Protein AF-A0A7Y5QK69-F1 (afdb_monomer)

Foldseek 3Di:
DDDDDDDDDDDDDDDDPDVPVVVVVVVVVVVVVVVVVVVVVVVVVVVVVVVVVVLVVLVVQQVQLQVVVQVVCQVPVPQEDPAFKDWPDDFAFRADPVRDGDPFKTKTKMKYFFDDPPLFDWRWMKIKMWIAGHPGDIWIKIFIWTFFFPLQFQEEAADQADPVRHGHEDAQAAEADGEYEYQDEHEHDQNAYEYCDEYEYLAYHHPCVRYHYNPDYYYNDDDFDDDDVVLCVCQQVLCVLLPLAAEAPAFDDLLQGFKAKAKFQDDLPPPPASADLFRIWIWMWGWDPPCSCQQLQADDQDQLPQQFWFFWAWFADPNDTDTFTDGSNLLALDPLNVLVLVRNVNRPDDSVRSNVLSPDTSLCRQPPDDDVPTDHTAGDGHQQQQSLLPQQDDSPDPPLSSDGGDNLNGQADVVSRGDTIHMDFDPDDFDPSLCVRRVPCSRRIRTQRCVRRVSHSQEREYAHEYEYAYEGFAFHEYEYAHEYEHSAAYYYSDHCVVVDLGYAYHYYHQAEYEYEPRQQQFFDNRVDTHHRHPDLEHHAEYAYAHNHFEHEYPPQEDAAQFREEAVPRGAGRYAHEYETHTHGHYYYYQHDPSRGGHDYRRYHSPSCRVRNGHSRDGSSRIDGDDMDIDDPVPDDSSVVSVVRHPPD

Structure (mmCIF, N/CA/C/O backbone):
data_AF-A0A7Y5QK69-F1
#
_entry.id   AF-A0A7Y5QK69-F1
#
loop_
_atom_site.group_PDB
_atom_site.id
_atom_site.type_symbol
_atom_site.label_atom_id
_atom_site.label_alt_id
_atom_site.label_comp_id
_atom_site.label_asym_id
_atom_site.label_entity_id
_atom_site.label_seq_id
_atom_site.pdbx_PDB_ins_code
_atom_site.Cartn_x
_atom_site.Cartn_y
_atom_site.Cartn_z
_atom_site.occupancy
_atom_site.B_iso_or_equiv
_atom_site.auth_seq_id
_atom_site.auth_comp_id
_atom_site.auth_asym_id
_atom_site.auth_atom_id
_atom_site.pdbx_PDB_model_num
ATOM 1 N N . MET A 1 1 ? -102.909 -46.638 51.844 1.00 39.56 1 MET A N 1
ATOM 2 C CA . MET A 1 1 ? -102.916 -48.093 52.120 1.00 39.56 1 MET A CA 1
ATOM 3 C C . MET A 1 1 ? -101.988 -48.376 53.304 1.00 39.56 1 MET A C 1
ATOM 5 O O . MET A 1 1 ? -101.089 -47.591 53.561 1.00 39.56 1 MET A O 1
ATOM 9 N N . TYR A 1 2 ? -102.295 -49.409 54.078 1.00 39.16 2 TYR A N 1
ATOM 10 C CA . TYR A 1 2 ? -102.046 -49.601 55.514 1.00 39.16 2 TYR A CA 1
ATOM 11 C C . TYR A 1 2 ? -100.777 -50.448 55.820 1.00 39.16 2 TYR A C 1
ATOM 13 O O . TYR A 1 2 ? -100.585 -51.435 55.125 1.00 39.16 2 TYR A O 1
ATOM 21 N N . ARG A 1 3 ? -100.041 -50.135 56.919 1.00 41.34 3 ARG A N 1
ATOM 22 C CA . ARG A 1 3 ? -99.096 -50.975 57.746 1.00 41.34 3 ARG A CA 1
ATOM 23 C C . ARG A 1 3 ? -97.887 -51.646 57.024 1.00 41.34 3 ARG A C 1
ATOM 25 O O . ARG A 1 3 ? -97.913 -51.838 55.829 1.00 41.34 3 ARG A O 1
ATOM 32 N N . SER A 1 4 ? -96.747 -52.024 57.630 1.00 42.38 4 SER A N 1
ATOM 33 C CA . SER A 1 4 ? -96.418 -52.601 58.951 1.00 42.38 4 SER A CA 1
ATOM 34 C C . SER A 1 4 ? -94.889 -52.580 59.225 1.00 42.38 4 SER A C 1
ATOM 36 O O . SER A 1 4 ? -94.085 -52.606 58.300 1.00 42.38 4 SER A O 1
ATOM 38 N N . ARG A 1 5 ? -94.508 -52.619 60.513 1.00 51.50 5 ARG A N 1
ATOM 39 C CA . ARG A 1 5 ? -93.150 -52.706 61.101 1.00 51.50 5 ARG A CA 1
ATOM 40 C C . ARG A 1 5 ? -92.367 -53.985 60.739 1.00 51.50 5 ARG A C 1
ATOM 42 O O . ARG A 1 5 ? -92.946 -55.069 60.707 1.00 51.50 5 ARG A O 1
ATOM 49 N N . ARG A 1 6 ? -91.026 -53.893 60.740 1.00 40.78 6 ARG A N 1
ATOM 50 C CA . ARG A 1 6 ? -90.123 -54.965 61.219 1.00 40.78 6 ARG A CA 1
ATOM 51 C C . ARG A 1 6 ? -88.838 -54.384 61.824 1.00 40.78 6 ARG A C 1
ATOM 53 O O . ARG A 1 6 ? -88.203 -53.519 61.233 1.00 40.78 6 ARG A O 1
ATOM 60 N N . SER A 1 7 ? -88.497 -54.847 63.026 1.00 50.94 7 SER A N 1
ATOM 61 C CA . SER A 1 7 ? -87.289 -54.499 63.776 1.00 50.94 7 SER A CA 1
ATOM 62 C C . SER A 1 7 ? -86.107 -55.379 63.357 1.00 50.94 7 SER A C 1
ATOM 64 O O . SER A 1 7 ? -86.275 -56.573 63.118 1.00 50.94 7 SER A O 1
ATOM 66 N N . LEU A 1 8 ? -84.900 -54.807 63.323 1.00 46.28 8 LEU A N 1
ATOM 67 C CA . LEU A 1 8 ? -83.642 -55.546 63.194 1.00 46.28 8 LEU A CA 1
ATOM 68 C C . LEU A 1 8 ? -82.651 -55.073 64.268 1.00 46.28 8 LEU A C 1
ATOM 70 O O . LEU A 1 8 ? -82.382 -53.882 64.423 1.00 46.28 8 LEU A O 1
ATOM 74 N N . ARG A 1 9 ? -82.156 -56.043 65.046 1.00 46.09 9 ARG A N 1
ATOM 75 C CA . ARG A 1 9 ? -81.161 -55.911 66.121 1.00 46.09 9 ARG A CA 1
ATOM 76 C C . ARG A 1 9 ? -79.805 -55.452 65.565 1.00 46.09 9 ARG A C 1
ATOM 78 O O . ARG A 1 9 ? -79.328 -56.008 64.582 1.00 46.09 9 ARG A O 1
ATOM 85 N N . ARG A 1 10 ? -79.144 -54.517 66.259 1.00 44.81 10 ARG A N 1
ATOM 86 C CA . ARG A 1 10 ? -77.725 -54.167 66.052 1.00 44.81 10 ARG A CA 1
ATOM 87 C C . ARG A 1 10 ? -76.799 -55.069 66.892 1.00 44.81 10 ARG A C 1
ATOM 89 O O . ARG A 1 10 ? -77.142 -55.338 68.047 1.00 44.81 10 ARG A O 1
ATOM 96 N N . PRO A 1 11 ? -75.624 -55.492 66.382 1.00 45.69 11 PRO A N 1
ATOM 97 C CA . PRO A 1 11 ? -74.631 -56.219 67.170 1.00 45.69 11 PRO A CA 1
ATOM 98 C C . PRO A 1 11 ? -73.874 -55.282 68.122 1.00 45.69 11 PRO A C 1
ATOM 100 O O . PRO A 1 11 ? -73.564 -54.140 67.783 1.00 45.69 11 PRO A O 1
ATOM 103 N N . ARG A 1 12 ? -73.546 -55.787 69.317 1.00 51.62 12 ARG A N 1
ATOM 104 C CA . ARG A 1 12 ? -72.663 -55.132 70.294 1.00 51.62 12 ARG A CA 1
ATOM 105 C C . ARG A 1 12 ? -71.205 -55.216 69.825 1.00 51.62 12 ARG A C 1
ATOM 107 O O . ARG A 1 12 ? -70.669 -56.315 69.712 1.00 51.62 12 ARG A O 1
ATOM 114 N N . LEU A 1 13 ? -70.549 -54.070 69.640 1.00 51.16 13 LEU A N 1
ATOM 115 C CA . LEU A 1 13 ? -69.093 -53.969 69.494 1.00 51.16 13 LEU A CA 1
ATOM 116 C C . LEU A 1 13 ? -68.446 -53.742 70.871 1.00 51.16 13 LEU A C 1
ATOM 118 O O . LEU A 1 13 ? -68.795 -52.810 71.594 1.00 51.16 13 LEU A O 1
ATOM 122 N N . ARG A 1 14 ? -67.513 -54.630 71.235 1.00 52.22 14 ARG A N 1
ATOM 123 C CA . ARG A 1 14 ? -66.662 -54.556 72.436 1.00 52.22 14 ARG A CA 1
ATOM 124 C C . ARG A 1 14 ? -65.723 -53.345 72.348 1.00 52.22 14 ARG A C 1
ATOM 126 O O . ARG A 1 14 ? -64.972 -53.215 71.386 1.00 52.22 14 ARG A O 1
ATOM 133 N N . ALA A 1 15 ? -65.706 -52.518 73.391 1.00 51.25 15 ALA A N 1
ATOM 134 C CA . ALA A 1 15 ? -64.757 -51.421 73.551 1.00 51.25 15 ALA A CA 1
ATOM 135 C C . ALA A 1 15 ? -63.343 -51.954 73.857 1.00 51.25 15 ALA A C 1
ATOM 137 O O . ALA A 1 15 ? -63.097 -52.486 74.938 1.00 51.25 15 ALA A O 1
ATOM 138 N N . ARG A 1 16 ? -62.401 -51.782 72.921 1.00 52.69 16 ARG A N 1
ATOM 139 C CA . ARG A 1 16 ? -60.958 -51.905 73.184 1.00 52.69 16 ARG A CA 1
ATOM 140 C C . ARG A 1 16 ? -60.436 -50.558 73.699 1.00 52.69 16 ARG A C 1
ATOM 142 O O . ARG A 1 16 ? -60.101 -49.677 72.914 1.00 52.69 16 ARG A O 1
ATOM 149 N N . ARG A 1 17 ? -60.391 -50.382 75.022 1.00 54.12 17 ARG A N 1
ATOM 150 C CA . ARG A 1 17 ? -59.699 -49.261 75.681 1.00 54.12 17 ARG A CA 1
ATOM 151 C C . ARG A 1 17 ? -58.212 -49.625 75.790 1.00 54.12 17 ARG A C 1
ATOM 153 O O . ARG A 1 17 ? -57.882 -50.558 76.508 1.00 54.12 17 ARG A O 1
ATOM 160 N N . GLY A 1 18 ? -57.349 -48.951 75.025 1.00 57.56 18 GLY A N 1
ATOM 161 C CA . GLY A 1 18 ? -55.887 -49.119 75.097 1.00 57.56 18 GLY A CA 1
ATOM 162 C C . GLY A 1 18 ? -55.115 -48.724 73.830 1.00 57.56 18 GLY A C 1
ATOM 163 O O . GLY A 1 18 ? -54.006 -48.221 73.930 1.00 57.56 18 GLY A O 1
ATOM 164 N N . VAL A 1 19 ? -55.708 -48.870 72.639 1.00 61.41 19 VAL A N 1
ATOM 165 C CA . VAL A 1 19 ? -55.012 -48.603 71.357 1.00 61.41 19 VAL A CA 1
ATOM 166 C C . VAL A 1 19 ? -55.247 -47.178 70.838 1.00 61.41 19 VAL A C 1
ATOM 168 O O . VAL A 1 19 ? -54.370 -46.608 70.200 1.00 61.41 19 VAL A O 1
ATOM 171 N N . ALA A 1 20 ? -56.393 -46.566 71.155 1.00 63.00 20 ALA A N 1
ATOM 172 C CA . ALA A 1 20 ? -56.764 -45.247 70.635 1.00 63.00 20 ALA A CA 1
ATOM 173 C C . ALA A 1 20 ? -55.792 -44.127 71.049 1.00 63.00 20 ALA A C 1
ATOM 175 O O . ALA A 1 20 ? -55.475 -43.297 70.212 1.00 63.00 20 ALA A O 1
ATOM 176 N N . LEU A 1 21 ? -55.287 -44.142 72.292 1.00 64.94 21 LEU A N 1
ATOM 177 C CA . LEU A 1 21 ? -54.354 -43.127 72.804 1.00 64.94 21 LEU A CA 1
ATOM 178 C C . LEU A 1 21 ? -52.979 -43.206 72.120 1.00 64.94 21 LEU A C 1
ATOM 180 O O . LEU A 1 21 ? -52.390 -42.181 71.803 1.00 64.94 21 LEU A O 1
ATOM 184 N N . VAL A 1 22 ? -52.475 -44.421 71.877 1.00 72.88 22 VAL A N 1
ATOM 185 C CA . VAL A 1 22 ? -51.183 -44.638 71.202 1.00 72.88 22 VAL A CA 1
ATOM 186 C C . VAL A 1 22 ? -51.278 -44.240 69.731 1.00 72.88 22 VAL A C 1
ATOM 188 O O . VAL A 1 22 ? -50.378 -43.587 69.214 1.00 72.88 22 VAL A O 1
ATOM 191 N N . LEU A 1 23 ? -52.393 -44.570 69.071 1.00 73.06 23 LEU A N 1
ATOM 192 C CA . LEU A 1 23 ? -52.638 -44.208 67.675 1.00 73.06 23 LEU A CA 1
ATOM 193 C C . LEU A 1 23 ? -52.817 -42.696 67.500 1.00 73.06 23 LEU A C 1
ATOM 195 O O . LEU A 1 23 ? -52.261 -42.145 66.557 1.00 73.06 23 LEU A O 1
ATOM 199 N N . THR A 1 24 ? -53.517 -42.006 68.410 1.00 76.25 24 THR A N 1
ATOM 200 C CA . THR A 1 24 ? -53.618 -40.539 68.363 1.00 76.25 24 THR A CA 1
ATOM 201 C C . THR A 1 24 ? -52.290 -39.857 68.663 1.00 76.25 24 THR A C 1
ATOM 203 O O . THR A 1 24 ? -51.972 -38.905 67.963 1.00 76.25 24 THR A O 1
ATOM 206 N N . LEU A 1 25 ? -51.492 -40.348 69.620 1.00 79.56 25 LEU A N 1
ATOM 207 C CA . LEU A 1 25 ? -50.135 -39.838 69.875 1.00 79.56 25 LEU A CA 1
ATOM 208 C C . LEU A 1 25 ? -49.208 -40.042 68.671 1.00 79.56 25 LEU A C 1
ATOM 210 O O . LEU A 1 25 ? -48.497 -39.122 68.285 1.00 79.56 25 LEU A O 1
ATOM 214 N N . MET A 1 26 ? -49.231 -41.217 68.038 1.00 80.81 26 MET A N 1
ATOM 215 C CA . MET A 1 26 ? -48.452 -41.459 66.819 1.00 80.81 26 MET A CA 1
ATOM 216 C C . MET A 1 26 ? -48.898 -40.553 65.669 1.00 80.81 26 MET A C 1
ATOM 218 O O . MET A 1 26 ? -48.049 -40.007 64.970 1.00 80.81 26 MET A O 1
ATOM 222 N N . LEU A 1 27 ? -50.209 -40.348 65.489 1.00 82.38 27 LEU A N 1
ATOM 223 C CA . LEU A 1 27 ? -50.726 -39.468 64.441 1.00 82.38 27 LEU A CA 1
ATOM 224 C C . LEU A 1 27 ? -50.366 -38.000 64.701 1.00 82.38 27 LEU A C 1
ATOM 226 O O . LEU A 1 27 ? -49.989 -37.300 63.767 1.00 82.38 27 LEU A O 1
ATOM 230 N N . THR A 1 28 ? -50.438 -37.528 65.950 1.00 84.69 28 THR A N 1
ATOM 231 C CA . THR A 1 28 ? -50.057 -36.151 66.297 1.00 84.69 28 THR A CA 1
ATOM 232 C C . THR A 1 28 ? -48.553 -35.931 66.195 1.00 84.69 28 THR A C 1
ATOM 234 O O . THR A 1 28 ? -48.147 -34.884 65.697 1.00 84.69 28 THR A O 1
ATOM 237 N N . PHE A 1 29 ? -47.717 -36.908 66.564 1.00 83.62 29 PHE A N 1
ATOM 238 C CA . PHE A 1 29 ? -46.273 -36.849 66.310 1.00 83.62 29 PHE A CA 1
ATOM 239 C C . PHE A 1 29 ? -45.957 -36.854 64.810 1.00 83.62 29 PHE A C 1
ATOM 241 O O . PHE A 1 29 ? -45.135 -36.055 64.366 1.00 83.62 29 PHE A O 1
ATOM 248 N N . ALA A 1 30 ? -46.635 -37.685 64.014 1.00 82.56 30 ALA A N 1
ATOM 249 C CA . ALA A 1 30 ? -46.461 -37.718 62.562 1.00 82.56 30 ALA A CA 1
ATOM 250 C C . ALA A 1 30 ? -46.907 -36.403 61.896 1.00 82.56 30 ALA A C 1
ATOM 252 O O . ALA A 1 30 ? -46.190 -35.866 61.055 1.00 82.56 30 ALA A O 1
ATOM 253 N N . MET A 1 31 ? -48.047 -35.837 62.306 1.00 83.31 31 MET A N 1
ATOM 254 C CA . MET A 1 31 ? -48.518 -34.532 61.825 1.00 83.31 31 MET A CA 1
ATOM 255 C C . MET A 1 31 ? -47.615 -33.384 62.288 1.00 83.31 31 MET A C 1
ATOM 257 O O . MET A 1 31 ? -47.353 -32.476 61.506 1.00 83.31 31 MET A O 1
ATOM 261 N N . GLY A 1 32 ? -47.099 -33.433 63.519 1.00 82.94 32 GLY A N 1
ATOM 262 C CA . GLY A 1 32 ? -46.122 -32.469 64.027 1.00 82.94 32 GLY A CA 1
ATOM 263 C C . GLY A 1 32 ? -44.801 -32.520 63.255 1.00 82.94 32 GLY A C 1
ATOM 264 O O . GLY A 1 32 ? -44.271 -31.477 62.882 1.00 82.94 32 GLY A O 1
ATOM 265 N N . ALA A 1 33 ? -44.305 -33.720 62.940 1.00 80.88 33 ALA A N 1
ATOM 266 C CA . ALA A 1 33 ? -43.108 -33.917 62.123 1.00 80.88 33 ALA A CA 1
ATOM 267 C C . ALA A 1 33 ? -43.305 -33.438 60.673 1.00 80.88 33 ALA A C 1
ATOM 269 O O . ALA A 1 33 ? -42.440 -32.749 60.135 1.00 80.88 33 ALA A O 1
ATOM 270 N N . LEU A 1 34 ? -44.458 -33.729 60.059 1.00 84.62 34 LEU A N 1
ATOM 271 C CA . LEU A 1 34 ? -44.810 -33.229 58.725 1.00 84.62 34 LEU A CA 1
ATOM 272 C C . LEU A 1 34 ? -44.957 -31.700 58.703 1.00 84.62 34 LEU A C 1
ATOM 274 O O . LEU A 1 34 ? -44.464 -31.056 57.779 1.00 84.62 34 LEU A O 1
ATOM 278 N N . ALA A 1 35 ? -45.577 -31.108 59.727 1.00 82.25 35 ALA A N 1
ATOM 279 C CA . ALA A 1 35 ? -45.710 -29.658 59.856 1.00 82.25 35 ALA A CA 1
ATOM 280 C C . ALA A 1 35 ? -44.344 -28.972 60.025 1.00 82.25 35 ALA A C 1
ATOM 282 O O . ALA A 1 35 ? -44.072 -27.981 59.351 1.00 82.25 35 ALA A O 1
ATOM 283 N N . MET A 1 36 ? -43.452 -29.523 60.858 1.00 82.50 36 MET A N 1
ATOM 284 C CA . MET A 1 36 ? -42.079 -29.022 61.002 1.00 82.50 36 MET A CA 1
ATOM 285 C C . MET A 1 36 ? -41.277 -29.159 59.701 1.00 82.50 36 MET A C 1
ATOM 287 O O . MET A 1 36 ? -40.588 -28.218 59.310 1.00 82.50 36 MET A O 1
ATOM 291 N N . GLY A 1 37 ? -41.417 -30.283 58.989 1.00 81.56 37 GLY A N 1
ATOM 292 C CA . GLY A 1 37 ? -40.802 -30.484 57.674 1.00 81.56 37 GLY A CA 1
ATOM 293 C C . GLY A 1 37 ? -41.285 -29.468 56.635 1.00 81.56 37 GLY A C 1
ATOM 294 O O . GLY A 1 37 ? -40.472 -28.890 55.916 1.00 81.56 37 GLY A O 1
ATOM 295 N N . ALA A 1 38 ? -42.589 -29.179 56.598 1.00 79.38 38 ALA A N 1
ATOM 296 C CA . ALA A 1 38 ? -43.166 -28.185 55.695 1.00 79.38 38 ALA A CA 1
ATOM 297 C C . ALA A 1 38 ? -42.702 -26.752 56.015 1.00 79.38 38 ALA A C 1
ATOM 299 O O . ALA A 1 38 ? -42.386 -25.993 55.099 1.00 79.38 38 ALA A O 1
ATOM 300 N N . ILE A 1 39 ? -42.609 -26.388 57.300 1.00 83.31 39 ILE A N 1
ATOM 301 C CA . ILE A 1 39 ? -42.092 -25.079 57.732 1.00 83.31 39 ILE A CA 1
ATOM 302 C C . ILE A 1 39 ? -40.623 -24.924 57.331 1.00 83.31 39 ILE A C 1
ATOM 304 O O . ILE A 1 39 ? -40.261 -23.892 56.772 1.00 83.31 39 ILE A O 1
ATOM 308 N N . TYR A 1 40 ? -39.798 -25.951 57.553 1.00 81.50 40 TYR A N 1
ATOM 309 C CA . TYR A 1 40 ? -38.377 -25.936 57.202 1.00 81.50 40 TYR A CA 1
ATOM 310 C C . TYR A 1 40 ? -38.146 -25.850 55.685 1.00 81.50 40 TYR A C 1
ATOM 312 O O . TYR A 1 40 ? -37.310 -25.076 55.218 1.00 81.50 40 TYR A O 1
ATOM 320 N N . LEU A 1 41 ? -38.924 -26.592 54.890 1.00 80.50 41 LEU A N 1
ATOM 321 C CA . LEU A 1 41 ? -38.868 -26.517 53.427 1.00 80.50 41 LEU A CA 1
ATOM 322 C C . LEU A 1 41 ? -39.310 -25.145 52.908 1.00 80.50 41 LEU A C 1
ATOM 324 O O . LEU A 1 41 ? -38.668 -24.604 52.010 1.00 80.50 41 LEU A O 1
ATOM 328 N N . ASN A 1 42 ? -40.355 -24.549 53.489 1.00 81.81 42 ASN A N 1
ATOM 329 C CA . ASN A 1 42 ? -40.822 -23.219 53.098 1.00 81.81 42 ASN A CA 1
ATOM 330 C C . ASN A 1 42 ? -39.832 -22.120 53.528 1.00 81.81 42 ASN A C 1
ATOM 332 O O . ASN A 1 42 ? -39.532 -21.219 52.748 1.00 81.81 42 ASN A O 1
ATOM 336 N N . SER A 1 43 ? -39.242 -22.217 54.726 1.00 81.06 43 SER A N 1
ATOM 337 C CA . SER A 1 43 ? -38.218 -21.267 55.176 1.00 81.06 43 SER A CA 1
ATOM 338 C C . SER A 1 43 ? -36.952 -21.350 54.330 1.00 81.06 43 SER A C 1
ATOM 340 O O . SER A 1 43 ? -36.412 -20.316 53.940 1.00 81.06 43 SER A O 1
ATOM 342 N N . ASN A 1 44 ? -36.503 -22.564 53.995 1.00 81.62 44 ASN A N 1
ATOM 343 C CA . ASN A 1 44 ? -35.362 -22.763 53.106 1.00 81.62 44 ASN A CA 1
ATOM 344 C C . ASN A 1 44 ? -35.680 -22.305 51.682 1.00 81.62 44 ASN A C 1
ATOM 346 O O . ASN A 1 44 ? -34.852 -21.637 51.075 1.00 81.62 44 ASN A O 1
ATOM 350 N N . GLY A 1 45 ? -36.885 -22.574 51.173 1.00 80.62 45 GLY A N 1
ATOM 351 C CA . GLY A 1 45 ? -37.337 -22.081 49.871 1.00 80.62 45 GLY A CA 1
ATOM 352 C C . GLY A 1 45 ? -37.332 -20.552 49.794 1.00 80.62 45 GLY A C 1
ATOM 353 O O . GLY A 1 45 ? -36.798 -19.982 48.847 1.00 80.62 45 GLY A O 1
ATOM 354 N N . GLN A 1 46 ? -37.830 -19.870 50.830 1.00 81.75 46 GLN A N 1
ATOM 355 C CA . GLN A 1 46 ? -37.776 -18.407 50.923 1.00 81.75 46 GLN A CA 1
ATOM 356 C C . GLN A 1 46 ? -36.355 -17.859 51.098 1.00 81.75 46 GLN A C 1
ATOM 358 O O . GLN A 1 46 ? -36.079 -16.735 50.672 1.00 81.75 46 GLN A O 1
ATOM 363 N N . LEU A 1 47 ? -35.463 -18.599 51.760 1.00 82.69 47 LEU A N 1
ATOM 364 C CA . LEU A 1 47 ? -34.063 -18.210 51.912 1.00 82.69 47 LEU A CA 1
ATOM 365 C C . LEU A 1 47 ? -33.319 -18.341 50.579 1.00 82.69 47 LEU A C 1
ATOM 367 O O . LEU A 1 47 ? -32.675 -17.387 50.158 1.00 82.69 47 LEU A O 1
ATOM 371 N N . VAL A 1 48 ? -33.464 -19.478 49.895 1.00 83.50 48 VAL A N 1
ATOM 372 C CA . VAL A 1 48 ? -32.876 -19.737 48.573 1.00 83.50 48 VAL A CA 1
ATOM 373 C C . VAL A 1 48 ? -33.407 -18.741 47.547 1.00 83.50 48 VAL A C 1
ATOM 375 O O . VAL A 1 48 ? -32.613 -18.135 46.837 1.00 83.50 48 VAL A O 1
ATOM 378 N N . GLY A 1 49 ? -34.720 -18.487 47.525 1.00 81.00 49 GLY A N 1
ATOM 379 C CA . GLY A 1 49 ? -35.317 -17.485 46.638 1.00 81.00 49 GLY A CA 1
ATOM 380 C C . GLY A 1 49 ? -34.758 -16.080 46.877 1.00 81.00 49 GLY A C 1
ATOM 381 O O . GLY A 1 49 ? -34.381 -15.397 45.930 1.00 81.00 49 GLY A O 1
ATOM 382 N N . ARG A 1 50 ? -34.609 -15.664 48.144 1.00 82.69 50 ARG A N 1
ATOM 383 C CA . ARG A 1 50 ? -33.988 -14.371 48.479 1.00 82.69 50 ARG A CA 1
ATOM 384 C C . ARG A 1 50 ? -32.505 -14.303 48.119 1.00 82.69 50 ARG A C 1
ATOM 386 O O . ARG A 1 50 ? -32.044 -13.233 47.741 1.00 82.69 50 ARG A O 1
ATOM 393 N N . MET A 1 51 ? -31.759 -15.400 48.249 1.00 80.44 51 MET A N 1
ATOM 394 C CA . MET A 1 51 ? -30.354 -15.447 47.829 1.00 80.44 51 MET A CA 1
ATOM 395 C C . MET A 1 51 ? -30.225 -15.354 46.305 1.00 80.44 51 MET A C 1
ATOM 397 O O . MET A 1 51 ? -29.409 -14.572 45.830 1.00 80.44 51 MET A O 1
ATOM 401 N N . ALA A 1 52 ? -31.072 -16.064 45.554 1.00 82.50 52 ALA A N 1
ATOM 402 C CA . ALA A 1 52 ? -31.069 -16.046 44.091 1.00 82.50 52 ALA A CA 1
ATOM 403 C C . ALA A 1 52 ? -31.449 -14.670 43.513 1.00 82.50 52 ALA A C 1
ATOM 405 O O . ALA A 1 52 ? -30.769 -14.168 42.620 1.00 82.50 52 ALA A O 1
ATOM 406 N N . GLU A 1 53 ? -32.488 -14.016 44.049 1.00 83.88 53 GLU A N 1
ATOM 407 C CA . GLU A 1 53 ? -32.846 -12.647 43.637 1.00 83.88 53 GLU A CA 1
ATOM 408 C C . GLU A 1 53 ? -31.714 -11.654 43.923 1.00 83.88 53 GLU A C 1
ATOM 410 O O . GLU A 1 53 ? -31.426 -10.764 43.124 1.00 83.88 53 GLU A O 1
ATOM 415 N N . ARG A 1 54 ? -31.009 -11.842 45.039 1.00 83.06 54 ARG A N 1
ATOM 416 C CA . ARG A 1 54 ? -29.901 -10.970 45.427 1.00 83.06 54 ARG A CA 1
ATOM 417 C C . ARG A 1 54 ? -28.645 -11.188 44.593 1.00 83.06 54 ARG A C 1
ATOM 419 O O . ARG A 1 54 ? -27.943 -10.232 44.282 1.00 83.06 54 ARG A O 1
ATOM 426 N N . GLU A 1 55 ? -28.362 -12.429 44.221 1.00 84.25 55 GLU A N 1
ATOM 427 C CA . GLU A 1 55 ? -27.305 -12.756 43.265 1.00 84.25 55 GLU A CA 1
ATOM 428 C C . GLU A 1 55 ? -27.579 -12.094 41.909 1.00 84.25 55 GLU A C 1
ATOM 430 O O . GLU A 1 55 ? -26.697 -11.453 41.338 1.00 84.25 55 GLU A O 1
ATOM 435 N N . LYS A 1 56 ? -28.827 -12.164 41.434 1.00 87.56 56 LYS A N 1
ATOM 436 C CA . LYS A 1 56 ? -29.269 -11.512 40.197 1.00 87.56 56 LYS A CA 1
ATOM 437 C C . LYS A 1 56 ? -29.114 -9.988 40.255 1.00 87.56 56 LYS A C 1
ATOM 439 O O . LYS A 1 56 ? -28.621 -9.394 39.297 1.00 87.56 56 LYS A O 1
ATOM 444 N N . GLU A 1 57 ? -29.479 -9.361 41.372 1.00 87.69 57 GLU A N 1
ATOM 445 C CA . GLU A 1 57 ? -29.294 -7.921 41.598 1.00 87.69 57 GLU A CA 1
ATOM 446 C C . GLU A 1 57 ? -27.811 -7.520 41.525 1.00 87.69 57 GLU A C 1
ATOM 448 O O . GLU A 1 57 ? -27.452 -6.582 40.812 1.00 87.69 57 GLU A O 1
ATOM 453 N N . LEU A 1 58 ? -26.928 -8.272 42.192 1.00 90.75 58 LEU A N 1
ATOM 454 C CA . LEU A 1 58 ? -25.485 -8.018 42.158 1.00 90.75 58 LEU A CA 1
ATOM 455 C C . LEU A 1 58 ? -24.871 -8.260 40.777 1.00 90.75 58 LEU A C 1
ATOM 457 O O . LEU A 1 58 ? -23.960 -7.536 40.375 1.00 90.75 58 LEU A O 1
ATOM 461 N N . ARG A 1 59 ? -25.391 -9.231 40.024 1.00 91.44 59 ARG A N 1
ATOM 462 C CA . ARG A 1 59 ? -24.981 -9.470 38.640 1.00 91.44 59 ARG A CA 1
ATOM 463 C C . ARG A 1 59 ? -25.306 -8.280 37.742 1.00 91.44 59 ARG A C 1
ATOM 465 O O . ARG A 1 59 ? -24.432 -7.822 37.013 1.00 91.44 59 ARG A O 1
ATOM 472 N N . TYR A 1 60 ? -26.522 -7.740 37.825 1.00 89.81 60 TYR A N 1
ATOM 473 C CA . TYR A 1 60 ? -26.891 -6.545 37.060 1.00 89.81 60 TYR A CA 1
ATOM 474 C C . TYR A 1 60 ? -26.097 -5.308 37.484 1.00 89.81 60 TYR A C 1
ATOM 476 O O . TYR A 1 60 ? -25.686 -4.524 36.631 1.00 89.81 60 TYR A O 1
ATOM 484 N N . ALA A 1 61 ? -25.832 -5.158 38.782 1.00 91.31 61 ALA A N 1
ATOM 485 C CA . ALA A 1 61 ? -24.967 -4.104 39.301 1.00 91.31 61 ALA A CA 1
ATOM 486 C C . ALA A 1 61 ? -23.543 -4.186 38.727 1.00 91.31 61 ALA A C 1
ATOM 488 O O . ALA A 1 61 ? -22.995 -3.170 38.296 1.00 91.31 61 ALA A O 1
ATOM 489 N N . ALA A 1 62 ? -22.959 -5.387 38.674 1.00 92.94 62 ALA A N 1
ATOM 490 C CA . ALA A 1 62 ? -21.652 -5.599 38.063 1.00 92.94 62 ALA A CA 1
ATOM 491 C C . ALA A 1 62 ? -21.676 -5.287 36.557 1.00 92.94 62 ALA A C 1
ATOM 493 O O . ALA A 1 62 ? -20.769 -4.623 36.065 1.00 92.94 62 ALA A O 1
ATOM 494 N N . ASP A 1 63 ? -22.727 -5.681 35.833 1.00 92.12 63 ASP A N 1
ATOM 495 C CA . ASP A 1 63 ? -22.867 -5.391 34.398 1.00 92.12 63 ASP A CA 1
ATOM 496 C C . ASP A 1 63 ? -22.973 -3.893 34.110 1.00 92.12 63 ASP A C 1
ATOM 498 O O . ASP A 1 63 ? -22.293 -3.383 33.217 1.00 92.12 63 ASP A O 1
ATOM 502 N N . ALA A 1 64 ? -23.765 -3.169 34.904 1.00 90.31 64 ALA A N 1
ATOM 503 C CA . ALA A 1 64 ? -23.859 -1.716 34.816 1.00 90.31 64 ALA A CA 1
ATOM 504 C C . ALA A 1 64 ? -22.499 -1.052 35.092 1.00 90.31 64 ALA A C 1
ATOM 506 O O . ALA A 1 64 ? -22.063 -0.184 34.333 1.00 90.31 64 ALA A O 1
ATOM 507 N N . ALA A 1 65 ? -21.786 -1.502 36.129 1.00 93.25 65 ALA A N 1
ATOM 508 C CA . ALA A 1 65 ? -20.457 -1.001 36.468 1.00 93.25 65 ALA A CA 1
ATOM 509 C C . ALA A 1 65 ? -19.422 -1.258 35.355 1.00 93.25 65 ALA A C 1
ATOM 511 O O . ALA A 1 65 ? -18.618 -0.374 35.049 1.00 93.25 65 ALA A O 1
ATOM 512 N N . LEU A 1 66 ? -19.463 -2.424 34.698 1.00 94.06 66 LEU A N 1
ATOM 513 C CA . LEU A 1 66 ? -18.603 -2.728 33.548 1.00 94.06 66 LEU A CA 1
ATOM 514 C C . LEU A 1 66 ? -18.839 -1.753 32.386 1.00 94.06 66 LEU A C 1
ATOM 516 O O . LEU A 1 66 ? -17.871 -1.258 31.803 1.00 94.06 66 LEU A O 1
ATOM 520 N N . GLN A 1 67 ? -20.100 -1.426 32.085 1.00 90.38 67 GLN A N 1
ATOM 521 C CA . GLN A 1 67 ? -20.435 -0.456 31.035 1.00 90.38 67 GLN A CA 1
ATOM 522 C C . GLN A 1 67 ? -19.999 0.968 31.398 1.00 90.38 67 GLN A C 1
ATOM 524 O O . GLN A 1 67 ? -19.474 1.680 30.542 1.00 90.38 67 GLN A O 1
ATOM 529 N N . VAL A 1 68 ? -20.109 1.370 32.671 1.00 89.62 68 VAL A N 1
ATOM 530 C CA . VAL A 1 68 ? -19.528 2.635 33.156 1.00 89.62 68 VAL A CA 1
ATOM 531 C C . VAL A 1 68 ? -18.013 2.653 32.939 1.00 89.62 68 VAL A C 1
ATOM 533 O O . VAL A 1 68 ? -17.474 3.657 32.475 1.00 89.62 68 VAL A O 1
ATOM 536 N N . GLY A 1 69 ? -17.321 1.548 33.226 1.00 89.44 69 GLY A N 1
ATOM 537 C CA . GLY A 1 69 ? -15.875 1.427 33.030 1.00 89.44 69 GLY A CA 1
ATOM 538 C C . GLY A 1 69 ? -15.465 1.570 31.577 1.00 89.44 69 GLY A C 1
ATOM 539 O O . GLY A 1 69 ? -14.635 2.416 31.260 1.00 89.44 69 GLY A O 1
ATOM 540 N N . LYS A 1 70 ? -16.105 0.818 30.680 1.00 89.31 70 LYS A N 1
ATOM 541 C CA . LYS A 1 70 ? -15.903 0.954 29.234 1.00 89.31 70 LYS A CA 1
ATOM 542 C C . LYS A 1 70 ? -16.192 2.375 28.750 1.00 89.31 70 LYS A C 1
ATOM 544 O O . LYS A 1 70 ? -15.390 2.936 28.013 1.00 89.31 70 LYS A O 1
ATOM 549 N N . SER A 1 71 ? -17.306 2.970 29.181 1.00 86.00 71 SER A N 1
ATOM 550 C CA . SER A 1 71 ? -17.660 4.347 28.823 1.00 86.00 71 SER A CA 1
ATOM 551 C C . SER A 1 71 ? -16.581 5.332 29.268 1.00 86.00 71 SER A C 1
ATOM 553 O O . SER A 1 71 ? -16.206 6.210 28.499 1.00 86.00 71 SER A O 1
ATOM 555 N N . ARG A 1 72 ? -16.034 5.187 30.481 1.00 85.19 72 ARG A N 1
ATOM 556 C CA . ARG A 1 72 ? -14.912 6.017 30.944 1.00 85.19 72 ARG A CA 1
ATOM 557 C C . ARG A 1 72 ? -13.676 5.826 30.078 1.00 85.19 72 ARG A C 1
ATOM 559 O O . ARG A 1 72 ? -13.132 6.817 29.622 1.00 85.19 72 ARG A O 1
ATOM 566 N N . LEU A 1 73 ? -13.289 4.584 29.796 1.00 83.50 73 LEU A N 1
ATOM 567 C CA . LEU A 1 73 ? -12.128 4.283 28.953 1.00 83.50 73 LEU A CA 1
ATOM 568 C C . LEU A 1 73 ? -12.275 4.809 27.516 1.00 83.50 73 LEU A C 1
ATOM 570 O O . LEU A 1 73 ? -11.289 5.205 26.908 1.00 83.50 73 LEU A O 1
ATOM 574 N N . ASN A 1 74 ? -13.496 4.840 26.976 1.00 82.44 74 ASN A N 1
ATOM 575 C CA . ASN A 1 74 ? -13.774 5.392 25.647 1.00 82.44 74 ASN A CA 1
ATOM 576 C C . ASN A 1 74 ? -13.812 6.926 25.613 1.00 82.44 74 ASN A C 1
ATOM 578 O O . ASN A 1 74 ? -13.641 7.499 24.540 1.00 82.44 74 ASN A O 1
ATOM 582 N N . ASN A 1 75 ? -14.052 7.583 26.752 1.00 75.25 75 ASN A N 1
ATOM 583 C CA . ASN A 1 75 ? -14.015 9.045 26.870 1.00 75.25 75 ASN A CA 1
ATOM 584 C C . ASN A 1 75 ? -12.636 9.566 27.303 1.00 75.25 75 ASN A C 1
ATOM 586 O O . ASN A 1 75 ? -12.262 10.674 26.937 1.00 75.25 75 ASN A O 1
ATOM 590 N N . ASP A 1 76 ? -11.886 8.768 28.060 1.00 70.62 76 ASP A N 1
ATOM 591 C CA . ASP A 1 76 ? -10.514 9.036 28.477 1.00 70.62 76 ASP A CA 1
ATOM 592 C C . ASP A 1 76 ? -9.649 7.782 28.249 1.00 70.62 76 ASP A C 1
ATOM 594 O O . ASP A 1 76 ? -9.533 6.921 29.130 1.00 70.62 76 ASP A O 1
ATOM 598 N N . PRO A 1 77 ? -9.020 7.660 27.067 1.00 56.66 77 PRO A N 1
ATOM 599 C CA . PRO A 1 77 ? -8.133 6.542 26.760 1.00 56.66 77 PRO A CA 1
ATOM 600 C C . PRO A 1 77 ? -6.904 6.449 27.681 1.00 56.66 77 PRO A C 1
ATOM 602 O O . PRO A 1 77 ? -6.321 5.368 27.794 1.00 56.66 77 PRO A O 1
ATOM 605 N N . PHE A 1 78 ? -6.510 7.538 28.360 1.00 60.84 78 PHE A N 1
ATOM 606 C CA . PHE A 1 78 ? -5.390 7.549 29.311 1.00 60.84 78 PHE A CA 1
ATOM 607 C C . PHE A 1 78 ? -5.765 6.968 30.677 1.00 60.84 78 PHE A C 1
ATOM 609 O O . PHE A 1 78 ? -4.882 6.654 31.477 1.00 60.84 78 PHE A O 1
ATOM 616 N N . ALA A 1 79 ? -7.056 6.751 30.940 1.00 74.19 79 ALA A N 1
ATOM 617 C CA . ALA A 1 79 ? -7.514 6.083 32.150 1.00 74.19 79 ALA A CA 1
ATOM 618 C C . ALA A 1 79 ? -7.086 4.603 32.216 1.00 74.19 79 ALA A C 1
ATOM 620 O O . ALA A 1 79 ? -7.161 4.001 33.286 1.00 74.19 79 ALA A O 1
ATOM 621 N N . MET A 1 80 ? -6.619 4.000 31.112 1.00 78.06 80 MET A N 1
ATOM 622 C CA . MET A 1 80 ? -5.980 2.681 31.138 1.00 78.06 80 MET A CA 1
ATOM 623 C C . MET A 1 80 ? -4.451 2.814 31.237 1.00 78.06 80 MET A C 1
ATOM 625 O O . MET A 1 80 ? -3.840 3.404 30.346 1.00 78.06 80 MET A O 1
ATOM 629 N N . PRO A 1 81 ? -3.805 2.222 32.260 1.00 72.12 81 PRO A N 1
ATOM 630 C CA . PRO A 1 81 ? -2.357 2.303 32.411 1.00 72.12 81 PRO A CA 1
ATOM 631 C C . PRO A 1 81 ? -1.626 1.455 31.362 1.00 72.12 81 PRO A C 1
ATOM 633 O O . PRO A 1 81 ? -2.161 0.478 30.836 1.00 72.12 81 PRO A O 1
ATOM 636 N N . ASP A 1 82 ? -0.359 1.781 31.099 1.00 63.94 82 ASP A N 1
ATOM 637 C CA . ASP A 1 82 ? 0.470 1.031 30.146 1.00 63.94 82 ASP A CA 1
ATOM 638 C C . ASP A 1 82 ? 0.891 -0.359 30.641 1.00 63.94 82 ASP A C 1
ATOM 640 O O . ASP A 1 82 ? 1.185 -1.242 29.833 1.00 63.94 82 ASP A O 1
ATOM 644 N N . SER A 1 83 ? 0.917 -0.553 31.961 1.00 70.06 83 SER A N 1
ATOM 645 C CA . SER A 1 83 ? 1.229 -1.813 32.638 1.00 70.06 83 SER A CA 1
ATOM 646 C C . SER A 1 83 ? 0.477 -1.905 33.970 1.00 70.06 83 SER A C 1
ATOM 648 O O . SER A 1 83 ? 0.040 -0.890 34.513 1.00 70.06 83 SER A O 1
ATOM 650 N N . GLY A 1 84 ? 0.319 -3.119 34.504 1.00 81.69 84 GLY A N 1
ATOM 651 C CA . GLY A 1 84 ? -0.369 -3.339 35.777 1.00 81.69 84 GLY A CA 1
ATOM 652 C C . GLY A 1 84 ? -1.873 -3.075 35.690 1.00 81.69 84 GLY A C 1
ATOM 653 O O . GLY A 1 84 ? -2.538 -3.557 34.779 1.00 81.69 84 GLY A O 1
ATOM 654 N N . TYR A 1 85 ? -2.422 -2.349 36.663 1.00 89.50 85 TYR A N 1
ATOM 655 C CA . TYR A 1 85 ? -3.837 -1.979 36.702 1.00 89.50 85 TYR A CA 1
ATOM 656 C C . TYR A 1 85 ? -4.044 -0.688 37.496 1.00 89.50 85 TYR A C 1
ATOM 658 O O . TYR A 1 85 ? -3.211 -0.311 38.320 1.00 89.50 85 TYR A O 1
ATOM 666 N N . THR A 1 86 ? -5.177 -0.030 37.268 1.00 91.00 86 THR A N 1
ATOM 667 C CA . THR A 1 86 ? -5.624 1.147 38.016 1.00 91.00 86 THR A CA 1
ATOM 668 C C . THR A 1 86 ? -7.049 0.958 38.522 1.00 91.00 86 THR A C 1
ATOM 670 O O . THR A 1 86 ? -7.827 0.184 37.958 1.00 91.00 86 THR A O 1
ATOM 673 N N . MET A 1 87 ? -7.400 1.660 39.595 1.00 93.12 87 MET A N 1
ATOM 674 C CA . MET A 1 87 ? -8.765 1.717 40.111 1.00 93.12 87 MET A CA 1
ATOM 675 C C . MET A 1 87 ? -9.482 2.914 39.481 1.00 93.12 87 MET A C 1
ATOM 677 O O . MET A 1 87 ? -9.099 4.058 39.700 1.00 93.12 87 MET A O 1
ATOM 681 N N . LEU A 1 88 ? -10.523 2.645 38.693 1.00 91.62 88 LEU A N 1
ATOM 682 C CA . LEU A 1 88 ? -11.331 3.663 38.017 1.00 91.62 88 LEU A CA 1
ATOM 683 C C . LEU A 1 88 ? -12.414 4.241 38.932 1.00 91.62 88 LEU A C 1
ATOM 685 O O . LEU A 1 88 ? -12.759 5.419 38.829 1.00 91.62 88 LEU A O 1
ATOM 689 N N . VAL A 1 89 ? -12.989 3.395 39.789 1.00 93.25 89 VAL A N 1
ATOM 690 C CA . VAL A 1 89 ? -14.013 3.769 40.768 1.00 93.25 89 VAL A CA 1
ATOM 691 C C . VAL A 1 89 ? -13.765 2.986 42.047 1.00 93.25 89 VAL A C 1
ATOM 693 O O . VAL A 1 89 ? -13.590 1.769 42.009 1.00 93.25 89 VAL A O 1
ATOM 696 N N . SER A 1 90 ? -13.788 3.698 43.167 1.00 94.19 90 SER A N 1
ATOM 697 C CA . SER A 1 90 ? -13.836 3.119 44.503 1.00 94.19 90 SER A CA 1
ATOM 698 C C . SER A 1 90 ? -15.198 3.428 45.107 1.00 94.19 90 SER A C 1
ATOM 700 O O . SER A 1 90 ? -15.623 4.585 45.082 1.00 94.19 90 SER A O 1
ATOM 702 N N . ASP A 1 91 ? -15.869 2.410 45.637 1.00 91.69 91 ASP A N 1
ATOM 703 C CA . ASP A 1 91 ? -17.054 2.553 46.485 1.00 91.69 91 ASP A CA 1
ATOM 704 C C . ASP A 1 91 ? -18.226 3.322 45.824 1.00 91.69 91 ASP A C 1
ATOM 706 O O . ASP A 1 91 ? -18.976 4.074 46.463 1.00 91.69 91 ASP A O 1
ATOM 710 N N . GLY A 1 92 ? -18.379 3.135 44.509 1.00 90.56 92 GL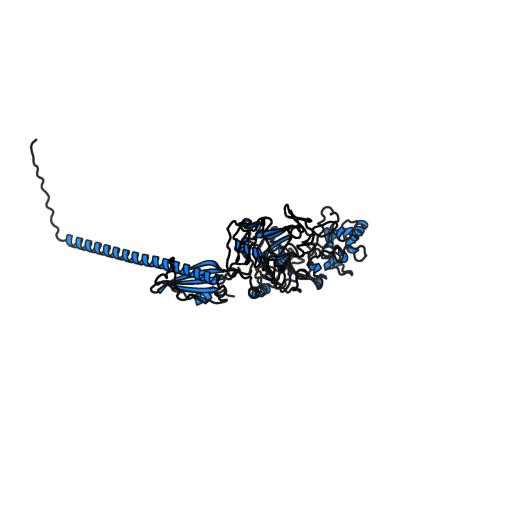Y A N 1
ATOM 711 C CA . GLY A 1 92 ? -19.357 3.819 43.667 1.00 90.56 92 GLY A CA 1
ATOM 712 C C . GLY A 1 92 ? -20.789 3.348 43.909 1.00 90.56 92 GLY A C 1
ATOM 713 O O . GLY A 1 92 ? -21.029 2.190 44.244 1.00 90.56 92 GLY A O 1
ATOM 714 N N . ALA A 1 93 ? -21.760 4.242 43.720 1.00 90.81 93 ALA A N 1
ATOM 715 C CA . ALA A 1 93 ? -23.180 3.905 43.792 1.00 90.81 93 ALA A CA 1
ATOM 716 C C . ALA A 1 93 ? -23.687 3.384 42.441 1.00 90.81 93 ALA A C 1
ATOM 718 O O . ALA A 1 93 ? -23.429 3.995 41.403 1.00 90.81 93 ALA A O 1
ATOM 719 N N . VAL A 1 94 ? -24.433 2.278 42.452 1.00 87.44 94 VAL A N 1
ATOM 720 C CA . VAL A 1 94 ? -25.162 1.803 41.267 1.00 87.44 94 VAL A CA 1
ATOM 721 C C . VAL A 1 94 ? -26.469 2.580 41.173 1.00 87.44 94 VAL A C 1
ATOM 723 O O . VAL A 1 94 ? -27.200 2.651 42.158 1.00 87.44 94 VAL A O 1
ATOM 726 N N . LEU A 1 95 ? -26.754 3.176 40.016 1.00 86.56 95 LEU A N 1
ATOM 727 C CA . LEU A 1 95 ? -27.969 3.964 39.806 1.00 86.56 95 LEU A CA 1
ATOM 728 C C . LEU A 1 95 ? -29.069 3.114 39.161 1.00 86.56 95 LEU A C 1
ATOM 730 O O . LEU A 1 95 ? -28.801 2.326 38.253 1.00 86.56 95 LEU A O 1
ATOM 734 N N . GLY A 1 96 ? -30.301 3.287 39.636 1.00 80.62 96 GLY A N 1
ATOM 735 C CA . GLY A 1 96 ? -31.509 2.770 39.007 1.00 80.62 96 GLY A CA 1
ATOM 736 C C . GLY A 1 96 ? -31.917 3.586 37.778 1.00 80.62 96 GLY A C 1
ATOM 737 O O . GLY A 1 96 ? -31.336 4.626 37.466 1.00 80.62 96 GLY A O 1
ATOM 738 N N . ALA A 1 97 ? -32.955 3.124 37.078 1.00 80.38 97 ALA A N 1
ATOM 739 C CA . ALA A 1 97 ? -33.507 3.819 35.909 1.00 80.38 97 ALA A CA 1
ATOM 740 C C . ALA A 1 97 ? -34.098 5.206 36.243 1.00 80.38 97 ALA A C 1
ATOM 742 O O . ALA A 1 97 ? -34.231 6.051 35.365 1.00 80.38 97 ALA A O 1
ATOM 743 N N . ASP A 1 98 ? -34.435 5.440 37.510 1.00 86.38 98 ASP A N 1
ATOM 744 C CA . ASP A 1 98 ? -34.883 6.716 38.076 1.00 86.38 98 ASP A CA 1
ATOM 745 C C . ASP A 1 98 ? -33.722 7.664 38.441 1.00 86.38 98 ASP A C 1
ATOM 747 O O . ASP A 1 98 ? -33.948 8.758 38.963 1.00 86.38 98 ASP A O 1
ATOM 751 N N . GLY A 1 99 ? -32.476 7.248 38.192 1.00 81.88 99 GLY A N 1
ATOM 752 C CA . GLY A 1 99 ? -31.267 7.987 38.545 1.00 81.88 99 GLY A CA 1
ATOM 753 C C . GLY A 1 99 ? -30.928 7.961 40.038 1.00 81.88 99 GLY A C 1
ATOM 754 O O . GLY A 1 99 ? -29.960 8.605 40.439 1.00 81.88 99 GLY A O 1
ATOM 755 N N . GLN A 1 100 ? -31.684 7.232 40.867 1.00 86.12 100 GLN A N 1
ATOM 756 C CA . GLN A 1 100 ? -31.423 7.116 42.301 1.00 86.12 100 GLN A CA 1
ATOM 757 C C . GLN A 1 100 ? -30.469 5.962 42.599 1.00 86.12 100 GLN A C 1
ATOM 759 O O . GLN A 1 100 ? -30.436 4.952 41.897 1.00 86.12 100 GLN A O 1
ATOM 764 N N . ALA A 1 101 ? -29.678 6.095 43.662 1.00 86.19 101 ALA A N 1
ATOM 765 C CA . ALA A 1 101 ? -28.783 5.028 44.090 1.00 86.19 101 ALA A CA 1
ATOM 766 C C . ALA A 1 101 ? -29.574 3.821 44.618 1.00 86.19 101 ALA A C 1
ATOM 768 O O . ALA A 1 101 ? -30.443 3.962 45.482 1.00 86.19 101 ALA A O 1
ATOM 769 N N . ILE A 1 102 ? -29.220 2.622 44.157 1.00 84.19 102 ILE A N 1
ATOM 770 C CA . ILE A 1 102 ? -29.767 1.373 44.686 1.00 84.19 102 ILE A CA 1
ATOM 771 C C . ILE A 1 102 ? -29.237 1.186 46.110 1.00 84.19 102 ILE A C 1
ATOM 773 O O . ILE A 1 102 ? -28.032 1.065 46.351 1.00 84.19 102 ILE A O 1
ATOM 777 N N . ALA A 1 103 ? -30.152 1.191 47.078 1.00 82.56 103 ALA A N 1
ATOM 778 C CA . ALA A 1 103 ? -29.804 1.218 48.490 1.00 82.56 103 ALA A CA 1
ATOM 779 C C . ALA A 1 103 ? -28.962 -0.002 48.906 1.00 82.56 103 ALA A C 1
ATOM 781 O O . ALA A 1 103 ? -29.396 -1.151 48.842 1.00 82.56 103 ALA A O 1
ATOM 782 N N . GLY A 1 104 ? -27.752 0.269 49.403 1.00 83.94 104 GLY A N 1
ATOM 783 C CA . GLY A 1 104 ? -26.850 -0.743 49.950 1.00 83.94 104 GLY A CA 1
ATOM 784 C C . GLY A 1 104 ? -26.114 -1.598 48.914 1.00 83.94 104 GLY A C 1
ATOM 785 O O . GLY A 1 104 ? -25.428 -2.534 49.323 1.00 83.94 104 GLY A O 1
ATOM 786 N N . VAL A 1 105 ? -26.214 -1.276 47.619 1.00 90.25 105 VAL A N 1
ATOM 787 C CA . VAL A 1 105 ? -25.400 -1.881 46.555 1.00 90.25 105 VAL A CA 1
ATOM 788 C C . VAL A 1 105 ? -24.352 -0.875 46.088 1.00 90.25 105 VAL A C 1
ATOM 790 O O . VAL A 1 105 ? -24.675 0.237 45.670 1.00 90.25 105 VAL A O 1
ATOM 793 N N . ARG A 1 106 ? -23.080 -1.261 46.171 1.00 93.44 106 ARG A N 1
ATOM 794 C CA . ARG A 1 106 ? -21.933 -0.437 45.764 1.00 93.44 106 ARG A CA 1
ATOM 795 C C . ARG A 1 106 ? -21.057 -1.207 44.792 1.00 93.44 106 ARG A C 1
ATOM 797 O O . ARG A 1 106 ? -21.201 -2.422 44.681 1.00 93.44 106 ARG A O 1
ATOM 804 N N . TYR A 1 107 ? -20.159 -0.528 44.090 1.00 94.81 107 TYR A N 1
ATOM 805 C CA . TYR A 1 107 ? -19.205 -1.208 43.226 1.00 94.81 107 TYR A CA 1
ATOM 806 C C . TYR A 1 107 ? -17.809 -0.600 43.263 1.00 94.81 107 TYR A C 1
ATOM 808 O O . TYR A 1 107 ? -17.631 0.611 43.397 1.00 94.81 107 TYR A O 1
ATOM 816 N N . ASN A 1 108 ? -16.823 -1.468 43.078 1.00 95.75 108 ASN A N 1
ATOM 817 C CA . ASN A 1 108 ? -15.459 -1.095 42.743 1.00 95.75 108 ASN A CA 1
ATOM 818 C C . ASN A 1 108 ? -15.189 -1.441 41.281 1.00 95.75 108 ASN A C 1
ATOM 820 O O . ASN A 1 108 ? -15.751 -2.399 40.741 1.00 95.75 108 ASN A O 1
ATOM 824 N N . LEU A 1 109 ? -14.330 -0.655 40.642 1.00 95.06 109 LEU A N 1
ATOM 825 C CA . LEU A 1 109 ? -14.012 -0.805 39.232 1.00 95.06 109 LEU A CA 1
ATOM 826 C C . LEU A 1 109 ? -12.519 -0.639 39.005 1.00 95.06 109 LEU A C 1
ATOM 828 O O . LEU A 1 109 ? -11.935 0.371 39.399 1.00 95.06 109 LEU A O 1
ATOM 832 N N . TRP A 1 110 ? -11.924 -1.595 38.305 1.00 94.62 110 TRP A N 1
ATOM 833 C CA . TRP A 1 110 ? -10.524 -1.555 37.901 1.00 94.62 110 TRP A CA 1
ATOM 834 C C . TRP A 1 110 ? -10.385 -1.738 36.401 1.00 94.62 110 TRP A C 1
ATOM 836 O O . TRP A 1 110 ? -11.220 -2.391 35.777 1.00 94.62 110 TRP A O 1
ATOM 846 N N . ALA A 1 111 ? -9.304 -1.205 35.844 1.00 91.19 111 ALA A N 1
ATOM 847 C CA . ALA A 1 111 ? -8.908 -1.452 34.469 1.00 91.19 111 ALA A CA 1
ATOM 848 C C . ALA A 1 111 ? -7.402 -1.684 34.352 1.00 91.19 111 ALA A C 1
ATOM 850 O O . ALA A 1 111 ? -6.611 -1.086 35.080 1.00 91.19 111 ALA A O 1
ATOM 851 N N . GLY A 1 112 ? -7.004 -2.533 33.413 1.00 85.75 112 GLY A N 1
ATOM 852 C CA . GLY A 1 112 ? -5.600 -2.780 33.105 1.00 85.75 112 GLY A CA 1
ATOM 853 C C . GLY A 1 112 ? -5.432 -3.518 31.778 1.00 85.75 112 GLY A C 1
ATOM 854 O O . GLY A 1 112 ? -6.390 -4.137 31.299 1.00 85.75 112 GLY A O 1
ATOM 855 N N . PRO A 1 113 ? -4.244 -3.444 31.159 1.00 79.56 113 PRO A N 1
ATOM 856 C CA . PRO A 1 113 ? -3.925 -4.205 29.962 1.00 79.56 113 PRO A CA 1
ATOM 857 C C . PRO A 1 113 ? -3.946 -5.711 30.246 1.00 79.56 113 PRO A C 1
ATOM 859 O O . PRO A 1 113 ? -3.558 -6.175 31.316 1.00 79.56 113 PRO A O 1
ATOM 862 N N . THR A 1 114 ? -4.373 -6.484 29.256 1.00 75.62 114 THR A N 1
ATOM 863 C CA . THR A 1 114 ? -4.398 -7.948 29.262 1.00 75.62 114 THR A CA 1
ATOM 864 C C . THR A 1 114 ? -3.838 -8.484 27.945 1.00 75.62 114 THR A C 1
ATOM 866 O O . THR A 1 114 ? -3.858 -7.793 26.930 1.00 75.62 114 THR A O 1
ATOM 869 N N . GLY A 1 115 ? -3.266 -9.686 27.947 1.00 62.19 115 GLY A N 1
ATOM 870 C CA . GLY A 1 115 ? -2.660 -10.285 26.754 1.00 62.19 115 GLY A CA 1
ATOM 871 C C . GLY A 1 115 ? -3.637 -11.126 25.929 1.00 62.19 115 GLY A C 1
ATOM 872 O O . GLY A 1 115 ? -4.468 -11.835 26.490 1.00 62.19 115 GLY A O 1
ATOM 873 N N . SER A 1 116 ? -3.470 -11.119 24.602 1.00 48.81 116 SER A N 1
ATOM 874 C CA . SER A 1 116 ? -3.925 -12.215 23.736 1.00 48.81 116 SER A CA 1
ATOM 875 C C . SER A 1 116 ? -2.784 -13.209 23.539 1.00 48.81 116 SER A C 1
ATOM 877 O O . SER A 1 116 ? -1.683 -12.844 23.132 1.00 48.81 116 SER A O 1
ATOM 879 N N . THR A 1 117 ? -3.052 -14.484 23.812 1.00 37.00 117 THR A N 1
ATOM 880 C CA . THR A 1 117 ? -2.119 -15.606 23.624 1.00 37.00 117 THR A CA 1
ATOM 881 C C . THR A 1 117 ? -2.013 -16.075 22.167 1.00 37.00 117 THR A C 1
ATOM 883 O O . THR A 1 117 ? -1.308 -17.042 21.892 1.00 37.00 117 THR A O 1
ATOM 886 N N . THR A 1 118 ? -2.690 -15.417 21.216 1.00 38.16 118 THR A N 1
ATOM 887 C CA . THR A 1 118 ? -2.867 -15.934 19.841 1.00 38.16 118 THR A CA 1
ATOM 888 C C . THR A 1 118 ? -2.120 -15.157 18.753 1.00 38.16 118 THR A C 1
ATOM 890 O O . THR A 1 118 ? -2.238 -15.484 17.576 1.00 38.16 118 THR A O 1
ATOM 893 N N . GLY A 1 119 ? -1.308 -14.154 19.103 1.00 39.78 119 GLY A N 1
ATOM 894 C CA . GLY A 1 119 ? -0.510 -13.417 18.112 1.00 39.78 119 GLY A CA 1
ATOM 895 C C . GLY A 1 119 ? -1.304 -12.447 17.223 1.00 39.78 119 GLY A C 1
ATOM 896 O O . GLY A 1 119 ? -0.754 -11.948 16.246 1.00 39.78 119 GLY A O 1
ATOM 897 N N . GLN A 1 120 ? -2.561 -12.142 17.560 1.00 42.72 120 GLN A N 1
ATOM 898 C CA . GLN A 1 120 ? -3.288 -10.990 17.018 1.00 42.72 120 GLN A CA 1
ATOM 899 C C . GLN A 1 120 ? -2.894 -9.719 17.778 1.00 42.72 120 GLN A C 1
ATOM 901 O O . GLN A 1 120 ? -2.857 -9.722 19.011 1.00 42.72 120 GLN A O 1
ATOM 906 N N . PHE A 1 121 ? -2.624 -8.626 17.058 1.00 42.31 121 PHE A N 1
ATOM 907 C CA . PHE A 1 121 ? -2.499 -7.323 17.699 1.00 42.31 121 PHE A CA 1
ATOM 908 C C . PHE A 1 121 ? -3.867 -6.671 17.869 1.00 42.31 121 PHE A C 1
ATOM 910 O O . PHE A 1 121 ? -4.675 -6.603 16.950 1.00 42.31 121 PHE A O 1
ATOM 917 N N . GLY A 1 122 ? -4.040 -6.177 19.081 1.00 48.00 122 GLY A N 1
ATOM 918 C CA . GLY A 1 122 ? -5.094 -5.353 19.633 1.00 48.00 122 GLY A CA 1
ATOM 919 C C . GLY A 1 122 ? -4.678 -5.180 21.091 1.00 48.00 122 GLY A C 1
ATOM 920 O O . GLY A 1 122 ? -4.192 -6.130 21.711 1.00 48.00 122 GLY A O 1
ATOM 921 N N . ARG A 1 123 ? -4.755 -3.973 21.652 1.00 55.19 123 ARG A N 1
ATOM 922 C CA . ARG A 1 123 ? -4.580 -3.818 23.099 1.00 55.19 123 ARG A CA 1
ATOM 923 C C . ARG A 1 123 ? -5.807 -4.469 23.730 1.00 55.19 123 ARG A C 1
ATOM 925 O O . ARG A 1 123 ? -6.894 -3.896 23.683 1.00 55.19 123 ARG A O 1
ATOM 932 N N . PHE A 1 124 ? -5.660 -5.688 24.238 1.00 69.12 124 PHE A N 1
ATOM 933 C CA . PHE A 1 124 ? -6.705 -6.268 25.062 1.00 69.12 124 PHE A CA 1
ATOM 934 C C . PHE A 1 124 ? -6.621 -5.562 26.410 1.00 69.12 124 PHE A C 1
ATOM 936 O O . PHE A 1 124 ? -5.545 -5.415 26.986 1.00 69.12 124 PHE A O 1
ATOM 943 N N . GLY A 1 125 ? -7.737 -5.030 26.868 1.00 79.62 125 GLY A N 1
ATOM 944 C CA . GLY A 1 125 ? -7.873 -4.483 28.208 1.00 79.62 125 GLY A CA 1
ATOM 945 C C . GLY A 1 125 ? -8.835 -5.354 28.984 1.00 79.62 125 GLY A C 1
ATOM 946 O O . GLY A 1 125 ? -9.669 -6.031 28.398 1.00 79.62 125 GLY A O 1
ATOM 947 N N . SER A 1 126 ? -8.774 -5.332 30.302 1.00 88.62 126 SER A N 1
ATOM 948 C CA . SER A 1 126 ? -9.864 -5.861 31.111 1.00 88.62 126 SER A CA 1
ATOM 949 C C . SER A 1 126 ? -10.382 -4.784 32.033 1.00 88.62 126 SER A C 1
ATOM 951 O O . SER A 1 126 ? -9.600 -4.121 32.709 1.00 88.62 126 SER A O 1
ATOM 953 N N . VAL A 1 127 ? -11.704 -4.645 32.071 1.00 92.69 127 VAL A N 1
ATOM 954 C CA . VAL A 1 127 ? -12.427 -3.944 33.128 1.00 92.69 127 VAL A CA 1
ATOM 955 C C . VAL A 1 127 ? -12.954 -4.998 34.086 1.00 92.69 127 VAL A C 1
ATOM 957 O O . VAL A 1 127 ? -13.584 -5.970 33.670 1.00 92.69 127 VAL A O 1
ATOM 960 N N . VAL A 1 128 ? -12.680 -4.829 35.372 1.00 94.81 128 VAL A N 1
ATOM 961 C CA . VAL A 1 128 ? -13.143 -5.734 36.425 1.00 94.81 128 VAL A CA 1
ATOM 962 C C . VAL A 1 128 ? -14.064 -4.948 37.336 1.00 94.81 128 VAL A C 1
ATOM 964 O O . VAL A 1 128 ? -13.640 -3.950 37.918 1.00 94.81 128 VAL A O 1
ATOM 967 N N . ALA A 1 129 ? -15.312 -5.390 37.444 1.00 96.56 129 ALA A N 1
ATOM 968 C CA . ALA A 1 129 ? -16.291 -4.833 38.362 1.00 96.56 129 ALA A CA 1
ATOM 969 C C . ALA A 1 129 ? -16.517 -5.797 39.524 1.00 96.56 129 ALA A C 1
ATOM 971 O O . ALA A 1 129 ? -16.752 -6.990 39.325 1.00 96.56 129 ALA A O 1
ATOM 972 N N . GLU A 1 130 ? -16.486 -5.259 40.734 1.00 96.12 130 GLU A N 1
ATOM 973 C CA . GLU A 1 130 ? -16.917 -5.940 41.949 1.00 96.12 130 GLU A CA 1
ATOM 974 C C . GLU A 1 130 ? -18.160 -5.228 42.470 1.00 96.12 130 GLU A C 1
ATOM 976 O O . GLU A 1 130 ? -18.061 -4.098 42.940 1.00 96.12 130 GLU A O 1
ATOM 981 N N . ALA A 1 131 ? -19.318 -5.881 42.397 1.00 95.19 131 ALA A N 1
ATOM 982 C CA . ALA A 1 131 ? -20.541 -5.422 43.040 1.00 95.19 131 ALA A CA 1
ATOM 983 C C . ALA A 1 131 ? -20.601 -5.951 44.477 1.00 95.19 131 ALA A C 1
ATOM 985 O O . ALA A 1 131 ? -20.426 -7.146 44.724 1.00 95.19 131 ALA A O 1
ATOM 986 N N . ILE A 1 132 ? -20.872 -5.059 45.425 1.00 93.50 132 ILE A N 1
ATOM 987 C CA . ILE A 1 132 ? -20.911 -5.323 46.861 1.00 93.50 132 ILE A CA 1
ATOM 988 C C . ILE A 1 132 ? -22.317 -5.015 47.362 1.00 93.50 132 ILE A C 1
ATOM 990 O O . ILE A 1 132 ? -22.768 -3.872 47.338 1.00 93.50 132 ILE A O 1
ATOM 994 N N . GLY A 1 133 ? -23.013 -6.049 47.819 1.00 89.56 133 GLY A N 1
ATOM 995 C CA . GLY A 1 133 ? -24.349 -5.949 48.380 1.00 89.56 133 GLY A CA 1
ATOM 996 C C . GLY A 1 133 ? -24.360 -5.669 49.882 1.00 89.56 133 GLY A C 1
ATOM 997 O O . GLY A 1 133 ? -23.341 -5.787 50.574 1.00 89.56 133 GLY A O 1
ATOM 998 N N . PRO A 1 134 ? -25.550 -5.401 50.446 1.00 77.81 134 PRO A N 1
ATOM 999 C CA . PRO A 1 134 ? -25.667 -5.108 51.867 1.00 77.81 134 PRO A CA 1
ATOM 1000 C C . PRO A 1 134 ? -25.217 -6.321 52.702 1.00 77.81 134 PRO A C 1
ATOM 1002 O O . PRO A 1 134 ? -25.663 -7.442 52.445 1.00 77.81 134 PRO A O 1
ATOM 1005 N N . ARG A 1 135 ? -24.390 -6.115 53.735 1.00 78.69 135 ARG A N 1
ATOM 1006 C CA . ARG A 1 135 ? -23.756 -7.179 54.555 1.00 78.69 135 ARG A CA 1
ATOM 1007 C C . ARG A 1 135 ? -22.606 -7.950 53.872 1.00 78.69 135 ARG A C 1
ATOM 1009 O O . ARG A 1 135 ? -22.251 -9.022 54.346 1.00 78.69 135 ARG A O 1
ATOM 1016 N N . GLY A 1 136 ? -22.014 -7.411 52.801 1.00 81.81 136 GLY A N 1
ATOM 1017 C CA . GLY A 1 136 ? -20.733 -7.890 52.258 1.00 81.81 136 GLY A CA 1
ATOM 1018 C C . GLY A 1 136 ? -20.817 -9.033 51.242 1.00 81.81 136 GLY A C 1
ATOM 1019 O O . GLY A 1 136 ? -19.791 -9.627 50.922 1.00 81.81 136 GLY A O 1
ATOM 1020 N N . ALA A 1 137 ? -22.010 -9.348 50.724 1.00 86.94 137 ALA A N 1
ATOM 1021 C CA . ALA A 1 137 ? -22.141 -10.248 49.576 1.00 86.94 137 ALA A CA 1
ATOM 1022 C C . ALA A 1 137 ? -21.453 -9.623 48.354 1.00 86.94 137 ALA A C 1
ATOM 1024 O O . ALA A 1 137 ? -21.621 -8.430 48.113 1.00 86.94 137 ALA A O 1
ATOM 1025 N N . ARG A 1 138 ? -20.680 -10.405 47.599 1.00 92.00 138 ARG A N 1
ATOM 1026 C CA . ARG A 1 138 ? -19.867 -9.913 46.481 1.00 92.00 138 ARG A CA 1
ATOM 1027 C C . ARG A 1 138 ? -20.197 -10.684 45.213 1.00 92.00 138 ARG A C 1
ATOM 1029 O O . ARG A 1 138 ? -20.370 -11.897 45.268 1.00 92.00 138 ARG A O 1
ATOM 1036 N N . PHE A 1 139 ? -20.239 -9.983 44.089 1.00 93.50 139 PHE A N 1
ATOM 1037 C CA . PHE A 1 139 ? -20.290 -10.568 42.754 1.00 93.50 139 PHE A CA 1
ATOM 1038 C C . PHE A 1 139 ? -19.242 -9.880 41.888 1.00 93.50 139 PHE A C 1
ATOM 1040 O O . PHE A 1 139 ? -19.153 -8.652 41.887 1.00 93.50 139 PHE A O 1
ATOM 1047 N N . ILE A 1 140 ? -18.428 -10.659 41.181 1.00 94.75 140 ILE A N 1
ATOM 1048 C CA . ILE A 1 140 ? -17.266 -10.130 40.470 1.00 94.75 140 ILE A CA 1
ATOM 1049 C C . ILE A 1 140 ? -17.306 -10.597 39.029 1.00 94.75 140 ILE A C 1
ATOM 1051 O O . ILE A 1 140 ? -17.399 -11.792 38.742 1.00 94.75 140 ILE A O 1
ATOM 1055 N N . ARG A 1 141 ? -17.206 -9.637 38.112 1.00 94.69 141 ARG A N 1
ATOM 1056 C CA . ARG A 1 141 ? -17.230 -9.903 36.680 1.00 94.69 141 ARG A CA 1
ATOM 1057 C C . ARG A 1 141 ? -16.119 -9.139 35.983 1.00 94.69 141 ARG A C 1
ATOM 1059 O O . ARG A 1 141 ? -15.850 -7.978 36.283 1.00 94.69 141 ARG A O 1
ATOM 1066 N N . ARG A 1 142 ? -15.479 -9.809 35.031 1.00 92.81 142 ARG A N 1
ATOM 1067 C CA . ARG A 1 142 ? -14.496 -9.240 34.116 1.00 92.81 142 ARG A CA 1
ATOM 1068 C C . ARG A 1 142 ? -15.126 -9.084 32.740 1.00 92.81 142 ARG A C 1
ATOM 1070 O O . ARG A 1 142 ? -15.717 -10.032 32.222 1.00 92.81 142 ARG A O 1
ATOM 1077 N N . LEU A 1 143 ? -14.941 -7.914 32.146 1.00 91.06 143 LEU A N 1
ATOM 1078 C CA . LEU A 1 143 ? -15.126 -7.658 30.727 1.00 91.06 143 LEU A CA 1
ATOM 1079 C C . LEU A 1 143 ? -13.755 -7.468 30.096 1.00 91.06 143 LEU A C 1
ATOM 1081 O O . LEU A 1 143 ? -13.054 -6.503 30.387 1.00 91.06 143 LEU A O 1
ATOM 1085 N N . GLU A 1 144 ? -13.384 -8.400 29.236 1.00 86.81 144 GLU A N 1
ATOM 1086 C CA . GLU A 1 144 ? -12.279 -8.220 28.317 1.00 86.81 144 GLU A CA 1
ATOM 1087 C C . GLU A 1 144 ? -12.733 -7.314 27.173 1.00 86.81 144 GLU A C 1
ATOM 1089 O O . GLU A 1 144 ? -13.780 -7.532 26.561 1.00 86.81 144 GLU A O 1
ATOM 1094 N N . LEU A 1 145 ? -11.937 -6.292 26.916 1.00 84.06 145 LEU A N 1
ATOM 1095 C CA . LEU A 1 145 ? -12.115 -5.292 25.890 1.00 84.06 145 LEU A CA 1
ATOM 1096 C C . LEU A 1 145 ? -11.054 -5.488 24.816 1.00 84.06 145 LEU A C 1
ATOM 1098 O O . LEU A 1 145 ? -9.907 -5.805 25.125 1.00 84.06 145 LEU A O 1
ATOM 1102 N N . GLN A 1 146 ? -11.418 -5.216 23.574 1.00 79.06 146 GLN A N 1
ATOM 1103 C CA . GLN A 1 146 ? -10.478 -5.107 22.465 1.00 79.06 146 GLN A CA 1
ATOM 1104 C C . GLN A 1 146 ? -10.483 -3.673 21.948 1.00 79.06 146 GLN A C 1
ATOM 1106 O O . GLN A 1 146 ? -11.549 -3.074 21.796 1.00 79.06 146 GLN A O 1
ATOM 1111 N N . GLN A 1 147 ? -9.306 -3.104 21.697 1.00 77.81 147 GLN A N 1
ATOM 1112 C CA . GLN A 1 147 ? -9.244 -1.820 21.008 1.00 77.81 147 GLN A CA 1
ATOM 1113 C C . GLN A 1 147 ? -9.641 -1.980 19.541 1.00 77.81 147 GLN A C 1
ATOM 1115 O O . GLN A 1 147 ? -9.145 -2.861 18.841 1.00 77.81 147 GLN A O 1
ATOM 1120 N N . GLU A 1 148 ? -10.529 -1.107 19.082 1.00 85.38 148 GLU A N 1
ATOM 1121 C CA . GLU A 1 148 ? -10.953 -1.031 17.693 1.00 85.38 148 GLU A CA 1
ATOM 1122 C C . GLU A 1 148 ? -9.779 -0.589 16.815 1.00 85.38 148 GLU A C 1
ATOM 1124 O O . GLU A 1 148 ? -9.141 0.435 17.066 1.00 85.38 148 GLU A O 1
ATOM 1129 N N . SER A 1 149 ? -9.482 -1.367 15.775 1.00 88.06 149 SER A N 1
ATOM 1130 C CA . SER A 1 149 ? -8.476 -0.992 14.784 1.00 88.06 149 SER A CA 1
ATOM 1131 C C . SER A 1 149 ? -9.019 0.083 13.843 1.00 88.06 149 SER A C 1
ATOM 1133 O O . SER A 1 149 ? -10.179 0.020 13.431 1.00 88.06 149 SER A O 1
ATOM 1135 N N . PHE A 1 150 ? -8.160 1.011 13.410 1.00 92.56 150 PHE A N 1
ATOM 1136 C CA . PHE A 1 150 ? -8.487 1.913 12.298 1.00 92.56 150 PHE A CA 1
ATOM 1137 C C . PHE A 1 150 ? -8.842 1.154 11.011 1.00 92.56 150 PHE A C 1
ATOM 1139 O O . PHE A 1 150 ? -9.601 1.665 10.194 1.00 92.56 150 PHE A O 1
ATOM 1146 N N . ALA A 1 151 ? -8.375 -0.091 10.869 1.00 92.25 151 ALA A N 1
ATOM 1147 C CA . ALA A 1 151 ? -8.696 -0.985 9.760 1.00 92.25 151 ALA A CA 1
ATOM 1148 C C . ALA A 1 151 ? -10.193 -1.335 9.631 1.00 92.25 151 ALA A C 1
ATOM 1150 O O . ALA A 1 151 ? -10.626 -1.856 8.604 1.00 92.25 151 ALA A O 1
ATOM 1151 N N . ARG A 1 152 ? -11.018 -1.009 10.636 1.00 91.31 152 ARG A N 1
ATOM 1152 C CA . ARG A 1 152 ? -12.480 -1.100 10.529 1.00 91.31 152 ARG A CA 1
ATOM 1153 C C . ARG A 1 152 ? -13.053 -0.157 9.464 1.00 91.31 152 ARG A C 1
ATOM 1155 O O . ARG A 1 152 ? -14.097 -0.465 8.895 1.00 91.31 152 ARG A O 1
ATOM 1162 N N . TYR A 1 153 ? -12.439 1.000 9.236 1.00 94.69 153 TYR A N 1
ATOM 1163 C CA . TYR A 1 153 ? -13.009 2.003 8.343 1.00 94.69 153 TYR A CA 1
ATOM 1164 C C . TYR A 1 153 ? -12.635 1.723 6.892 1.00 94.69 153 TYR A C 1
ATOM 1166 O O . TYR A 1 153 ? -11.465 1.548 6.555 1.00 94.69 153 TYR A O 1
ATOM 1174 N N . ALA A 1 154 ? -13.640 1.752 6.020 1.00 94.56 154 ALA A N 1
ATOM 1175 C CA . ALA A 1 154 ? -13.419 1.844 4.583 1.00 94.56 154 ALA A CA 1
ATOM 1176 C C . ALA A 1 154 ? -12.870 3.221 4.214 1.00 94.56 154 ALA A C 1
ATOM 1178 O O . ALA A 1 154 ? -12.021 3.361 3.336 1.00 94.56 154 ALA A O 1
ATOM 1179 N N . TYR A 1 155 ? -13.355 4.236 4.924 1.00 95.25 155 TYR A N 1
ATOM 1180 C CA . TYR A 1 155 ? -12.940 5.608 4.751 1.00 95.25 155 TYR A CA 1
ATOM 1181 C C . TYR A 1 155 ? -12.928 6.320 6.102 1.00 95.25 155 TYR A C 1
ATOM 1183 O O . TYR A 1 155 ? -13.935 6.351 6.806 1.00 95.25 155 TYR A O 1
ATOM 1191 N N . TRP A 1 156 ? -11.786 6.894 6.448 1.00 96.44 156 TRP A N 1
ATOM 1192 C CA . TRP A 1 156 ? -11.568 7.709 7.627 1.00 96.44 156 TRP A CA 1
ATOM 1193 C C . TRP A 1 156 ? -10.769 8.948 7.222 1.00 96.44 156 TRP A C 1
ATOM 1195 O O . TRP A 1 156 ? -9.711 8.823 6.599 1.00 96.44 156 TRP A O 1
ATOM 1205 N N . THR A 1 157 ? -11.237 10.138 7.594 1.00 96.00 157 THR A N 1
ATOM 1206 C CA . THR A 1 157 ? -10.443 11.362 7.439 1.00 96.00 157 THR A CA 1
ATOM 1207 C C . THR A 1 157 ? -10.491 12.257 8.669 1.00 96.00 157 THR A C 1
ATOM 1209 O O . THR A 1 157 ? -11.499 12.294 9.382 1.00 96.00 157 THR A O 1
ATOM 1212 N N . ASN A 1 158 ? -9.424 13.026 8.895 1.00 96.06 158 ASN A N 1
ATOM 1213 C CA . ASN A 1 158 ? -9.453 14.109 9.873 1.00 96.06 158 ASN A CA 1
ATOM 1214 C C . ASN A 1 158 ? -10.028 15.403 9.270 1.00 96.06 158 ASN A C 1
ATOM 1216 O O . ASN A 1 158 ? -10.708 16.143 9.973 1.00 96.06 158 ASN A O 1
ATOM 1220 N N . LYS A 1 159 ? -9.769 15.674 7.981 1.00 94.19 159 LYS A N 1
ATOM 1221 C CA . LYS A 1 159 ? -10.189 16.895 7.268 1.00 94.19 159 LYS A CA 1
ATOM 1222 C C . LYS A 1 159 ? -10.738 16.587 5.872 1.00 94.19 159 LYS A C 1
ATOM 1224 O O . LYS A 1 159 ? -10.122 15.847 5.101 1.00 94.19 159 LYS A O 1
ATOM 1229 N N . GLU A 1 160 ? -11.851 17.226 5.516 1.00 92.94 160 GLU A N 1
ATOM 1230 C CA . GLU A 1 160 ? -12.532 17.136 4.205 1.00 92.94 160 GLU A CA 1
ATOM 1231 C C . GLU A 1 160 ? -12.351 18.414 3.362 1.00 92.94 160 GLU A C 1
ATOM 1233 O O . GLU A 1 160 ? -13.077 18.697 2.407 1.00 92.94 160 GLU A O 1
ATOM 1238 N N . THR A 1 161 ? -11.341 19.210 3.702 1.00 89.19 161 THR A N 1
ATOM 1239 C CA . THR A 1 161 ? -10.899 20.369 2.921 1.00 89.19 161 THR A CA 1
ATOM 1240 C C . THR A 1 161 ? -9.576 20.065 2.227 1.00 89.19 161 THR A C 1
ATOM 1242 O O . THR A 1 161 ? -8.802 19.230 2.680 1.00 89.19 161 THR A O 1
ATOM 1245 N N . THR A 1 162 ? -9.269 20.740 1.128 1.00 82.69 162 THR A N 1
ATOM 1246 C CA . THR A 1 162 ? -7.929 20.737 0.520 1.00 82.69 162 THR A CA 1
ATOM 1247 C C . THR A 1 162 ? -6.977 21.632 1.329 1.00 82.69 162 THR A C 1
ATOM 1249 O O . THR A 1 162 ? -7.441 22.449 2.129 1.00 82.69 162 THR A O 1
ATOM 1252 N N . PRO A 1 163 ? -5.651 21.556 1.120 1.00 79.31 163 PRO A N 1
ATOM 1253 C CA . PRO A 1 163 ? -4.696 22.466 1.770 1.00 79.31 163 PRO A CA 1
ATOM 1254 C C . PRO A 1 163 ? -4.958 23.940 1.450 1.00 79.31 163 PRO A C 1
ATOM 1256 O O . PRO A 1 163 ? -4.736 24.809 2.287 1.00 79.31 163 PRO A O 1
ATOM 1259 N N . ALA A 1 164 ? -5.496 24.212 0.257 1.00 81.44 164 ALA A N 1
ATOM 1260 C CA . ALA A 1 164 ? -5.925 25.538 -0.181 1.00 81.44 164 ALA A CA 1
ATOM 1261 C C . ALA A 1 164 ? -7.297 25.965 0.388 1.00 81.44 164 ALA A C 1
ATOM 1263 O O . ALA A 1 164 ? -7.806 27.024 0.030 1.00 81.44 164 ALA A O 1
ATOM 1264 N N . GLY A 1 165 ? -7.920 25.149 1.246 1.00 82.38 165 GLY A N 1
ATOM 1265 C CA . GLY A 1 165 ? -9.194 25.446 1.908 1.00 82.38 165 GLY A CA 1
ATOM 1266 C C . GLY A 1 165 ? -10.451 25.122 1.094 1.00 82.38 165 GLY A C 1
ATOM 1267 O O . GLY A 1 165 ? -11.557 25.347 1.572 1.00 82.38 165 GLY A O 1
ATOM 1268 N N . GLY A 1 166 ? -10.321 24.575 -0.117 1.00 84.56 166 GLY A N 1
ATOM 1269 C CA . GLY A 1 166 ? -11.472 24.147 -0.918 1.00 84.56 166 GLY A CA 1
ATOM 1270 C C . GLY A 1 166 ? -12.161 22.915 -0.326 1.00 84.56 166 GLY A C 1
ATOM 1271 O O . GLY A 1 166 ? -11.479 21.956 0.025 1.00 84.56 166 GLY A O 1
ATOM 1272 N N . THR A 1 167 ? -13.490 22.923 -0.233 1.00 86.62 167 THR A N 1
ATOM 1273 C CA . THR A 1 167 ? -14.295 21.773 0.216 1.00 86.62 167 THR A CA 1
ATOM 1274 C C . THR A 1 167 ? -14.200 20.613 -0.766 1.00 86.62 167 THR A C 1
ATOM 1276 O O . THR A 1 167 ? -14.312 20.814 -1.978 1.00 86.62 167 THR A O 1
ATOM 1279 N N . ILE A 1 168 ? -14.053 19.397 -0.245 1.00 84.00 168 ILE A N 1
ATOM 1280 C CA . ILE A 1 168 ? -14.092 18.183 -1.050 1.00 84.00 168 ILE A CA 1
ATOM 1281 C C . ILE A 1 168 ? -15.459 17.522 -0.887 1.00 84.00 168 ILE A C 1
ATOM 1283 O O . ILE A 1 168 ? -16.010 17.429 0.207 1.00 84.00 168 ILE A O 1
ATOM 1287 N N . TYR A 1 169 ? -16.025 17.091 -2.011 1.00 88.44 169 TYR A N 1
ATOM 1288 C CA . TYR A 1 169 ? -17.369 16.536 -2.069 1.00 88.44 169 TYR A CA 1
ATOM 1289 C C . TYR A 1 169 ? -17.321 15.031 -2.308 1.00 88.44 169 TYR A C 1
ATOM 1291 O O . TYR A 1 169 ? -16.528 14.540 -3.115 1.00 88.44 169 TYR A O 1
ATOM 1299 N N . PHE A 1 170 ? -18.231 14.304 -1.665 1.00 90.38 170 PHE A N 1
ATOM 1300 C CA . PHE A 1 170 ? -18.717 13.039 -2.211 1.00 90.38 170 PHE A CA 1
ATOM 1301 C C . PHE A 1 170 ? -19.662 13.355 -3.371 1.00 90.38 170 PHE A C 1
ATOM 1303 O O . PHE A 1 170 ? -20.620 14.115 -3.205 1.00 90.38 170 PHE A O 1
ATOM 1310 N N . ALA A 1 171 ? -19.352 12.852 -4.563 1.00 87.06 171 ALA A N 1
ATOM 1311 C CA . ALA A 1 171 ? -19.982 13.299 -5.802 1.00 87.06 171 ALA A CA 1
ATOM 1312 C C . ALA A 1 171 ? -20.053 12.179 -6.849 1.00 87.06 171 ALA A C 1
ATOM 1314 O O . ALA A 1 171 ? -19.576 11.076 -6.630 1.00 87.06 171 ALA A O 1
ATOM 1315 N N . ASN A 1 172 ? -20.650 12.478 -8.005 1.00 83.69 172 ASN A N 1
ATOM 1316 C CA . ASN A 1 172 ? -20.724 11.617 -9.188 1.00 83.69 172 ASN A CA 1
ATOM 1317 C C . ASN A 1 172 ? -21.228 10.190 -8.923 1.00 83.69 172 ASN A C 1
ATOM 1319 O O . ASN A 1 172 ? -20.796 9.248 -9.584 1.00 83.69 172 ASN A O 1
ATOM 1323 N N . GLY A 1 173 ? -22.149 10.030 -7.970 1.00 82.88 173 GLY A N 1
ATOM 1324 C CA . GLY A 1 173 ? -22.667 8.722 -7.597 1.00 82.88 173 GLY A CA 1
ATOM 1325 C C . GLY A 1 173 ? -21.644 7.857 -6.864 1.00 82.88 173 GLY A C 1
ATOM 1326 O O . GLY A 1 173 ? -21.720 6.638 -6.990 1.00 82.88 173 GLY A O 1
ATOM 1327 N N . ASP A 1 174 ? -20.702 8.462 -6.126 1.00 86.94 174 ASP A N 1
ATOM 1328 C CA . ASP A 1 174 ? -19.754 7.760 -5.253 1.00 86.94 174 ASP A CA 1
ATOM 1329 C C . ASP A 1 174 ? -20.479 6.661 -4.462 1.00 86.94 174 ASP A C 1
ATOM 1331 O O . ASP A 1 174 ? -21.516 6.908 -3.843 1.00 86.94 174 ASP A O 1
ATOM 1335 N N . VAL A 1 175 ? -19.935 5.444 -4.469 1.00 89.38 175 VAL A N 1
ATOM 1336 C CA . VAL A 1 175 ? -20.482 4.313 -3.711 1.00 89.38 175 VAL A CA 1
ATOM 1337 C C . VAL A 1 175 ? -19.427 3.829 -2.737 1.00 89.38 175 VAL A C 1
ATOM 1339 O O . VAL A 1 175 ? -18.372 3.354 -3.151 1.00 89.38 175 VAL A O 1
ATOM 1342 N N . LEU A 1 176 ? -19.729 3.924 -1.445 1.00 90.62 176 LEU A N 1
ATOM 1343 C CA . LEU A 1 176 ? -18.867 3.430 -0.385 1.00 90.62 176 LEU A CA 1
ATOM 1344 C C . LEU A 1 176 ? -19.493 2.193 0.253 1.00 90.62 176 LEU A C 1
ATOM 1346 O O . LEU A 1 176 ? -20.662 2.176 0.660 1.00 90.62 176 LEU A O 1
ATOM 1350 N N . TRP A 1 177 ? -18.687 1.144 0.314 1.00 88.75 177 TRP A N 1
ATOM 1351 C CA . TRP A 1 177 ? -18.964 -0.072 1.062 1.00 88.75 177 TRP A CA 1
ATOM 1352 C C . TRP A 1 177 ? -18.139 -0.024 2.339 1.00 88.75 177 TRP A C 1
ATOM 1354 O O . TRP A 1 177 ? -16.989 0.380 2.274 1.00 88.75 177 TRP A O 1
ATOM 1364 N N . GLY A 1 178 ? -18.715 -0.417 3.473 1.00 90.25 178 GLY A N 1
ATOM 1365 C CA . GLY A 1 178 ? -18.055 -0.379 4.779 1.00 90.25 178 GLY A CA 1
ATOM 1366 C C . GLY A 1 178 ? -18.147 0.970 5.516 1.00 90.25 178 GLY A C 1
ATOM 1367 O O . GLY A 1 178 ? -18.649 1.949 4.957 1.00 90.25 178 GLY A O 1
ATOM 1368 N N . PRO A 1 179 ? -17.723 1.009 6.795 1.00 94.56 179 PRO A N 1
ATOM 1369 C CA . PRO A 1 179 ? -17.913 2.165 7.673 1.00 94.56 179 PRO A CA 1
ATOM 1370 C C . PRO A 1 179 ? -17.158 3.414 7.209 1.00 94.56 179 PRO A C 1
ATOM 1372 O O . PRO A 1 179 ? -15.988 3.329 6.819 1.00 94.56 179 PRO A O 1
ATOM 1375 N N . VAL A 1 180 ? -17.812 4.572 7.323 1.00 96.50 180 VAL A N 1
ATOM 1376 C CA . VAL A 1 180 ? -17.270 5.889 6.959 1.00 96.50 180 VAL A CA 1
ATOM 1377 C C . VAL A 1 180 ? -17.188 6.784 8.189 1.00 96.50 180 VAL A C 1
ATOM 1379 O O . VAL A 1 180 ? -18.156 6.915 8.940 1.00 96.50 180 VAL A O 1
ATOM 1382 N N . TRP A 1 181 ? -16.039 7.428 8.372 1.00 96.94 181 TRP A N 1
ATOM 1383 C CA . TRP A 1 181 ? -15.793 8.384 9.443 1.00 96.94 181 TRP A CA 1
ATOM 1384 C C . TRP A 1 181 ? -15.135 9.664 8.923 1.00 96.94 181 TRP A C 1
ATOM 1386 O O . TRP A 1 181 ? -14.211 9.611 8.113 1.00 96.94 181 TRP A O 1
ATOM 1396 N N . SER A 1 182 ? -15.551 10.810 9.453 1.00 96.75 182 SER A N 1
ATOM 1397 C CA . SER A 1 182 ? -14.834 12.078 9.302 1.00 96.75 182 SER A CA 1
ATOM 1398 C C . SER A 1 182 ? -14.797 12.830 10.632 1.00 96.75 182 SER A C 1
ATOM 1400 O O . SER A 1 182 ? -15.816 12.925 11.308 1.00 96.75 182 SER A O 1
ATOM 1402 N N . ASN A 1 183 ? -13.658 13.400 11.023 1.00 97.06 183 ASN A N 1
ATOM 1403 C CA . ASN A 1 183 ? -13.653 14.392 12.110 1.00 97.06 183 ASN A CA 1
ATOM 1404 C C . ASN A 1 183 ? -14.127 15.784 11.648 1.00 97.06 183 ASN A C 1
ATOM 1406 O O . ASN A 1 183 ? -14.245 16.682 12.471 1.00 97.06 183 ASN A O 1
ATOM 1410 N N . ASP A 1 184 ? -14.386 15.957 10.354 1.00 96.19 184 ASP A N 1
ATOM 1411 C CA . ASP A 1 184 ? -14.795 17.206 9.709 1.00 96.19 184 ASP A CA 1
ATOM 1412 C C . ASP A 1 184 ? -16.160 17.037 9.012 1.00 96.19 184 ASP A C 1
ATOM 1414 O O . ASP A 1 184 ? -16.712 15.927 8.939 1.00 96.19 184 ASP A O 1
ATOM 1418 N N . TYR A 1 185 ? -16.700 18.119 8.453 1.00 96.00 185 TYR A N 1
ATOM 1419 C CA . TYR A 1 185 ? -17.956 18.110 7.707 1.00 96.00 185 TYR A CA 1
ATOM 1420 C C . TYR A 1 185 ? -17.909 17.132 6.530 1.00 96.00 185 TYR A C 1
ATOM 1422 O O . TYR A 1 185 ? -17.079 17.254 5.629 1.00 96.00 185 TYR A O 1
ATOM 1430 N N . ILE A 1 186 ? -18.870 16.211 6.467 1.00 96.69 186 ILE A N 1
ATOM 1431 C CA . ILE A 1 186 ? -19.073 15.380 5.274 1.00 96.69 186 ILE A CA 1
ATOM 1432 C C . ILE A 1 186 ? -19.975 16.159 4.323 1.00 96.69 186 ILE A C 1
ATOM 1434 O O . ILE A 1 186 ? -21.136 16.409 4.633 1.00 96.69 186 ILE A O 1
ATOM 1438 N N . THR A 1 187 ? -19.464 16.540 3.152 1.00 95.56 187 THR A N 1
ATOM 1439 C CA . THR A 1 187 ? -20.237 17.320 2.173 1.00 95.56 187 THR A CA 1
ATOM 1440 C C . THR A 1 187 ? -20.587 16.481 0.948 1.00 95.56 187 THR A C 1
ATOM 1442 O O . THR A 1 187 ? -19.714 15.871 0.329 1.00 95.56 187 THR A O 1
ATOM 1445 N N . ILE A 1 188 ? -21.873 16.456 0.581 1.00 95.81 188 ILE A N 1
ATOM 1446 C CA . ILE A 1 188 ? -22.387 15.661 -0.542 1.00 95.81 188 ILE A CA 1
ATOM 1447 C C . ILE A 1 188 ? -22.858 16.589 -1.665 1.00 95.81 188 ILE A C 1
ATOM 1449 O O . ILE A 1 188 ? -23.647 17.508 -1.450 1.00 95.81 188 ILE A O 1
ATOM 1453 N N . HIS A 1 189 ? -22.361 16.358 -2.879 1.00 93.94 189 HIS A N 1
ATOM 1454 C CA . HIS A 1 189 ? -22.734 17.116 -4.071 1.00 93.94 189 HIS A CA 1
ATOM 1455 C C . HIS A 1 189 ? -24.084 16.646 -4.641 1.00 93.94 189 HIS A C 1
ATOM 1457 O O . HIS A 1 189 ? -24.479 15.497 -4.455 1.00 93.94 189 HIS A O 1
ATOM 1463 N N . SER A 1 190 ? -24.767 17.499 -5.412 1.00 94.56 190 SER A N 1
ATOM 1464 C CA . SER A 1 190 ? -26.094 17.215 -5.994 1.00 94.56 190 SER A CA 1
ATOM 1465 C C . SER A 1 190 ? -26.141 16.017 -6.948 1.00 94.56 190 SER A C 1
ATOM 1467 O O . SER A 1 190 ? -27.199 15.437 -7.167 1.00 94.56 190 SER A O 1
ATOM 1469 N N . SER A 1 191 ? -24.990 15.606 -7.479 1.00 90.00 191 SER A N 1
ATOM 1470 C CA . SER A 1 191 ? -24.813 14.370 -8.257 1.00 90.00 191 SER A CA 1
ATOM 1471 C C . SER A 1 191 ? -24.980 13.083 -7.431 1.00 90.00 191 SER A C 1
ATOM 1473 O O . SER A 1 191 ? -25.026 11.998 -8.000 1.00 90.00 191 SER A O 1
ATOM 1475 N N . GLY A 1 192 ? -25.028 13.202 -6.104 1.00 92.12 192 GLY A N 1
ATOM 1476 C CA . GLY A 1 192 ? -25.322 12.130 -5.164 1.00 92.12 192 GLY A CA 1
ATOM 1477 C C . GLY A 1 192 ? -24.137 11.254 -4.752 1.00 92.12 192 GLY A C 1
ATOM 1478 O O . GLY A 1 192 ? -23.104 11.217 -5.426 1.00 92.12 192 GLY A O 1
ATOM 1479 N N . ALA A 1 193 ? -24.325 10.550 -3.630 1.00 93.44 193 ALA A N 1
ATOM 1480 C CA . ALA A 1 193 ? -23.436 9.515 -3.095 1.00 93.44 193 ALA A CA 1
ATOM 1481 C C . ALA A 1 193 ? -24.237 8.454 -2.309 1.00 93.44 193 ALA A C 1
ATOM 1483 O O . ALA A 1 193 ? -25.269 8.758 -1.709 1.00 93.44 193 ALA A O 1
ATOM 1484 N N . THR A 1 194 ? -23.773 7.205 -2.295 1.00 95.31 194 THR A N 1
ATOM 1485 C CA . THR A 1 194 ? -24.398 6.081 -1.581 1.00 95.31 194 THR A CA 1
ATOM 1486 C C . THR A 1 194 ? -23.442 5.479 -0.558 1.00 95.31 194 THR A C 1
ATOM 1488 O O . THR A 1 194 ? -22.348 5.038 -0.900 1.00 95.31 194 THR A O 1
ATOM 1491 N N . PHE A 1 195 ? -23.905 5.381 0.687 1.00 95.75 195 PHE A N 1
ATOM 1492 C CA . PHE A 1 195 ? -23.194 4.778 1.808 1.00 95.75 195 PHE A CA 1
ATOM 1493 C C . PHE A 1 195 ? -23.930 3.515 2.260 1.00 95.75 195 PHE A C 1
ATOM 1495 O O . PHE A 1 195 ? -25.088 3.571 2.691 1.00 95.75 195 PHE A O 1
ATOM 1502 N N . ASN A 1 196 ? -23.273 2.362 2.131 1.00 94.25 196 ASN A N 1
ATOM 1503 C CA . ASN A 1 196 ? -23.884 1.061 2.423 1.00 94.25 196 ASN A CA 1
ATOM 1504 C C . ASN A 1 196 ? -23.736 0.614 3.887 1.00 94.25 196 ASN A C 1
ATOM 1506 O O . ASN A 1 196 ? -24.328 -0.392 4.279 1.00 94.25 196 ASN A O 1
ATOM 1510 N N . ASP A 1 197 ? -22.974 1.351 4.691 1.00 93.31 197 ASP A N 1
ATOM 1511 C CA . ASP A 1 197 ? -22.723 1.059 6.103 1.00 93.31 197 ASP A CA 1
ATOM 1512 C C . ASP A 1 197 ? -22.857 2.325 6.966 1.00 93.31 197 ASP A C 1
ATOM 1514 O O . ASP A 1 197 ? -23.313 3.362 6.478 1.00 93.31 197 ASP A O 1
ATOM 1518 N N . ASP A 1 198 ? -22.498 2.222 8.246 1.00 94.19 198 ASP A N 1
ATOM 1519 C CA . ASP A 1 198 ? -22.553 3.320 9.207 1.00 94.19 198 ASP A CA 1
ATOM 1520 C C . ASP A 1 198 ? -21.706 4.514 8.734 1.00 94.19 198 ASP A C 1
ATOM 1522 O O . ASP A 1 198 ? -20.518 4.372 8.424 1.00 94.19 198 ASP A O 1
ATOM 1526 N N . VAL A 1 199 ? -22.311 5.705 8.726 1.00 97.69 199 VAL A N 1
ATOM 1527 C CA . VAL A 1 199 ? -21.618 6.975 8.473 1.00 97.69 199 VAL A CA 1
ATOM 1528 C C . VAL A 1 199 ? -21.597 7.785 9.756 1.00 97.69 199 VAL A C 1
ATOM 1530 O O . VAL A 1 199 ? -22.646 8.060 10.332 1.00 97.69 199 VAL A O 1
ATOM 1533 N N . THR A 1 200 ? -20.416 8.184 10.213 1.00 97.62 200 THR A N 1
ATOM 1534 C CA . THR A 1 200 ? -20.287 9.046 11.391 1.00 97.62 200 THR A CA 1
ATOM 1535 C C . THR A 1 200 ? -19.417 10.256 11.087 1.00 97.62 200 THR A C 1
ATOM 1537 O O . THR A 1 200 ? -18.387 10.132 10.429 1.00 97.62 200 THR A O 1
ATOM 1540 N N . THR A 1 201 ? -19.799 11.423 11.597 1.00 97.94 201 THR A N 1
ATOM 1541 C CA . THR A 1 201 ? -18.932 12.602 11.624 1.00 97.94 201 THR A CA 1
ATOM 1542 C C . THR A 1 201 ? -18.888 13.239 13.011 1.00 97.94 201 THR A C 1
ATOM 1544 O O . THR A 1 201 ? -19.852 13.152 13.779 1.00 97.94 201 THR A O 1
ATOM 1547 N N . ALA A 1 202 ? -17.750 13.850 13.345 1.00 97.19 202 ALA A N 1
ATOM 1548 C CA . ALA A 1 202 ? -17.635 14.698 14.527 1.00 97.19 202 ALA A CA 1
ATOM 1549 C C . ALA A 1 202 ? -18.297 16.076 14.356 1.00 97.19 202 ALA A C 1
ATOM 1551 O O . ALA A 1 202 ? -18.583 16.742 15.345 1.00 97.19 202 ALA A O 1
ATOM 1552 N N . GLU A 1 203 ? -18.586 16.461 13.115 1.00 97.38 203 GLU A N 1
ATOM 1553 C CA . GLU A 1 203 ? -19.278 17.691 12.733 1.00 97.38 203 GLU A CA 1
ATOM 1554 C C . GLU A 1 203 ? -20.674 17.336 12.181 1.00 97.38 203 GLU A C 1
ATOM 1556 O O . GLU A 1 203 ? -21.363 16.464 12.724 1.00 97.38 203 GLU A O 1
ATOM 1561 N N . LEU A 1 204 ? -21.104 18.005 11.105 1.00 97.62 204 LEU A N 1
ATOM 1562 C CA . LEU A 1 204 ? -22.384 17.793 10.430 1.00 97.62 204 LEU A CA 1
ATOM 1563 C C . LEU A 1 204 ? -22.201 17.236 9.013 1.00 97.62 204 LEU A C 1
ATOM 1565 O O . LEU A 1 204 ? -21.151 17.382 8.378 1.00 97.62 204 LEU A O 1
ATOM 1569 N N . ILE A 1 205 ? -23.264 16.636 8.485 1.00 97.81 205 ILE A N 1
ATOM 1570 C CA . ILE A 1 205 ? -23.384 16.249 7.086 1.00 97.81 205 ILE A CA 1
ATOM 1571 C C . ILE A 1 205 ? -24.060 17.387 6.320 1.00 97.81 205 ILE A C 1
ATOM 1573 O O . ILE A 1 205 ? -25.230 17.709 6.520 1.00 97.81 205 ILE A O 1
ATOM 1577 N N . ASN A 1 206 ? -23.333 17.972 5.373 1.00 97.50 206 ASN A N 1
ATOM 1578 C CA . ASN A 1 206 ? -23.847 19.004 4.486 1.00 97.50 206 ASN A CA 1
ATOM 1579 C C . ASN A 1 206 ? -24.570 18.378 3.289 1.00 97.50 206 ASN A C 1
ATOM 1581 O O . ASN A 1 206 ? -24.015 17.557 2.554 1.00 97.50 206 ASN A O 1
ATOM 1585 N N . SER A 1 207 ? -25.793 18.850 3.040 1.00 96.44 207 SER A N 1
ATOM 1586 C CA . SER A 1 207 ? -26.683 18.371 1.971 1.00 96.44 207 SER A CA 1
ATOM 1587 C C . SER A 1 207 ? -26.996 16.861 2.032 1.00 96.44 207 SER A C 1
ATOM 1589 O O . SER A 1 207 ? -26.876 16.162 1.021 1.00 96.44 207 SER A O 1
ATOM 1591 N N . PRO A 1 208 ? -27.469 16.337 3.182 1.00 96.88 208 PRO A N 1
ATOM 1592 C CA . PRO A 1 208 ? -27.737 14.908 3.361 1.00 96.88 208 PRO A CA 1
ATOM 1593 C C . PRO A 1 208 ? -28.810 14.374 2.401 1.00 96.88 208 PRO A C 1
ATOM 1595 O O . PRO A 1 208 ? -28.808 13.190 2.092 1.00 96.88 208 PRO A O 1
ATOM 1598 N N . ASN A 1 209 ? -29.679 15.239 1.861 1.00 97.25 209 ASN A N 1
ATOM 1599 C CA . ASN A 1 209 ? -30.694 14.877 0.863 1.00 97.25 209 ASN A CA 1
ATOM 1600 C C . ASN A 1 209 ? -30.107 14.344 -0.457 1.00 97.25 209 ASN A C 1
ATOM 1602 O O . ASN A 1 209 ? -30.822 13.693 -1.214 1.00 97.25 209 ASN A O 1
ATOM 1606 N N . TYR A 1 210 ? -28.830 14.615 -0.747 1.00 97.31 210 TYR A N 1
ATOM 1607 C CA . TYR A 1 210 ? -28.126 14.024 -1.890 1.00 97.31 210 TYR A CA 1
ATOM 1608 C C . TYR A 1 210 ? -27.431 12.697 -1.536 1.00 97.31 210 TYR A C 1
ATOM 1610 O O . TYR A 1 210 ? -26.931 11.998 -2.417 1.00 97.31 210 TYR A O 1
ATOM 1618 N N . GLY A 1 211 ? -27.396 12.327 -0.256 1.00 96.62 211 GLY A N 1
ATOM 1619 C CA . GLY A 1 211 ? -26.848 11.069 0.230 1.00 96.62 211 GLY A CA 1
ATOM 1620 C C . GLY A 1 211 ? -27.906 9.975 0.351 1.00 96.62 211 GLY A C 1
ATOM 1621 O O . GLY A 1 211 ? -29.029 10.209 0.788 1.00 96.62 211 GLY A O 1
ATOM 1622 N N . THR A 1 212 ? -27.530 8.742 0.025 1.00 97.62 212 THR A N 1
ATOM 1623 C CA . THR A 1 212 ? -28.297 7.542 0.387 1.00 97.62 212 THR A CA 1
ATOM 1624 C C . THR A 1 212 ? -27.585 6.812 1.523 1.00 97.62 212 THR A C 1
ATOM 1626 O O . THR A 1 212 ? -26.542 6.206 1.293 1.00 97.62 212 THR A O 1
ATOM 1629 N N . PHE A 1 213 ? -28.155 6.827 2.732 1.00 97.56 213 PHE A N 1
ATOM 1630 C CA . PHE A 1 213 ? -27.581 6.195 3.930 1.00 97.56 213 PHE A CA 1
ATOM 1631 C C . PHE A 1 213 ? -28.319 4.901 4.276 1.00 97.56 213 PHE A C 1
ATOM 1633 O O . PHE A 1 213 ? -29.408 4.935 4.847 1.00 97.56 213 PHE A O 1
ATOM 1640 N N . LYS A 1 214 ? -27.748 3.740 3.942 1.00 97.06 214 LYS A N 1
ATOM 1641 C CA . LYS A 1 214 ? -28.435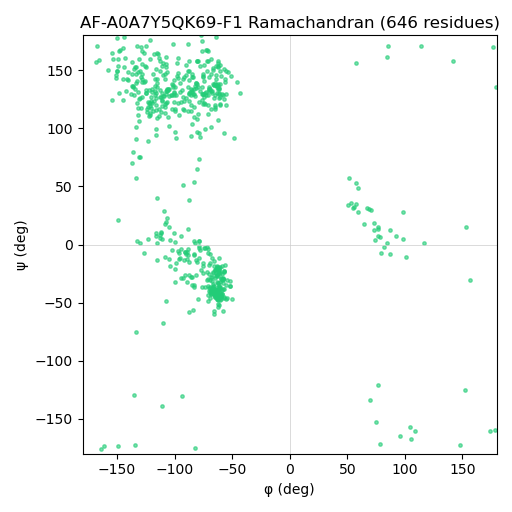 2.448 4.135 1.00 97.06 214 LYS A CA 1
ATOM 1642 C C . LYS A 1 214 ? -28.597 2.049 5.604 1.00 97.06 214 LYS A C 1
ATOM 1644 O O . LYS A 1 214 ? -29.581 1.388 5.925 1.00 97.06 214 LYS A O 1
ATOM 1649 N N . LYS A 1 215 ? -27.672 2.460 6.478 1.00 97.00 215 LYS A N 1
ATOM 1650 C CA . LYS A 1 215 ? -27.731 2.228 7.935 1.00 97.00 215 LYS A CA 1
ATOM 1651 C C . LYS A 1 215 ? -27.952 3.504 8.757 1.00 97.00 215 LYS A C 1
ATOM 1653 O O . LYS A 1 215 ? -27.887 3.471 9.980 1.00 97.00 215 LYS A O 1
ATOM 1658 N N . GLY A 1 216 ? -28.263 4.617 8.093 1.00 96.44 216 GLY A N 1
ATOM 1659 C CA . GLY A 1 216 ? -28.332 5.933 8.727 1.00 96.44 216 GLY A CA 1
ATOM 1660 C C . GLY A 1 216 ? -26.953 6.553 8.958 1.00 96.44 216 GLY A C 1
ATOM 1661 O O . GLY A 1 216 ? -25.941 6.067 8.449 1.00 96.44 216 GLY A O 1
ATOM 1662 N N . TYR A 1 217 ? -26.935 7.663 9.691 1.00 97.50 217 TYR A N 1
ATOM 1663 C CA . TYR A 1 217 ? -25.720 8.398 10.015 1.00 97.50 217 TYR A CA 1
ATOM 1664 C C . TYR A 1 217 ? -25.766 8.974 11.435 1.00 97.50 217 TYR A C 1
ATOM 1666 O O . TYR A 1 217 ? -26.839 9.117 12.019 1.00 97.50 217 TYR A O 1
ATOM 1674 N N . THR A 1 218 ? -24.597 9.311 11.978 1.00 97.88 218 THR A N 1
ATOM 1675 C CA . THR A 1 218 ? -24.424 9.976 13.278 1.00 97.88 218 THR A CA 1
ATOM 1676 C C . THR A 1 218 ? -23.597 11.251 13.106 1.00 97.88 218 THR A C 1
ATOM 1678 O O . THR A 1 218 ? -22.552 11.226 12.461 1.00 97.88 218 THR A O 1
ATOM 1681 N N . GLU A 1 219 ? -24.052 12.353 13.694 1.00 98.00 219 GLU A N 1
ATOM 1682 C CA . GLU A 1 219 ? -23.374 13.660 13.702 1.00 98.00 219 GLU A CA 1
ATOM 1683 C C . GLU A 1 219 ? -22.956 14.038 15.126 1.00 98.00 219 GLU A C 1
ATOM 1685 O O . GLU A 1 219 ? -23.493 13.491 16.094 1.00 98.00 219 GLU A O 1
ATOM 1690 N N . ASN A 1 220 ? -22.050 15.010 15.259 1.00 96.38 220 ASN A N 1
ATOM 1691 C CA . ASN A 1 220 ? -21.548 15.505 16.548 1.00 96.38 220 ASN A CA 1
ATOM 1692 C C . ASN A 1 220 ? -20.945 14.401 17.437 1.00 96.38 220 ASN A C 1
ATOM 1694 O O . ASN A 1 220 ? -21.061 14.430 18.666 1.00 96.38 220 ASN A O 1
ATOM 1698 N N . ALA A 1 221 ? -20.334 13.383 16.827 1.00 94.00 221 ALA A N 1
ATOM 1699 C CA . ALA A 1 221 ? -19.633 12.349 17.573 1.00 94.00 221 ALA A CA 1
ATOM 1700 C C . ALA A 1 221 ? -18.289 12.869 18.113 1.00 94.00 221 ALA A C 1
ATOM 1702 O O . ALA A 1 221 ? -17.666 13.750 17.532 1.00 94.00 221 ALA A O 1
ATOM 1703 N N . ASN A 1 222 ? -17.775 12.290 19.201 1.00 90.94 222 ASN A N 1
ATOM 1704 C CA . ASN A 1 222 ? -16.441 12.662 19.680 1.00 90.94 222 ASN A CA 1
ATOM 1705 C C . ASN A 1 222 ? -15.378 12.333 18.607 1.00 90.94 222 ASN A C 1
ATOM 1707 O O . ASN A 1 222 ? -15.353 11.181 18.149 1.00 90.94 222 ASN A O 1
ATOM 1711 N N . PRO A 1 223 ? -14.492 13.279 18.234 1.00 92.88 223 PRO A N 1
ATOM 1712 C CA . PRO A 1 223 ? -13.430 13.032 17.262 1.00 92.88 223 PRO A CA 1
ATOM 1713 C C . PRO A 1 223 ? -12.561 11.823 17.624 1.00 92.88 223 PRO A C 1
ATOM 1715 O O . PRO A 1 223 ? -12.342 11.520 18.799 1.00 92.88 223 PRO A O 1
ATOM 1718 N N . ILE A 1 224 ? -12.042 11.134 16.608 1.00 92.38 224 ILE A N 1
ATOM 1719 C CA . ILE A 1 224 ? -11.034 10.078 16.775 1.00 92.38 224 ILE A CA 1
ATOM 1720 C C . ILE A 1 224 ? -9.675 10.673 16.427 1.00 92.38 224 ILE A C 1
ATOM 1722 O O . ILE A 1 224 ? -9.487 11.157 15.321 1.00 92.38 224 ILE A O 1
ATOM 1726 N N . THR A 1 225 ? -8.698 10.637 17.322 1.00 91.31 225 THR A N 1
ATOM 1727 C CA . THR A 1 225 ? -7.366 11.172 17.003 1.00 91.31 225 THR A CA 1
ATOM 1728 C C . THR A 1 225 ? -6.536 10.133 16.251 1.00 91.31 225 THR A C 1
ATOM 1730 O O . THR A 1 225 ? -6.471 8.977 16.672 1.00 91.31 225 THR A O 1
ATOM 1733 N N . LEU A 1 226 ? -5.871 10.540 15.163 1.00 91.00 226 LEU A N 1
ATOM 1734 C CA . LEU A 1 226 ? -4.861 9.708 14.499 1.00 91.00 226 LEU A CA 1
ATOM 1735 C C . LEU A 1 226 ? -3.737 9.308 15.473 1.00 91.00 226 LEU A C 1
ATOM 1737 O O . LEU A 1 226 ? -3.433 10.045 16.417 1.00 91.00 226 LEU A O 1
ATOM 1741 N N . PRO A 1 227 ? -3.096 8.145 15.270 1.00 87.94 227 PRO A N 1
ATOM 1742 C CA . PRO A 1 227 ? -2.010 7.709 16.134 1.00 87.94 227 PRO A CA 1
ATOM 1743 C C . PRO A 1 227 ? -0.812 8.658 16.033 1.00 87.94 227 PRO A C 1
ATOM 1745 O O . PRO A 1 227 ? -0.448 9.133 14.960 1.00 87.94 227 PRO A O 1
ATOM 1748 N N . THR A 1 228 ? -0.150 8.893 17.163 1.00 84.88 228 THR A N 1
ATOM 1749 C CA . THR A 1 228 ? 1.101 9.658 17.197 1.00 84.88 228 THR A CA 1
ATOM 1750 C C . THR A 1 228 ? 2.286 8.783 16.788 1.00 84.88 228 THR A C 1
ATOM 1752 O O . THR A 1 228 ? 2.262 7.564 16.957 1.00 84.88 228 THR A O 1
ATOM 1755 N N . ILE A 1 229 ? 3.385 9.399 16.343 1.00 80.81 229 ILE A N 1
ATOM 1756 C CA . ILE A 1 229 ? 4.640 8.683 16.035 1.00 80.81 229 ILE A CA 1
ATOM 1757 C C . ILE A 1 229 ? 5.126 7.871 17.251 1.00 80.81 229 ILE A C 1
ATOM 1759 O O . ILE A 1 229 ? 5.621 6.752 17.110 1.00 80.81 229 ILE A O 1
ATOM 1763 N N . THR A 1 230 ? 4.914 8.381 18.469 1.00 76.12 230 THR A N 1
ATOM 1764 C CA . THR A 1 230 ? 5.218 7.664 19.717 1.00 76.12 230 THR A CA 1
ATOM 1765 C C . THR A 1 230 ? 4.463 6.339 19.819 1.00 76.12 230 THR A C 1
ATOM 1767 O O . THR A 1 230 ? 5.050 5.338 20.236 1.00 76.12 230 THR A O 1
ATOM 1770 N N . ALA A 1 231 ? 3.198 6.290 19.386 1.00 75.94 231 ALA A N 1
ATOM 1771 C CA . ALA A 1 231 ? 2.408 5.059 19.367 1.00 75.94 231 ALA A CA 1
ATOM 1772 C C . ALA A 1 231 ? 2.995 3.995 18.416 1.00 75.94 231 ALA A C 1
ATOM 1774 O O . ALA A 1 231 ? 2.839 2.799 18.661 1.00 75.94 231 ALA A O 1
ATOM 1775 N N . LEU A 1 232 ? 3.730 4.415 17.380 1.00 86.44 232 LEU A N 1
ATOM 1776 C CA . LEU A 1 232 ? 4.351 3.544 16.373 1.00 86.44 232 LEU A CA 1
ATOM 1777 C C . LEU A 1 232 ? 5.784 3.110 16.719 1.00 86.44 232 LEU A C 1
ATOM 1779 O O . LEU A 1 232 ? 6.355 2.256 16.041 1.00 86.44 232 LEU A O 1
ATOM 1783 N N . SER A 1 233 ? 6.368 3.645 17.795 1.00 83.94 233 SER A N 1
ATOM 1784 C CA . SER A 1 233 ? 7.773 3.420 18.186 1.00 83.94 233 SER A CA 1
ATOM 1785 C C . SER A 1 233 ? 8.159 1.953 18.428 1.00 83.94 233 SER A C 1
ATOM 1787 O O . SER A 1 233 ? 9.339 1.610 18.383 1.00 83.94 233 SER A O 1
ATOM 1789 N N . LYS A 1 234 ? 7.180 1.066 18.651 1.00 81.12 234 LYS A N 1
ATOM 1790 C CA . LYS A 1 234 ? 7.404 -0.377 18.846 1.00 81.12 234 LYS A CA 1
ATOM 1791 C C . LYS A 1 234 ? 7.570 -1.148 17.531 1.00 81.12 234 LYS A C 1
ATOM 1793 O O . LYS A 1 234 ? 8.230 -2.187 17.525 1.00 81.12 234 LYS A O 1
ATOM 1798 N N . LEU A 1 235 ? 7.006 -0.650 16.425 1.00 86.06 235 LEU A N 1
ATOM 1799 C CA . LEU A 1 235 ? 7.004 -1.339 15.128 1.00 86.06 235 LEU A CA 1
ATOM 1800 C C . LEU A 1 235 ? 8.416 -1.636 14.591 1.00 86.06 235 LEU A C 1
ATOM 1802 O O . LEU A 1 235 ? 8.644 -2.774 14.171 1.00 86.06 235 LEU A O 1
ATOM 1806 N N . PRO A 1 236 ? 9.400 -0.714 14.675 1.00 93.00 236 PRO A N 1
ATOM 1807 C CA . PRO A 1 236 ? 10.776 -1.013 14.280 1.00 93.00 236 PRO A CA 1
ATOM 1808 C C . PRO A 1 236 ? 11.377 -2.195 15.046 1.00 93.00 236 PRO A C 1
ATOM 1810 O O . PRO A 1 236 ? 12.073 -3.021 14.455 1.00 93.00 236 PRO A O 1
ATOM 1813 N N . GLY A 1 237 ? 11.086 -2.323 16.346 1.00 82.50 237 GLY A N 1
ATOM 1814 C CA . GLY A 1 237 ? 11.556 -3.441 17.167 1.00 82.50 237 GLY A CA 1
ATOM 1815 C C . GLY A 1 237 ? 10.980 -4.785 16.712 1.00 82.50 237 GLY A C 1
ATOM 1816 O O . GLY A 1 237 ? 11.719 -5.762 16.587 1.00 82.50 237 GLY A O 1
ATOM 1817 N N . TYR A 1 238 ? 9.684 -4.823 16.386 1.00 85.94 238 TYR A N 1
ATOM 1818 C CA . TYR A 1 238 ? 9.020 -6.022 15.858 1.00 85.94 238 TYR A CA 1
ATOM 1819 C C . TYR A 1 238 ? 9.517 -6.423 14.468 1.00 85.94 238 TYR A C 1
ATOM 1821 O O . TYR A 1 238 ? 9.670 -7.609 14.187 1.00 85.94 238 TYR A O 1
ATOM 1829 N N . ALA A 1 239 ? 9.801 -5.449 13.605 1.00 92.56 239 ALA A N 1
ATOM 1830 C CA . ALA A 1 239 ? 10.383 -5.711 12.295 1.00 92.56 239 ALA A CA 1
ATOM 1831 C C . ALA A 1 239 ? 11.822 -6.243 12.412 1.00 92.56 239 ALA A C 1
ATOM 1833 O O . ALA A 1 239 ? 12.211 -7.199 11.738 1.00 92.56 239 ALA A O 1
ATOM 1834 N N . SER A 1 240 ? 12.610 -5.659 13.320 1.00 93.75 240 SER A N 1
ATOM 1835 C CA . SER A 1 240 ? 14.015 -6.024 13.529 1.00 93.75 240 SER A CA 1
ATOM 1836 C C . SER A 1 240 ? 14.182 -7.469 13.998 1.00 93.75 240 SER A C 1
ATOM 1838 O O . SER A 1 240 ? 15.141 -8.119 13.587 1.00 93.75 240 SER A O 1
ATOM 1840 N N . SER A 1 241 ? 13.240 -8.016 14.783 1.00 84.00 241 SER A N 1
ATOM 1841 C CA . SER A 1 241 ? 13.331 -9.413 15.230 1.00 84.00 241 SER A CA 1
ATOM 1842 C C . SER A 1 241 ? 13.291 -10.419 14.079 1.00 84.00 241 SER A C 1
ATOM 1844 O O . SER A 1 241 ? 13.864 -11.492 14.214 1.00 84.00 241 SER A O 1
ATOM 1846 N N . GLY A 1 242 ? 12.656 -10.074 12.953 1.00 88.19 242 GLY A N 1
ATOM 1847 C CA . GLY A 1 242 ? 12.598 -10.896 11.740 1.00 88.19 242 GLY A CA 1
ATOM 1848 C C . GLY A 1 242 ? 13.568 -10.466 10.640 1.00 88.19 242 GLY A C 1
ATOM 1849 O O . GLY A 1 242 ? 13.436 -10.947 9.519 1.00 88.19 242 GLY A O 1
ATOM 1850 N N . SER A 1 243 ? 14.506 -9.551 10.920 1.00 96.69 243 SER A N 1
ATOM 1851 C CA . SER A 1 243 ? 15.346 -8.877 9.911 1.00 96.69 243 SER A CA 1
ATOM 1852 C C . SER A 1 243 ? 14.540 -8.216 8.776 1.00 96.69 243 SER A C 1
ATOM 1854 O O . SER A 1 243 ? 14.970 -8.198 7.626 1.00 96.69 243 SER A O 1
ATOM 1856 N N . LEU A 1 244 ? 13.369 -7.663 9.110 1.00 97.25 244 LEU A N 1
ATOM 1857 C CA . LEU A 1 244 ? 12.458 -6.939 8.210 1.00 97.25 244 LEU A CA 1
ATOM 1858 C C . LEU A 1 244 ? 12.485 -5.420 8.466 1.00 97.25 244 LEU A C 1
ATOM 1860 O O . LEU A 1 244 ? 11.523 -4.710 8.180 1.00 97.25 244 LEU A O 1
ATOM 1864 N N . SER A 1 245 ? 13.575 -4.928 9.057 1.00 98.00 245 SER A N 1
ATOM 1865 C CA . SER A 1 245 ? 13.823 -3.513 9.338 1.00 98.00 245 SER A CA 1
ATOM 1866 C C . SER A 1 245 ? 14.902 -3.001 8.389 1.00 98.00 245 SER A C 1
ATOM 1868 O O . SER A 1 245 ? 16.029 -3.501 8.394 1.00 98.00 245 SER A O 1
ATOM 1870 N N . PHE A 1 246 ? 14.551 -2.026 7.557 1.00 98.56 246 PHE A N 1
ATOM 1871 C CA . PHE A 1 246 ? 15.399 -1.497 6.497 1.00 98.56 246 PHE A CA 1
ATOM 1872 C C . PHE A 1 246 ? 15.568 0.014 6.637 1.00 98.56 246 PHE A C 1
ATOM 1874 O O . PHE A 1 246 ? 14.682 0.718 7.118 1.00 98.56 246 PHE A O 1
ATOM 1881 N N . THR A 1 247 ? 16.694 0.527 6.148 1.00 98.25 247 THR A N 1
ATOM 1882 C CA . THR A 1 247 ? 16.967 1.967 6.089 1.00 98.25 247 THR A CA 1
ATOM 1883 C C . THR A 1 247 ? 17.083 2.383 4.625 1.00 98.25 247 THR A C 1
ATOM 1885 O O . THR A 1 247 ? 18.159 2.225 4.036 1.00 98.25 247 THR A O 1
ATOM 1888 N N . PRO A 1 248 ? 15.990 2.858 4.000 1.00 97.81 248 PRO A N 1
ATOM 1889 C CA . PRO A 1 248 ? 16.054 3.512 2.702 1.00 97.81 248 PRO A CA 1
ATOM 1890 C C . PRO A 1 248 ? 17.101 4.634 2.669 1.00 97.81 248 PRO A C 1
ATOM 1892 O O . PRO A 1 248 ? 17.277 5.344 3.658 1.00 97.81 248 PRO A O 1
ATOM 1895 N N . PRO A 1 249 ? 17.783 4.850 1.532 1.00 96.50 249 PRO A N 1
ATOM 1896 C CA . PRO A 1 249 ? 18.785 5.909 1.405 1.00 96.50 249 PRO A CA 1
ATOM 1897 C C . PRO A 1 249 ? 18.174 7.317 1.287 1.00 96.50 249 PRO A C 1
ATOM 1899 O O . PRO A 1 249 ? 18.912 8.292 1.180 1.00 96.50 249 PRO A O 1
ATOM 1902 N N . THR A 1 250 ? 16.845 7.430 1.248 1.00 94.81 250 THR A N 1
ATOM 1903 C CA . THR A 1 250 ? 16.107 8.671 1.003 1.00 94.81 250 THR A CA 1
ATOM 1904 C C . THR A 1 250 ? 14.938 8.780 1.967 1.00 94.81 250 THR A C 1
ATOM 1906 O O . THR A 1 250 ? 14.195 7.819 2.137 1.00 94.81 250 THR A O 1
ATOM 1909 N N . THR A 1 251 ? 14.742 9.960 2.544 1.00 91.62 251 THR A N 1
ATOM 1910 C CA . THR A 1 251 ? 13.566 10.323 3.357 1.00 91.62 251 THR A CA 1
ATOM 1911 C C . THR A 1 251 ? 12.710 11.396 2.675 1.00 91.62 251 THR A C 1
ATOM 1913 O O . THR A 1 251 ? 11.785 11.921 3.283 1.00 91.62 251 THR A O 1
ATOM 1916 N N . GLY A 1 252 ? 13.053 11.773 1.436 1.00 87.62 252 GLY A N 1
ATOM 1917 C CA . GLY A 1 252 ? 12.341 12.786 0.657 1.00 87.62 252 GLY A CA 1
ATOM 1918 C C . GLY A 1 252 ? 11.030 12.271 0.061 1.00 87.62 252 GLY A C 1
ATOM 1919 O O . GLY A 1 252 ? 10.671 11.106 0.221 1.00 87.62 252 GLY A O 1
ATOM 1920 N N . GLY A 1 253 ? 10.324 13.140 -0.662 1.00 91.56 253 GLY A N 1
ATOM 1921 C CA . GLY A 1 253 ? 9.032 12.816 -1.268 1.00 91.56 253 GLY A CA 1
ATOM 1922 C C . GLY A 1 253 ? 9.089 11.716 -2.334 1.00 91.56 253 GLY A C 1
ATOM 1923 O O . GLY A 1 253 ? 10.157 11.215 -2.706 1.00 91.56 253 GLY A O 1
ATOM 1924 N N . ALA A 1 254 ? 7.918 11.386 -2.879 1.00 92.38 254 ALA A N 1
ATOM 1925 C CA . ALA A 1 254 ? 7.726 10.259 -3.791 1.00 92.38 254 ALA A CA 1
ATOM 1926 C C . ALA A 1 254 ? 8.648 10.254 -5.029 1.00 92.38 254 ALA A C 1
ATOM 1928 O O . ALA A 1 254 ? 9.051 9.188 -5.487 1.00 92.38 254 ALA A O 1
ATOM 1929 N N . THR A 1 255 ? 9.065 11.419 -5.540 1.00 95.56 255 THR A N 1
ATOM 1930 C CA . THR A 1 255 ? 9.978 11.504 -6.698 1.00 95.56 255 THR A CA 1
ATOM 1931 C C . THR A 1 255 ? 11.409 11.059 -6.402 1.00 95.56 255 THR A C 1
ATOM 1933 O O . THR A 1 255 ? 12.149 10.767 -7.339 1.00 95.56 255 THR A O 1
ATOM 1936 N N . THR A 1 256 ? 11.799 10.991 -5.126 1.00 95.69 256 THR A N 1
ATOM 1937 C CA . THR A 1 256 ? 13.172 10.692 -4.689 1.00 95.69 256 THR A CA 1
ATOM 1938 C C . THR A 1 256 ? 13.379 9.239 -4.265 1.00 95.69 256 THR A C 1
ATOM 1940 O O . THR A 1 256 ? 14.470 8.878 -3.835 1.00 95.69 256 THR A O 1
ATOM 1943 N N . VAL A 1 257 ? 12.349 8.392 -4.359 1.00 97.81 257 VAL A N 1
ATOM 1944 C CA . VAL A 1 257 ? 12.408 7.025 -3.836 1.00 97.81 257 VAL A CA 1
ATOM 1945 C C . VAL A 1 257 ? 13.502 6.191 -4.509 1.00 97.81 257 VAL A C 1
ATOM 1947 O O . VAL A 1 257 ? 13.621 6.131 -5.732 1.00 97.81 257 VAL A O 1
ATOM 1950 N N . ARG A 1 258 ? 14.316 5.529 -3.680 1.00 97.81 258 ARG A N 1
ATOM 1951 C CA . ARG A 1 258 ? 15.435 4.673 -4.114 1.00 97.81 258 ARG A CA 1
ATOM 1952 C C . ARG A 1 258 ? 15.454 3.293 -3.466 1.00 97.81 258 ARG A C 1
ATOM 1954 O O . ARG A 1 258 ? 16.370 2.515 -3.723 1.00 97.81 258 ARG A O 1
ATOM 1961 N N . MET A 1 259 ? 14.477 2.985 -2.620 1.00 98.56 259 MET A N 1
ATOM 1962 C CA . MET A 1 259 ? 14.271 1.642 -2.089 1.00 98.56 259 MET A CA 1
ATOM 1963 C C . MET A 1 259 ? 12.887 1.151 -2.495 1.00 98.56 259 MET A C 1
ATOM 1965 O O . MET A 1 259 ? 11.904 1.866 -2.325 1.00 98.56 259 MET A O 1
ATOM 1969 N N . ARG A 1 260 ? 12.826 -0.070 -3.019 1.00 98.12 260 ARG A N 1
ATOM 1970 C CA . ARG A 1 260 ? 11.598 -0.753 -3.421 1.00 98.12 260 ARG A CA 1
ATOM 1971 C C . ARG A 1 260 ? 11.463 -2.039 -2.621 1.00 98.12 260 ARG A C 1
ATOM 1973 O O . ARG A 1 260 ? 12.427 -2.793 -2.524 1.00 98.12 260 ARG A O 1
ATOM 1980 N N . ALA A 1 261 ? 10.280 -2.300 -2.092 1.00 98.62 261 ALA A N 1
ATOM 1981 C CA . ALA A 1 261 ? 9.881 -3.595 -1.578 1.00 98.62 261 ALA A CA 1
ATOM 1982 C C . ALA A 1 261 ? 8.870 -4.217 -2.542 1.00 98.62 261 ALA A C 1
ATOM 1984 O O . ALA A 1 261 ? 7.895 -3.585 -2.947 1.00 98.62 261 ALA A O 1
ATOM 1985 N N . GLU A 1 262 ? 9.129 -5.456 -2.924 1.00 98.56 262 GLU A N 1
ATOM 1986 C CA . GLU A 1 262 ? 8.263 -6.223 -3.802 1.00 98.56 262 GLU A CA 1
ATOM 1987 C C . GLU A 1 262 ? 7.791 -7.468 -3.068 1.00 98.56 262 GLU A C 1
ATOM 1989 O O . GLU A 1 262 ? 8.607 -8.271 -2.603 1.00 98.56 262 GLU A O 1
ATOM 1994 N N . PHE A 1 263 ? 6.475 -7.607 -2.953 1.00 98.69 263 PHE A N 1
ATOM 1995 C CA . PHE A 1 263 ? 5.859 -8.812 -2.427 1.00 98.69 263 PHE A CA 1
ATOM 1996 C C . PHE A 1 263 ? 5.813 -9.891 -3.502 1.00 98.69 263 PHE A C 1
ATOM 1998 O O . PHE A 1 263 ? 5.475 -9.627 -4.656 1.00 98.69 263 PHE A O 1
ATOM 2005 N N . VAL A 1 264 ? 6.173 -11.109 -3.115 1.00 97.81 264 VAL A N 1
ATOM 2006 C CA . VAL A 1 264 ? 6.269 -12.250 -4.018 1.00 97.81 264 VAL A CA 1
ATOM 2007 C C . VAL A 1 264 ? 5.566 -13.434 -3.369 1.00 97.81 264 VAL A C 1
ATOM 2009 O O . VAL A 1 264 ? 5.950 -13.866 -2.282 1.00 97.81 264 VAL A O 1
ATOM 2012 N N . ALA A 1 265 ? 4.561 -13.966 -4.058 1.00 97.31 265 ALA A N 1
ATOM 2013 C CA . ALA A 1 265 ? 3.887 -15.205 -3.698 1.00 97.31 265 ALA A CA 1
ATOM 2014 C C . ALA A 1 265 ? 4.427 -16.347 -4.575 1.00 97.31 265 ALA A C 1
ATOM 2016 O O . ALA A 1 265 ? 4.484 -16.209 -5.800 1.00 97.31 265 ALA A O 1
ATOM 2017 N N . VAL A 1 266 ? 4.854 -17.454 -3.966 1.00 96.94 266 VAL A N 1
ATOM 2018 C CA . VAL A 1 266 ? 5.488 -18.578 -4.673 1.00 96.94 266 VAL A CA 1
ATOM 2019 C C . VAL A 1 266 ? 4.816 -19.889 -4.300 1.00 96.94 266 VAL A C 1
ATOM 2021 O O . VAL A 1 266 ? 4.963 -20.312 -3.165 1.00 96.94 266 VAL A O 1
ATOM 2024 N N . ASP A 1 267 ? 4.216 -20.556 -5.282 1.00 96.19 267 ASP A N 1
ATOM 2025 C CA . ASP A 1 267 ? 3.761 -21.949 -5.206 1.00 96.19 267 ASP A CA 1
ATOM 2026 C C . ASP A 1 267 ? 4.935 -22.889 -4.845 1.00 96.19 267 ASP A C 1
ATOM 2028 O O . ASP A 1 267 ? 5.745 -23.282 -5.705 1.00 96.19 267 ASP A O 1
ATOM 2032 N N . LEU A 1 268 ? 5.070 -23.213 -3.558 1.00 96.31 268 LEU A N 1
ATOM 2033 C CA . LEU A 1 268 ? 6.115 -24.072 -3.006 1.00 96.31 268 LEU A CA 1
ATOM 2034 C C . LEU A 1 268 ? 5.744 -25.553 -3.085 1.00 96.31 268 LEU A C 1
ATOM 2036 O O . LEU A 1 268 ? 6.651 -26.395 -3.119 1.00 96.31 268 LEU A O 1
ATOM 2040 N N . ASN A 1 269 ? 4.454 -25.883 -3.075 1.00 93.81 269 ASN A N 1
ATOM 2041 C CA . ASN A 1 269 ? 3.962 -27.257 -2.970 1.00 93.81 269 ASN A CA 1
ATOM 2042 C C . ASN A 1 269 ? 3.618 -27.894 -4.348 1.00 93.81 269 ASN A C 1
ATOM 2044 O O . ASN A 1 269 ? 3.578 -29.121 -4.448 1.00 93.81 269 ASN A O 1
ATOM 2048 N N . ASN A 1 270 ? 3.551 -27.102 -5.425 1.00 93.56 270 ASN A N 1
ATOM 2049 C CA . ASN A 1 270 ? 3.122 -27.438 -6.794 1.00 93.56 270 ASN A CA 1
ATOM 2050 C C . ASN A 1 270 ? 1.633 -27.783 -6.955 1.00 93.56 270 ASN A C 1
ATOM 2052 O O . ASN A 1 270 ? 1.301 -28.611 -7.811 1.00 93.56 270 ASN A O 1
ATOM 2056 N N . ASP A 1 271 ? 0.740 -27.201 -6.165 1.00 94.19 271 ASP A N 1
ATOM 2057 C CA . ASP A 1 271 ? -0.703 -27.404 -6.335 1.00 94.19 271 ASP A CA 1
ATOM 2058 C C . ASP A 1 271 ? -1.335 -26.489 -7.400 1.00 94.19 271 ASP A C 1
ATOM 2060 O O . ASP A 1 271 ? -2.465 -26.737 -7.831 1.00 94.19 271 ASP A O 1
ATOM 2064 N N . GLY A 1 272 ? -0.570 -25.522 -7.919 1.00 93.50 272 GLY A N 1
ATOM 2065 C CA . GLY A 1 272 ? -0.986 -24.619 -8.987 1.00 93.50 272 GLY A CA 1
ATOM 2066 C C . GLY A 1 272 ? -1.473 -23.253 -8.507 1.00 93.50 272 GLY A C 1
ATOM 2067 O O . GLY A 1 272 ? -1.896 -22.457 -9.352 1.00 93.50 272 GLY A O 1
ATOM 2068 N N . ASP A 1 273 ? -1.391 -22.953 -7.210 1.00 92.31 273 ASP A N 1
ATOM 2069 C CA . ASP A 1 273 ? -1.611 -21.616 -6.671 1.00 92.31 273 ASP A CA 1
ATOM 2070 C C . ASP A 1 273 ? -0.519 -21.196 -5.668 1.00 92.31 273 ASP A C 1
ATOM 2072 O O . ASP A 1 273 ? 0.388 -21.957 -5.364 1.00 92.31 273 ASP A O 1
ATOM 2076 N N . SER A 1 274 ? -0.530 -19.923 -5.256 1.00 94.12 274 SER A N 1
ATOM 2077 C CA . SER A 1 274 ? 0.411 -19.390 -4.255 1.00 94.12 274 SER A CA 1
ATOM 2078 C C . SER A 1 274 ? -0.338 -18.960 -2.984 1.00 94.12 274 SER A C 1
ATOM 2080 O O . SER A 1 274 ? -0.118 -17.855 -2.461 1.00 94.12 274 SER A O 1
ATOM 2082 N N . THR A 1 275 ? -1.331 -19.753 -2.565 1.00 92.12 275 THR A N 1
ATOM 2083 C CA . THR A 1 275 ? -2.280 -19.421 -1.498 1.00 92.12 275 THR A CA 1
ATOM 2084 C C . THR A 1 275 ? -2.077 -20.204 -0.201 1.00 92.12 275 THR A C 1
ATOM 2086 O O . THR A 1 275 ? -2.945 -20.145 0.679 1.00 92.12 275 THR A O 1
ATOM 2089 N N . ASP A 1 276 ? -0.918 -20.828 0.011 1.00 91.25 276 ASP A N 1
ATOM 2090 C CA . ASP A 1 276 ? -0.552 -21.429 1.294 1.00 91.25 276 ASP A CA 1
ATOM 2091 C C . ASP A 1 276 ? 0.134 -20.439 2.248 1.00 91.25 276 ASP A C 1
ATOM 2093 O O . ASP A 1 276 ? 0.608 -19.353 1.904 1.00 91.25 276 ASP A O 1
ATOM 2097 N N . VAL A 1 277 ? 0.094 -20.744 3.547 1.00 86.56 277 VAL A N 1
ATOM 2098 C CA . VAL A 1 277 ? 0.568 -19.829 4.605 1.00 86.56 277 VAL A CA 1
ATOM 2099 C C . VAL A 1 277 ? 2.070 -19.536 4.543 1.00 86.56 277 VAL A C 1
ATOM 2101 O O . VAL A 1 277 ? 2.487 -18.493 5.042 1.00 86.56 277 VAL A O 1
ATOM 2104 N N . ASP A 1 278 ? 2.867 -20.426 3.952 1.00 91.50 278 ASP A N 1
ATOM 2105 C CA . ASP A 1 278 ? 4.332 -20.393 3.876 1.00 91.50 278 ASP A CA 1
ATOM 2106 C C . ASP A 1 278 ? 4.869 -19.975 2.495 1.00 91.50 278 ASP A C 1
ATOM 2108 O O . ASP A 1 278 ? 6.058 -20.118 2.215 1.00 91.50 278 ASP A O 1
ATOM 2112 N N . GLU A 1 279 ? 4.007 -19.409 1.652 1.00 96.75 279 GLU A N 1
ATOM 2113 C CA . GLU A 1 279 ? 4.318 -19.038 0.264 1.00 96.75 279 GLU A CA 1
ATOM 2114 C C . GLU A 1 279 ? 4.527 -17.533 0.063 1.00 96.75 279 GLU A C 1
ATOM 2116 O O . GLU A 1 279 ? 4.733 -17.059 -1.055 1.00 96.75 279 GLU A O 1
ATOM 2121 N N . GLY A 1 280 ? 4.479 -16.769 1.157 1.00 97.44 280 GLY A N 1
ATOM 2122 C CA . GLY A 1 280 ? 4.605 -15.317 1.167 1.00 97.44 280 GLY A CA 1
ATOM 2123 C C . GLY A 1 280 ? 6.004 -14.809 1.487 1.00 97.44 280 GLY A C 1
ATOM 2124 O O . GLY A 1 280 ? 6.531 -15.021 2.587 1.00 97.44 280 GLY A O 1
ATOM 2125 N N . PHE A 1 281 ? 6.561 -14.038 0.556 1.00 98.50 281 PHE A N 1
ATOM 2126 C CA . PHE A 1 281 ? 7.884 -13.438 0.660 1.00 98.50 281 PHE A CA 1
ATOM 2127 C C . PHE A 1 281 ? 7.863 -11.946 0.321 1.00 98.50 281 PHE A C 1
ATOM 2129 O O . PHE A 1 281 ? 6.977 -11.444 -0.371 1.00 98.50 281 PHE A O 1
ATOM 2136 N N . VAL A 1 282 ? 8.888 -11.233 0.780 1.00 98.56 282 VAL A N 1
ATOM 2137 C CA . VAL A 1 282 ? 9.218 -9.882 0.312 1.00 98.56 282 VAL A CA 1
ATOM 2138 C C . VAL A 1 282 ? 10.676 -9.846 -0.127 1.00 98.56 282 VAL A C 1
ATOM 2140 O O . VAL A 1 282 ? 11.537 -10.422 0.532 1.00 98.56 282 VAL A O 1
ATOM 2143 N N . ARG A 1 283 ? 10.985 -9.158 -1.223 1.00 97.56 283 ARG A N 1
ATOM 2144 C CA . ARG A 1 283 ? 12.365 -8.819 -1.604 1.00 97.56 283 ARG A CA 1
ATOM 2145 C C . ARG A 1 283 ? 12.538 -7.309 -1.648 1.00 97.56 283 ARG A C 1
ATOM 2147 O O . ARG A 1 283 ? 11.604 -6.580 -1.973 1.00 97.56 283 ARG A O 1
ATOM 2154 N N . VAL A 1 284 ? 13.734 -6.832 -1.306 1.00 98.56 284 VAL A N 1
ATOM 2155 C CA . VAL A 1 284 ? 14.016 -5.395 -1.166 1.00 98.56 284 VAL A CA 1
ATOM 2156 C C . VAL A 1 284 ? 15.161 -4.983 -2.080 1.00 98.56 284 VAL A C 1
ATOM 2158 O O . VAL A 1 284 ? 16.283 -5.460 -1.919 1.00 98.56 284 VAL A O 1
ATOM 2161 N N . TYR A 1 285 ? 14.886 -4.080 -3.015 1.00 98.62 285 TYR A N 1
ATOM 2162 C CA . TYR A 1 285 ? 15.858 -3.500 -3.937 1.00 98.62 285 TYR A CA 1
ATOM 2163 C C . TYR A 1 285 ? 16.262 -2.099 -3.476 1.00 98.62 285 TYR A C 1
ATOM 2165 O O . TYR A 1 285 ? 15.417 -1.295 -3.082 1.00 98.62 285 TYR A O 1
ATOM 2173 N N . GLN A 1 286 ? 17.555 -1.785 -3.544 1.00 98.38 286 GLN A N 1
ATOM 2174 C CA . GLN A 1 286 ? 18.099 -0.463 -3.256 1.00 98.38 286 GLN A CA 1
ATOM 2175 C C . GLN A 1 286 ? 18.900 0.052 -4.454 1.00 98.38 286 GLN A C 1
ATOM 2177 O O . GLN A 1 286 ? 19.951 -0.489 -4.794 1.00 98.38 286 GLN A O 1
ATOM 2182 N N . ALA A 1 287 ? 18.446 1.150 -5.047 1.00 97.50 287 ALA A N 1
ATOM 2183 C CA . ALA A 1 287 ? 19.115 1.805 -6.159 1.00 97.50 287 ALA A CA 1
ATOM 2184 C C . ALA A 1 287 ? 20.320 2.649 -5.708 1.00 97.50 287 ALA A C 1
ATOM 2186 O O . ALA A 1 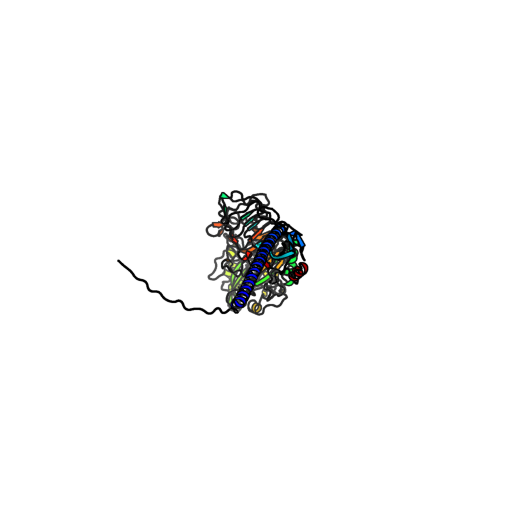287 ? 20.360 3.170 -4.587 1.00 97.50 287 ALA A O 1
ATOM 2187 N N . ASN A 1 288 ? 21.292 2.836 -6.600 1.00 96.12 288 ASN A N 1
ATOM 2188 C CA . ASN A 1 288 ? 22.459 3.707 -6.423 1.00 96.12 288 ASN A CA 1
ATOM 2189 C C . ASN A 1 288 ? 22.071 5.195 -6.492 1.00 96.12 288 ASN A C 1
ATOM 2191 O O . ASN A 1 288 ? 20.942 5.535 -6.836 1.00 96.12 288 ASN A O 1
ATOM 2195 N N . ALA A 1 289 ? 22.973 6.097 -6.094 1.00 95.88 289 ALA A N 1
ATOM 2196 C CA . ALA A 1 289 ? 22.686 7.535 -6.102 1.00 95.88 289 ALA A CA 1
ATOM 2197 C C . ALA A 1 289 ? 22.408 8.038 -7.525 1.00 95.88 289 ALA A C 1
ATOM 2199 O O . ALA A 1 289 ? 23.086 7.612 -8.461 1.00 95.88 289 ALA A O 1
ATOM 2200 N N . GLY A 1 290 ? 21.401 8.904 -7.689 1.00 95.00 290 GLY A N 1
ATOM 2201 C CA . GLY A 1 290 ? 20.977 9.400 -9.003 1.00 95.00 290 GLY A CA 1
ATOM 2202 C C . GLY A 1 290 ? 20.141 8.406 -9.824 1.00 95.00 290 GLY A C 1
ATOM 2203 O O . GLY A 1 290 ? 20.009 8.575 -11.034 1.00 95.00 290 GLY A O 1
ATOM 2204 N N . GLN A 1 291 ? 19.642 7.327 -9.207 1.00 96.31 291 GLN A N 1
ATOM 2205 C CA . GLN A 1 291 ? 18.840 6.281 -9.860 1.00 96.31 291 GLN A CA 1
ATOM 2206 C C . GLN A 1 291 ? 17.362 6.316 -9.425 1.00 96.31 291 GLN A C 1
ATOM 2208 O O . GLN A 1 291 ? 16.683 5.289 -9.406 1.00 96.31 291 GLN A O 1
ATOM 2213 N N . GLU A 1 292 ? 16.849 7.491 -9.064 1.00 96.62 292 GLU A N 1
ATOM 2214 C CA . GLU A 1 292 ? 15.451 7.708 -8.673 1.00 96.62 292 GLU A CA 1
ATOM 2215 C C . GLU A 1 292 ? 14.507 7.367 -9.843 1.00 96.62 292 GLU A C 1
ATOM 2217 O O . GLU A 1 292 ? 13.628 6.515 -9.711 1.00 96.62 292 GLU A O 1
ATOM 2222 N N . ALA A 1 293 ? 14.769 7.937 -11.026 1.00 96.62 293 ALA A N 1
ATOM 2223 C CA . ALA A 1 293 ? 14.006 7.678 -12.253 1.00 96.62 293 ALA A CA 1
ATOM 2224 C C . ALA A 1 293 ? 14.060 6.203 -12.691 1.00 96.62 293 ALA A C 1
ATOM 2226 O O . ALA A 1 293 ? 13.067 5.652 -13.158 1.00 96.62 293 ALA A O 1
ATOM 2227 N N . TRP A 1 294 ? 15.209 5.546 -12.486 1.00 96.69 294 TRP A N 1
ATOM 2228 C CA . TRP A 1 294 ? 15.371 4.107 -12.720 1.00 96.69 294 TRP A CA 1
ATOM 2229 C C . TRP A 1 294 ? 14.478 3.276 -11.800 1.00 96.69 294 TRP A C 1
ATOM 2231 O O . TRP A 1 294 ? 13.832 2.332 -12.244 1.00 96.69 294 TRP A O 1
ATOM 2241 N N . THR A 1 295 ? 14.450 3.624 -10.512 1.00 97.56 295 THR A N 1
ATOM 2242 C CA . THR A 1 295 ? 13.662 2.905 -9.505 1.00 97.56 295 THR A CA 1
ATOM 2243 C C . THR A 1 295 ? 12.182 2.978 -9.850 1.00 97.56 295 THR A C 1
ATOM 2245 O O . THR A 1 295 ? 11.511 1.950 -9.853 1.00 97.56 295 THR A O 1
ATOM 2248 N N . ARG A 1 296 ? 11.710 4.180 -10.196 1.00 97.56 296 ARG A N 1
ATOM 2249 C CA . ARG A 1 296 ? 10.306 4.487 -10.484 1.00 97.56 296 ARG A CA 1
ATOM 2250 C C . ARG A 1 296 ? 9.842 4.097 -11.885 1.00 97.56 296 ARG A C 1
ATOM 2252 O O . ARG A 1 296 ? 8.638 4.055 -12.090 1.00 97.56 296 ARG A O 1
ATOM 2259 N N . ALA A 1 297 ? 10.754 3.812 -12.816 1.00 97.38 297 ALA A N 1
ATOM 2260 C CA . ALA A 1 297 ? 10.461 3.664 -14.245 1.00 97.38 297 ALA A CA 1
ATOM 2261 C C . ALA A 1 297 ? 9.853 4.934 -14.873 1.00 97.38 297 ALA A C 1
ATOM 2263 O O . ALA A 1 297 ? 8.833 4.885 -15.564 1.00 97.38 297 ALA A O 1
ATOM 2264 N N . ASP A 1 298 ? 10.477 6.087 -14.627 1.00 96.50 298 ASP A N 1
ATOM 2265 C CA . ASP A 1 298 ? 10.019 7.364 -15.182 1.00 96.50 298 ASP A CA 1
ATOM 2266 C C . ASP A 1 298 ? 10.113 7.363 -16.718 1.00 96.50 298 ASP A C 1
ATOM 2268 O O . ASP A 1 298 ? 11.103 6.917 -17.309 1.00 96.50 298 ASP A O 1
ATOM 2272 N N . TRP A 1 299 ? 9.078 7.887 -17.381 1.00 94.94 299 TRP A N 1
ATOM 2273 C CA . TRP A 1 299 ? 9.039 7.951 -18.839 1.00 94.94 299 TRP A CA 1
ATOM 2274 C C . TRP A 1 299 ? 10.039 8.963 -19.406 1.00 94.94 299 TRP A C 1
ATOM 2276 O O . TRP A 1 299 ? 10.244 10.056 -18.875 1.00 94.94 299 TRP A O 1
ATOM 2286 N N . THR A 1 300 ? 10.623 8.626 -20.556 1.00 95.06 300 THR A N 1
ATOM 2287 C CA . THR A 1 300 ? 11.448 9.544 -21.340 1.00 95.06 300 THR A CA 1
ATOM 2288 C C . THR A 1 300 ? 11.386 9.201 -22.824 1.00 95.06 300 THR A C 1
ATOM 2290 O O . THR A 1 300 ? 11.370 8.036 -23.216 1.00 95.06 300 THR A O 1
ATOM 2293 N N . THR A 1 301 ? 11.393 10.227 -23.673 1.00 93.88 301 THR A N 1
ATOM 2294 C CA . THR A 1 301 ? 11.489 10.079 -25.134 1.00 93.88 301 THR A CA 1
ATOM 2295 C C . THR A 1 301 ? 12.940 10.040 -25.621 1.00 93.88 301 THR A C 1
ATOM 2297 O O . THR A 1 301 ? 13.206 9.717 -26.781 1.00 93.88 301 THR A O 1
ATOM 2300 N N . THR A 1 302 ? 13.897 10.330 -24.736 1.00 94.69 302 THR A N 1
ATOM 2301 C CA . THR A 1 302 ? 15.325 10.262 -25.035 1.00 94.69 302 THR A CA 1
ATOM 2302 C C . THR A 1 302 ? 15.789 8.816 -24.963 1.00 94.69 302 THR A C 1
ATOM 2304 O O . THR A 1 302 ? 15.856 8.207 -23.896 1.00 94.69 302 THR A O 1
ATOM 2307 N N . LYS A 1 303 ? 16.156 8.266 -26.122 1.00 93.38 303 LYS A N 1
ATOM 2308 C CA . LYS A 1 303 ? 16.489 6.848 -26.281 1.00 93.38 303 LYS A CA 1
ATOM 2309 C C . LYS A 1 303 ? 17.564 6.347 -25.326 1.00 93.38 303 LYS A C 1
ATOM 2311 O O . LYS A 1 303 ? 17.377 5.317 -24.699 1.00 93.38 303 LYS A O 1
ATOM 2316 N N . THR A 1 304 ? 18.656 7.087 -25.170 1.00 91.50 304 THR A N 1
ATOM 2317 C CA . THR A 1 304 ? 19.787 6.697 -24.312 1.00 91.50 304 THR A CA 1
ATOM 2318 C C . THR A 1 304 ? 19.440 6.630 -22.823 1.00 91.50 304 THR A C 1
ATOM 2320 O O . THR A 1 304 ? 20.122 5.929 -22.080 1.00 91.50 304 THR A O 1
ATOM 2323 N N . SER A 1 305 ? 18.388 7.324 -22.382 1.00 93.38 305 SER A N 1
ATOM 2324 C CA . SER A 1 305 ? 17.886 7.290 -21.004 1.00 93.38 305 SER A CA 1
ATOM 2325 C C . SER A 1 305 ? 16.631 6.431 -20.830 1.00 93.38 305 SER A C 1
ATOM 2327 O O . SER A 1 305 ? 16.204 6.233 -19.698 1.00 93.38 305 SER A O 1
ATOM 2329 N N . ALA A 1 306 ? 16.051 5.888 -21.906 1.00 95.31 306 ALA A N 1
ATOM 2330 C CA . ALA A 1 306 ? 14.892 4.995 -21.861 1.00 95.31 306 ALA A CA 1
ATOM 2331 C C . ALA A 1 306 ? 15.319 3.571 -21.470 1.00 95.31 306 ALA A C 1
ATOM 2333 O O . ALA A 1 306 ? 15.429 2.664 -22.297 1.00 95.31 306 ALA A O 1
ATOM 2334 N N . VAL A 1 307 ? 15.640 3.407 -20.188 1.00 95.50 307 VAL A N 1
ATOM 2335 C CA . VAL A 1 307 ? 16.302 2.210 -19.652 1.00 95.50 307 VAL A CA 1
ATOM 2336 C C . VAL A 1 307 ? 15.355 1.212 -18.984 1.00 95.50 307 VAL A C 1
ATOM 2338 O O . VAL A 1 307 ? 15.734 0.061 -18.802 1.00 95.50 307 VAL A O 1
ATOM 2341 N N . ASN A 1 308 ? 14.130 1.630 -18.666 1.00 97.19 308 ASN A N 1
ATOM 2342 C CA . ASN A 1 308 ? 13.099 0.786 -18.055 1.00 97.19 308 ASN A CA 1
ATOM 2343 C C . ASN A 1 308 ? 12.072 0.260 -19.067 1.00 97.19 308 ASN A C 1
ATOM 2345 O O . ASN A 1 308 ? 11.403 -0.729 -18.791 1.00 97.19 308 ASN A O 1
ATOM 2349 N N . CYS A 1 309 ? 11.945 0.925 -20.217 1.00 97.31 309 CYS A N 1
ATOM 2350 C CA . CYS A 1 309 ? 10.908 0.685 -21.217 1.00 97.31 309 CYS A CA 1
ATOM 2351 C C . CYS A 1 309 ? 11.512 0.168 -22.517 1.00 97.31 309 CYS A C 1
ATOM 2353 O O . CYS A 1 309 ? 12.575 0.640 -22.927 1.00 97.31 309 CYS A O 1
ATOM 2355 N N . GLY A 1 310 ? 10.835 -0.760 -23.184 1.00 96.25 310 GLY A N 1
ATOM 2356 C CA . GLY A 1 310 ? 11.319 -1.360 -24.421 1.00 96.25 310 GLY A CA 1
ATOM 2357 C C . GLY A 1 310 ? 10.381 -2.426 -24.965 1.00 96.25 310 GLY A C 1
ATOM 2358 O O . GLY A 1 310 ? 9.198 -2.480 -24.623 1.00 96.25 310 GLY A O 1
ATOM 2359 N N . ASP A 1 311 ? 10.931 -3.281 -25.815 1.00 96.19 311 ASP A N 1
ATOM 2360 C CA . ASP A 1 311 ? 10.197 -4.331 -26.504 1.00 96.19 311 ASP A CA 1
ATOM 2361 C C . ASP A 1 311 ? 10.872 -5.700 -26.352 1.00 96.19 311 ASP A C 1
ATOM 2363 O O . ASP A 1 311 ? 11.977 -5.854 -25.819 1.00 96.19 311 ASP A O 1
ATOM 2367 N N . PHE A 1 312 ? 10.150 -6.731 -26.784 1.00 96.38 312 PHE A N 1
ATOM 2368 C CA . PHE A 1 312 ? 10.618 -8.108 -26.743 1.00 96.38 312 PHE A CA 1
ATOM 2369 C C . PHE A 1 312 ? 11.113 -8.548 -28.112 1.00 96.38 312 PHE A C 1
ATOM 2371 O O . PHE A 1 312 ? 10.388 -8.444 -29.098 1.00 96.38 312 PHE A O 1
ATOM 2378 N N . HIS A 1 313 ? 12.302 -9.143 -28.155 1.00 95.12 313 HIS A N 1
ATOM 2379 C CA . HIS A 1 313 ? 12.841 -9.779 -29.354 1.00 95.12 313 HIS A CA 1
ATOM 2380 C C . HIS A 1 313 ? 13.027 -11.265 -29.129 1.00 95.12 313 HIS A C 1
ATOM 2382 O O . HIS A 1 313 ? 13.433 -11.712 -28.051 1.00 95.12 313 HIS A O 1
ATOM 2388 N N . ARG A 1 314 ? 12.744 -12.047 -30.169 1.00 93.56 314 ARG A N 1
ATOM 2389 C CA . ARG A 1 314 ? 13.062 -13.467 -30.168 1.00 93.56 314 ARG A CA 1
ATOM 2390 C C . ARG A 1 314 ? 14.576 -13.598 -30.246 1.00 93.56 314 ARG A C 1
ATOM 2392 O O . ARG A 1 314 ? 15.218 -12.905 -31.028 1.00 93.56 314 ARG A O 1
ATOM 2399 N N . VAL A 1 315 ? 15.140 -14.486 -29.441 1.00 91.31 315 VAL A N 1
ATOM 2400 C CA . VAL A 1 315 ? 16.563 -14.835 -29.465 1.00 91.31 315 VAL A CA 1
ATOM 2401 C C . VAL A 1 315 ? 16.713 -16.343 -29.340 1.00 91.31 315 VAL A C 1
ATOM 2403 O O . VAL A 1 315 ? 15.820 -17.009 -28.814 1.00 91.31 315 VAL A O 1
ATOM 2406 N N . VAL A 1 316 ? 17.844 -16.880 -29.796 1.00 87.75 316 VAL A N 1
ATOM 2407 C CA . VAL A 1 316 ? 18.191 -18.297 -29.631 1.00 87.75 316 VAL A CA 1
ATOM 2408 C C . VAL A 1 316 ? 19.373 -18.407 -28.677 1.00 87.75 316 VAL A C 1
ATOM 2410 O O . VAL A 1 316 ? 20.474 -17.964 -28.998 1.00 87.75 316 VAL A O 1
ATOM 2413 N N . VAL A 1 317 ? 19.150 -19.003 -27.505 1.00 76.81 317 VAL A N 1
ATOM 2414 C CA . VAL A 1 317 ? 20.188 -19.246 -26.491 1.00 76.81 317 VAL A CA 1
ATOM 2415 C C . VAL A 1 317 ? 20.264 -20.747 -26.243 1.00 76.81 317 VAL A C 1
ATOM 2417 O O . VAL A 1 317 ? 19.256 -21.381 -25.947 1.00 76.81 317 VAL A O 1
ATOM 2420 N N . GLY A 1 318 ? 21.448 -21.343 -26.420 1.00 76.44 318 GLY A N 1
ATOM 2421 C CA . GLY A 1 318 ? 21.627 -22.791 -26.248 1.00 76.44 318 GLY A CA 1
ATOM 2422 C C . GLY A 1 318 ? 20.751 -23.646 -27.178 1.00 76.44 318 GLY A C 1
ATOM 2423 O O . GLY A 1 318 ? 20.369 -24.749 -26.809 1.00 76.44 318 GLY A O 1
ATOM 2424 N N . GLY A 1 319 ? 20.386 -23.124 -28.355 1.00 81.62 319 GLY A N 1
ATOM 2425 C CA . GLY A 1 319 ? 19.497 -23.796 -29.313 1.00 81.62 319 GLY A CA 1
ATOM 2426 C C . GLY A 1 319 ? 17.998 -23.653 -29.019 1.00 81.62 319 GLY A C 1
ATOM 2427 O O . GLY A 1 319 ? 17.184 -24.102 -29.822 1.00 81.62 319 GLY A O 1
ATOM 2428 N N . VAL A 1 320 ? 17.616 -22.993 -27.921 1.00 85.19 320 VAL A N 1
ATOM 2429 C CA . VAL A 1 320 ? 16.214 -22.757 -27.554 1.00 85.19 320 VAL A CA 1
ATOM 2430 C C . VAL A 1 320 ? 15.826 -21.326 -27.902 1.00 85.19 320 VAL A C 1
ATOM 2432 O O . VAL A 1 320 ? 16.511 -20.374 -27.529 1.00 85.19 320 VAL A O 1
ATOM 2435 N N . ALA A 1 321 ? 14.721 -21.173 -28.632 1.00 89.75 321 ALA A N 1
ATOM 2436 C CA . ALA A 1 321 ? 14.185 -19.865 -28.977 1.00 89.75 321 ALA A CA 1
ATOM 2437 C C . ALA A 1 321 ? 13.273 -19.336 -27.861 1.00 89.75 321 ALA A C 1
ATOM 2439 O O . ALA A 1 321 ? 12.329 -20.014 -27.463 1.00 89.75 321 ALA A O 1
ATOM 2440 N N . SER A 1 322 ? 13.512 -18.108 -27.412 1.00 91.44 322 SER A N 1
ATOM 2441 C CA . SER A 1 322 ? 12.741 -17.454 -26.347 1.00 91.44 322 SER A CA 1
ATOM 2442 C C . SER A 1 322 ? 12.582 -15.962 -26.619 1.00 91.44 322 SER A C 1
ATOM 2444 O O . SER A 1 322 ? 13.451 -15.360 -27.253 1.00 91.44 322 SER A O 1
ATOM 2446 N N . TRP A 1 323 ? 11.515 -15.357 -26.104 1.00 94.12 323 TRP A N 1
ATOM 2447 C CA . TRP A 1 323 ? 11.383 -13.903 -26.060 1.00 94.12 323 TRP A CA 1
ATOM 2448 C C . TRP A 1 323 ? 12.221 -13.339 -24.926 1.00 94.12 323 TRP A C 1
ATOM 2450 O O . TRP A 1 323 ? 12.164 -13.837 -23.804 1.00 94.12 323 TRP A O 1
ATOM 2460 N N . LYS A 1 324 ? 12.992 -12.300 -25.225 1.00 94.81 324 LYS A N 1
ATOM 2461 C CA . LYS A 1 324 ? 13.748 -11.550 -24.229 1.00 94.81 324 LYS A CA 1
ATOM 2462 C C . LYS A 1 324 ? 13.467 -10.068 -24.387 1.00 94.81 324 LYS A C 1
ATOM 2464 O O . LYS A 1 324 ? 13.317 -9.583 -25.506 1.00 94.81 324 LYS A O 1
ATOM 2469 N N . PHE A 1 325 ? 13.417 -9.369 -23.268 1.00 96.50 325 PHE A N 1
ATOM 2470 C CA . PHE A 1 325 ? 13.195 -7.938 -23.203 1.00 96.50 325 PHE A CA 1
ATOM 2471 C C . PHE A 1 325 ? 14.481 -7.161 -23.482 1.00 96.50 325 PHE A C 1
ATOM 2473 O O . PHE A 1 325 ? 15.556 -7.509 -22.982 1.00 96.50 325 PHE A O 1
ATOM 2480 N N . PHE A 1 326 ? 14.355 -6.089 -24.257 1.00 95.94 326 PHE A N 1
ATOM 2481 C CA . PHE A 1 326 ? 15.431 -5.167 -24.581 1.00 95.94 326 PHE A CA 1
ATOM 2482 C C . PHE A 1 326 ? 14.943 -3.731 -24.357 1.00 95.94 326 PHE A C 1
ATOM 2484 O O . PHE A 1 326 ? 14.120 -3.234 -25.126 1.00 95.94 326 PHE A O 1
ATOM 2491 N N . PRO A 1 327 ? 15.472 -3.018 -23.348 1.00 95.94 327 PRO A N 1
ATOM 2492 C CA . PRO A 1 327 ? 15.172 -1.603 -23.167 1.00 95.94 327 PRO A CA 1
ATOM 2493 C C . PRO A 1 327 ? 15.493 -0.766 -24.414 1.00 95.94 327 PRO A C 1
ATOM 2495 O O . PRO A 1 327 ? 16.436 -1.044 -25.163 1.00 95.94 327 PRO A O 1
ATOM 2498 N N . ALA A 1 328 ? 14.755 0.314 -24.638 1.00 96.31 328 ALA A N 1
ATOM 2499 C CA . ALA A 1 328 ? 14.955 1.183 -25.794 1.00 96.31 328 ALA A CA 1
ATOM 2500 C C . ALA A 1 328 ? 16.384 1.763 -25.845 1.00 96.31 328 ALA A C 1
ATOM 2502 O O . ALA A 1 328 ? 16.939 1.945 -26.930 1.00 96.31 328 ALA A O 1
ATOM 2503 N N . ALA A 1 329 ? 17.029 1.961 -24.693 1.00 94.50 329 ALA A N 1
ATOM 2504 C CA . ALA A 1 329 ? 18.420 2.403 -24.606 1.00 94.50 329 ALA A CA 1
ATOM 2505 C C . ALA A 1 329 ? 19.447 1.435 -25.218 1.00 94.50 329 ALA A C 1
ATOM 2507 O O . ALA A 1 329 ? 20.512 1.888 -25.637 1.00 94.50 329 ALA A O 1
ATOM 2508 N N . VAL A 1 330 ? 19.148 0.132 -25.325 1.00 93.00 330 VAL A N 1
ATOM 2509 C CA . VAL A 1 330 ? 20.062 -0.831 -25.973 1.00 93.00 330 VAL A CA 1
ATOM 2510 C C . VAL A 1 330 ? 19.841 -0.961 -27.481 1.00 93.00 330 VAL A C 1
ATOM 2512 O O . VAL A 1 330 ? 20.615 -1.628 -28.169 1.00 93.00 330 VAL A O 1
ATOM 2515 N N . HIS A 1 331 ? 18.827 -0.286 -28.025 1.00 94.81 331 HIS A N 1
ATOM 2516 C CA . HIS A 1 331 ? 18.605 -0.212 -29.461 1.00 94.81 331 HIS A CA 1
ATOM 2517 C C . HIS A 1 331 ? 19.584 0.801 -30.070 1.00 94.81 331 HIS A C 1
ATOM 2519 O O . HIS A 1 331 ? 19.328 1.998 -30.122 1.00 94.81 331 HIS A O 1
ATOM 2525 N N . GLY A 1 332 ? 20.742 0.351 -30.537 1.00 92.31 332 GLY A N 1
ATOM 2526 C CA . GLY A 1 332 ? 21.717 1.233 -31.178 1.00 92.31 332 GLY A CA 1
ATOM 2527 C C . GLY A 1 332 ? 22.225 0.659 -32.485 1.00 92.31 332 GLY A C 1
ATOM 2528 O O . GLY A 1 332 ? 22.345 -0.554 -32.623 1.00 92.31 332 GLY A O 1
ATOM 2529 N N . THR A 1 333 ? 22.555 1.525 -33.442 1.00 92.88 333 THR A N 1
ATOM 2530 C CA . THR A 1 333 ? 23.169 1.141 -34.726 1.00 92.88 333 THR A CA 1
ATOM 2531 C C . THR A 1 333 ? 24.698 1.116 -34.663 1.00 92.88 333 THR A C 1
ATOM 2533 O O . THR A 1 333 ? 25.349 0.548 -35.537 1.00 92.88 333 THR A O 1
ATOM 2536 N N . THR A 1 334 ? 25.293 1.672 -33.604 1.00 90.44 334 THR A N 1
ATOM 2537 C CA . THR A 1 334 ? 26.749 1.703 -33.413 1.00 90.44 334 THR A CA 1
ATOM 2538 C C . THR A 1 334 ? 27.311 0.323 -33.051 1.00 90.44 334 THR A C 1
ATOM 2540 O O . THR A 1 334 ? 26.575 -0.613 -32.711 1.00 90.44 334 THR A O 1
ATOM 2543 N N . ALA A 1 335 ? 28.640 0.190 -33.114 1.00 87.81 335 ALA A N 1
ATOM 2544 C CA . ALA A 1 335 ? 29.345 -1.043 -32.759 1.00 87.81 335 ALA A CA 1
ATOM 2545 C C . ALA A 1 335 ? 29.113 -1.464 -31.295 1.00 87.81 335 ALA A C 1
ATOM 2547 O O . ALA A 1 335 ? 29.007 -2.654 -31.014 1.00 87.81 335 ALA A O 1
ATOM 2548 N N . ALA A 1 336 ? 28.936 -0.501 -30.381 1.00 85.06 336 ALA A N 1
ATOM 2549 C CA . ALA A 1 336 ? 28.685 -0.762 -28.960 1.00 85.06 336 ALA A CA 1
ATOM 2550 C C . ALA A 1 336 ? 27.398 -1.571 -28.697 1.00 85.06 336 ALA A C 1
ATOM 2552 O O . ALA A 1 336 ? 27.310 -2.274 -27.693 1.00 85.06 336 ALA A O 1
ATOM 2553 N N . TYR A 1 337 ? 26.425 -1.514 -29.613 1.00 89.62 337 TYR A N 1
ATOM 2554 C CA . TYR A 1 337 ? 25.136 -2.213 -29.516 1.00 89.62 337 TYR A CA 1
ATOM 2555 C C . TYR A 1 337 ? 24.976 -3.331 -30.557 1.00 89.62 337 TYR A C 1
ATOM 2557 O O . TYR A 1 337 ? 23.886 -3.875 -30.724 1.00 89.62 337 TYR A O 1
ATOM 2565 N N . ALA A 1 338 ? 26.051 -3.694 -31.271 1.00 91.00 338 ALA A N 1
ATOM 2566 C CA . ALA A 1 338 ? 26.005 -4.761 -32.274 1.00 91.00 338 ALA A CA 1
ATOM 2567 C C . ALA A 1 338 ? 25.579 -6.111 -31.676 1.00 91.00 338 ALA A C 1
ATOM 2569 O O . ALA A 1 338 ? 24.928 -6.902 -32.352 1.00 91.00 338 ALA A O 1
ATOM 2570 N N . TRP A 1 339 ? 25.881 -6.341 -30.396 1.00 90.88 339 TRP A N 1
ATOM 2571 C CA . TRP A 1 339 ? 25.491 -7.546 -29.667 1.00 90.88 339 TRP A CA 1
ATOM 2572 C C . TRP A 1 339 ? 23.970 -7.773 -29.671 1.00 90.88 339 TRP A C 1
ATOM 2574 O O . TRP A 1 339 ? 23.535 -8.878 -29.982 1.00 90.88 339 TRP A O 1
ATOM 2584 N N . ALA A 1 340 ? 23.160 -6.738 -29.414 1.00 92.62 340 ALA A N 1
ATOM 2585 C CA . ALA A 1 340 ? 21.704 -6.868 -29.353 1.00 92.62 340 ALA A CA 1
ATOM 2586 C C . ALA A 1 340 ? 21.151 -7.247 -30.730 1.00 92.62 340 ALA A C 1
ATOM 2588 O O . ALA A 1 340 ? 20.407 -8.213 -30.868 1.00 92.62 340 ALA A O 1
ATOM 2589 N N . ARG A 1 341 ? 21.631 -6.564 -31.777 1.00 94.19 341 ARG A N 1
ATOM 2590 C CA . ARG A 1 341 ? 21.248 -6.851 -33.166 1.00 94.19 341 ARG A CA 1
ATOM 2591 C C . ARG A 1 341 ? 21.635 -8.267 -33.586 1.00 94.19 341 ARG A C 1
ATOM 2593 O O . ARG A 1 341 ? 20.835 -8.945 -34.218 1.00 94.19 341 ARG A O 1
ATOM 2600 N N . ASN A 1 342 ? 22.822 -8.737 -33.203 1.00 93.00 342 ASN A N 1
ATOM 2601 C CA . ASN A 1 342 ? 23.259 -10.105 -33.485 1.00 93.00 342 ASN A CA 1
ATOM 2602 C C . ASN A 1 342 ? 22.346 -11.147 -32.822 1.00 93.00 342 ASN A C 1
ATOM 2604 O O . ASN A 1 342 ? 22.041 -12.163 -33.445 1.00 93.00 342 ASN A O 1
ATOM 2608 N N . LEU A 1 343 ? 21.862 -10.886 -31.601 1.00 92.81 343 LEU A N 1
ATOM 2609 C CA . LEU A 1 343 ? 20.891 -11.758 -30.934 1.00 92.81 343 LEU A CA 1
ATOM 2610 C C . LEU A 1 343 ? 19.542 -11.776 -31.659 1.00 92.81 343 LEU A C 1
ATOM 2612 O O . LEU A 1 343 ? 18.962 -12.846 -31.832 1.00 92.81 343 LEU A O 1
ATOM 2616 N N . TRP A 1 344 ? 19.058 -10.622 -32.123 1.00 94.44 344 TRP A N 1
ATOM 2617 C CA . TRP A 1 344 ? 17.803 -10.541 -32.878 1.00 94.44 344 TRP A CA 1
ATOM 2618 C C . TRP A 1 344 ? 17.912 -11.231 -34.243 1.00 94.44 344 TRP A C 1
ATOM 2620 O O . TRP A 1 344 ? 16.977 -11.904 -34.677 1.00 94.44 344 TRP A O 1
ATOM 2630 N N . ILE A 1 345 ? 19.074 -11.123 -34.901 1.00 94.69 345 ILE A N 1
ATOM 2631 C CA . ILE A 1 345 ? 19.368 -11.841 -36.148 1.00 94.69 345 ILE A CA 1
ATOM 2632 C C . ILE A 1 345 ? 19.361 -13.351 -35.907 1.00 94.69 345 ILE A C 1
ATOM 2634 O O . ILE A 1 345 ? 18.693 -14.087 -36.631 1.00 94.69 345 ILE A O 1
ATOM 2638 N N . ALA A 1 346 ? 20.028 -13.816 -34.846 1.00 91.69 346 ALA A N 1
ATOM 2639 C CA . ALA A 1 346 ? 19.980 -15.220 -34.439 1.00 91.69 346 ALA A CA 1
ATOM 2640 C C . ALA A 1 346 ? 18.549 -15.684 -34.098 1.00 91.69 346 ALA A C 1
ATOM 2642 O O . ALA A 1 346 ? 18.214 -16.852 -34.277 1.00 91.69 346 ALA A O 1
ATOM 2643 N N . GLY A 1 347 ? 17.695 -14.765 -33.643 1.00 91.69 347 GLY A N 1
ATOM 2644 C CA . GLY A 1 347 ? 16.271 -14.974 -33.397 1.00 91.69 347 GLY A CA 1
ATOM 2645 C C . GLY A 1 347 ? 15.362 -14.960 -34.627 1.00 91.69 347 GLY A C 1
ATOM 2646 O O . GLY A 1 347 ? 14.164 -15.212 -34.481 1.00 91.69 347 GLY A O 1
ATOM 2647 N N . GLY A 1 348 ? 15.905 -14.694 -35.820 1.00 91.75 348 GLY A N 1
ATOM 2648 C CA . GLY A 1 348 ? 15.186 -14.764 -37.094 1.00 91.75 348 GLY A CA 1
ATOM 2649 C C . GLY A 1 348 ? 15.043 -13.441 -37.850 1.00 91.75 348 GLY A C 1
ATOM 2650 O O . GLY A 1 348 ? 14.440 -13.439 -38.922 1.00 91.75 348 GLY A O 1
ATOM 2651 N N . MET A 1 349 ? 15.582 -12.324 -37.350 1.00 94.38 349 MET A N 1
ATOM 2652 C CA . MET A 1 349 ? 15.640 -11.086 -38.137 1.00 94.38 349 MET A CA 1
ATOM 2653 C C . MET A 1 349 ? 16.726 -11.151 -39.218 1.00 94.38 349 MET A C 1
ATOM 2655 O O . MET A 1 349 ? 17.813 -11.686 -39.022 1.00 94.38 349 MET A O 1
ATOM 2659 N N . THR A 1 350 ? 16.487 -10.512 -40.360 1.00 96.81 350 THR A N 1
ATOM 2660 C CA . THR A 1 350 ? 17.570 -10.167 -41.293 1.00 96.81 350 THR A CA 1
ATOM 2661 C C . THR A 1 350 ? 18.440 -9.045 -40.717 1.00 96.81 350 THR A C 1
ATOM 2663 O O . THR A 1 350 ? 17.982 -8.237 -39.905 1.00 96.81 350 THR A O 1
ATOM 2666 N N . ALA A 1 351 ? 19.686 -8.923 -41.187 1.00 95.94 351 ALA A N 1
ATOM 2667 C CA . ALA A 1 351 ? 20.572 -7.834 -40.767 1.00 95.94 351 ALA A CA 1
ATOM 2668 C C . ALA A 1 351 ? 19.966 -6.441 -41.028 1.00 95.94 351 ALA A C 1
ATOM 2670 O O . ALA A 1 351 ? 20.089 -5.542 -40.196 1.00 95.94 351 ALA A O 1
ATOM 2671 N N . THR A 1 352 ? 19.263 -6.267 -42.151 1.00 96.94 352 THR A N 1
ATOM 2672 C CA . THR A 1 352 ? 18.564 -5.016 -42.479 1.00 96.94 352 THR A CA 1
ATOM 2673 C C . THR A 1 352 ? 17.427 -4.736 -41.500 1.00 96.94 352 THR A C 1
ATOM 2675 O O . THR A 1 352 ? 17.335 -3.621 -40.995 1.00 96.94 352 THR A O 1
ATOM 2678 N N . GLN A 1 353 ? 16.601 -5.734 -41.167 1.00 95.56 353 GLN A N 1
ATOM 2679 C CA . GLN A 1 353 ? 15.536 -5.569 -40.170 1.00 95.56 353 GLN A CA 1
ATOM 2680 C C . GLN A 1 353 ? 16.101 -5.181 -38.801 1.00 95.56 353 GLN A C 1
ATOM 2682 O O . GLN A 1 353 ? 15.644 -4.199 -38.223 1.00 95.56 353 GLN A O 1
ATOM 2687 N N . ALA A 1 354 ? 17.136 -5.878 -38.324 1.00 95.81 354 ALA A N 1
ATOM 2688 C CA . ALA A 1 354 ? 17.749 -5.586 -37.031 1.00 95.81 354 ALA A CA 1
ATOM 2689 C C . ALA A 1 354 ? 18.380 -4.181 -36.983 1.00 95.81 354 ALA A C 1
ATOM 2691 O O . ALA A 1 354 ? 18.242 -3.474 -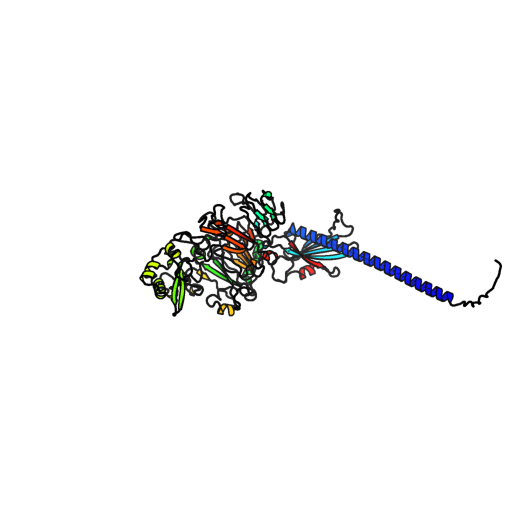35.987 1.00 95.81 354 ALA A O 1
ATOM 2692 N N . ASN A 1 355 ? 19.042 -3.742 -38.060 1.00 96.38 355 ASN A N 1
ATOM 2693 C CA . ASN A 1 355 ? 19.605 -2.390 -38.146 1.00 96.38 355 ASN A CA 1
ATOM 2694 C C . ASN A 1 355 ? 18.520 -1.306 -38.212 1.00 96.38 355 ASN A C 1
ATOM 2696 O O . ASN A 1 355 ? 18.642 -0.292 -37.526 1.00 96.38 355 ASN A O 1
ATOM 2700 N N . ASN A 1 356 ? 17.455 -1.525 -38.989 1.00 96.19 356 ASN A N 1
ATOM 2701 C CA . ASN A 1 356 ? 16.334 -0.590 -39.078 1.00 96.19 356 ASN A CA 1
ATOM 2702 C C . ASN A 1 356 ? 15.625 -0.455 -37.725 1.00 96.19 356 ASN A C 1
ATOM 2704 O O . ASN A 1 356 ? 15.391 0.662 -37.268 1.00 96.19 356 ASN A O 1
ATOM 2708 N N . HIS A 1 357 ? 15.359 -1.580 -37.054 1.00 95.75 357 HIS A N 1
ATOM 2709 C CA . HIS A 1 357 ? 14.723 -1.599 -35.736 1.00 95.75 357 HIS A CA 1
ATOM 2710 C C . HIS A 1 357 ? 15.594 -0.930 -34.668 1.00 95.75 357 HIS A C 1
ATOM 2712 O O . HIS A 1 357 ? 15.138 -0.073 -33.913 1.00 95.75 357 HIS A O 1
ATOM 2718 N N . ALA A 1 358 ? 16.898 -1.217 -34.667 1.00 95.81 358 ALA A N 1
ATOM 2719 C CA . ALA A 1 358 ? 17.850 -0.554 -33.781 1.00 95.81 358 ALA A CA 1
ATOM 2720 C C . ALA A 1 358 ? 17.944 0.964 -34.008 1.00 95.81 358 ALA A C 1
ATOM 2722 O O . ALA A 1 358 ? 18.387 1.678 -33.110 1.00 95.81 358 ALA A O 1
ATOM 2723 N N . GLY A 1 359 ? 17.554 1.466 -35.182 1.00 95.12 359 GLY A N 1
ATOM 2724 C CA . GLY A 1 359 ? 17.528 2.890 -35.518 1.00 95.12 359 GLY A CA 1
ATOM 2725 C C . GLY A 1 359 ? 16.275 3.639 -35.052 1.00 95.12 359 GLY A C 1
ATOM 2726 O O . GLY A 1 359 ? 16.257 4.865 -35.110 1.00 95.12 359 GLY A O 1
ATOM 2727 N N . LEU A 1 360 ? 15.245 2.940 -34.567 1.00 95.81 360 LEU A N 1
ATOM 2728 C CA . LEU A 1 360 ? 13.967 3.549 -34.188 1.00 95.81 360 LEU A CA 1
ATOM 2729 C C . LEU A 1 360 ? 14.079 4.478 -32.968 1.00 95.81 360 LEU A C 1
ATOM 2731 O O . LEU A 1 360 ? 14.935 4.300 -32.102 1.00 95.81 360 LEU A O 1
ATOM 2735 N N . THR A 1 361 ? 13.202 5.477 -32.879 1.00 95.81 361 THR A N 1
ATOM 2736 C CA . THR A 1 361 ? 13.018 6.283 -31.659 1.00 95.81 361 THR A CA 1
ATOM 2737 C C . THR A 1 361 ? 12.326 5.461 -30.569 1.00 95.81 361 THR A C 1
ATOM 2739 O O . THR A 1 361 ? 11.747 4.417 -30.864 1.00 95.81 361 THR A O 1
ATOM 2742 N N . VAL A 1 362 ? 12.333 5.938 -29.317 1.00 95.56 362 VAL A N 1
ATOM 2743 C CA . VAL A 1 362 ? 11.592 5.277 -28.221 1.00 95.56 362 VAL A CA 1
ATOM 2744 C C . VAL A 1 362 ? 10.123 5.119 -28.598 1.00 95.56 362 VAL A C 1
ATOM 2746 O O . VAL A 1 362 ? 9.576 4.029 -28.503 1.00 95.56 362 VAL A O 1
ATOM 2749 N N . GLN A 1 363 ? 9.500 6.175 -29.120 1.00 94.94 363 GLN A N 1
ATOM 2750 C CA . GLN A 1 363 ? 8.096 6.148 -29.524 1.00 94.94 363 GLN A CA 1
ATOM 2751 C C . GLN A 1 363 ? 7.826 5.102 -30.609 1.00 94.94 363 GLN A C 1
ATOM 2753 O O . GLN A 1 363 ? 6.822 4.399 -30.534 1.00 94.94 363 GLN A O 1
ATOM 2758 N N . ASN A 1 364 ? 8.723 4.962 -31.591 1.00 95.31 364 ASN A N 1
ATOM 2759 C CA . ASN A 1 364 ? 8.584 3.967 -32.655 1.00 95.31 364 ASN A CA 1
ATOM 2760 C C . ASN A 1 364 ? 8.805 2.536 -32.146 1.00 95.31 364 ASN A C 1
ATOM 2762 O O . ASN A 1 364 ? 8.124 1.634 -32.616 1.00 95.31 364 ASN A O 1
ATOM 2766 N N . ILE A 1 365 ? 9.716 2.327 -31.190 1.00 95.75 365 ILE A N 1
ATOM 2767 C CA . ILE A 1 365 ? 9.913 1.021 -30.539 1.00 95.75 365 ILE A CA 1
ATOM 2768 C C . ILE A 1 365 ? 8.629 0.632 -29.798 1.00 95.75 365 ILE A C 1
ATOM 2770 O O . ILE A 1 365 ? 8.032 -0.396 -30.096 1.00 95.75 365 ILE A O 1
ATOM 2774 N N . MET A 1 366 ? 8.134 1.520 -28.933 1.00 94.88 366 MET A N 1
ATOM 2775 C CA . MET A 1 366 ? 6.955 1.279 -28.088 1.00 94.88 366 MET A CA 1
ATOM 2776 C C . MET A 1 366 ? 5.618 1.251 -28.856 1.00 94.88 366 MET A C 1
ATOM 2778 O O . MET A 1 366 ? 4.566 1.014 -28.267 1.00 94.88 366 MET A O 1
ATOM 2782 N N . SER A 1 367 ? 5.628 1.520 -30.163 1.00 93.19 367 SER A N 1
ATOM 2783 C CA . SER A 1 367 ? 4.443 1.461 -31.032 1.00 93.19 367 SER A CA 1
ATOM 2784 C C . SER A 1 367 ? 4.603 0.515 -32.217 1.00 93.19 367 SER A C 1
ATOM 2786 O O . SER A 1 367 ? 3.705 0.442 -33.060 1.00 93.19 367 SER A O 1
ATOM 2788 N N . ALA A 1 368 ? 5.718 -0.217 -32.289 1.00 91.50 368 ALA A N 1
ATOM 2789 C CA . ALA A 1 368 ? 5.963 -1.166 -33.360 1.00 91.50 368 ALA A CA 1
ATOM 2790 C C . ALA A 1 368 ? 4.866 -2.241 -33.390 1.00 91.50 368 ALA A C 1
ATOM 2792 O O . ALA A 1 368 ? 4.335 -2.652 -32.355 1.00 91.50 368 ALA A O 1
ATOM 2793 N N . ALA A 1 369 ? 4.509 -2.702 -34.589 1.00 88.75 369 ALA A N 1
ATOM 2794 C CA . ALA A 1 369 ? 3.559 -3.797 -34.727 1.00 88.75 369 ALA A CA 1
ATOM 2795 C C . ALA A 1 369 ? 4.137 -5.069 -34.091 1.00 88.75 369 ALA A C 1
ATOM 2797 O O . ALA A 1 369 ? 5.275 -5.444 -34.377 1.00 88.75 369 ALA A O 1
ATOM 2798 N N . LEU A 1 370 ? 3.345 -5.727 -33.244 1.00 89.19 370 LEU A N 1
ATOM 2799 C CA . LEU A 1 370 ? 3.746 -6.971 -32.596 1.00 89.19 370 LEU A CA 1
ATOM 2800 C C . LEU A 1 370 ? 3.711 -8.119 -33.608 1.00 89.19 370 LEU A C 1
ATOM 2802 O O . LEU A 1 370 ? 2.716 -8.318 -34.310 1.00 89.19 370 LEU A O 1
ATOM 2806 N N . ALA A 1 371 ? 4.789 -8.893 -33.670 1.00 85.31 371 ALA A N 1
ATOM 2807 C CA . ALA A 1 371 ? 4.792 -10.163 -34.378 1.00 85.31 371 ALA A CA 1
ATOM 2808 C C . ALA A 1 371 ? 3.905 -11.192 -33.651 1.00 85.31 371 ALA A C 1
ATOM 2810 O O . ALA A 1 371 ? 3.632 -11.076 -32.455 1.00 85.31 371 ALA A O 1
ATOM 2811 N N . GLY A 1 372 ? 3.468 -12.236 -34.361 1.00 85.44 372 GLY A N 1
ATOM 2812 C CA . GLY A 1 372 ? 2.658 -13.302 -33.765 1.00 85.44 372 GLY A CA 1
ATOM 2813 C C . GLY A 1 372 ? 3.347 -13.934 -32.548 1.00 85.44 372 GLY A C 1
ATOM 2814 O O . GLY A 1 372 ? 4.445 -14.476 -32.666 1.00 85.44 372 GLY A O 1
ATOM 2815 N N . GLY A 1 373 ? 2.698 -13.855 -31.383 1.00 85.94 373 GLY A N 1
ATOM 2816 C CA . GLY A 1 373 ? 3.211 -14.393 -30.119 1.00 85.94 373 GLY A CA 1
ATOM 2817 C C . GLY A 1 373 ? 4.281 -13.541 -29.427 1.00 85.94 373 GLY A C 1
ATOM 2818 O O . GLY A 1 373 ? 4.840 -14.004 -28.435 1.00 85.94 373 GLY A O 1
ATOM 2819 N N . GLN A 1 374 ? 4.580 -12.336 -29.924 1.00 92.62 374 GLN A N 1
ATOM 2820 C CA . GLN A 1 374 ? 5.450 -11.374 -29.244 1.00 92.62 374 GLN A CA 1
ATOM 2821 C C . GLN A 1 374 ? 4.714 -10.767 -28.036 1.00 92.62 374 GLN A C 1
ATOM 2823 O O . GLN A 1 374 ? 3.594 -10.275 -28.207 1.00 92.62 374 GLN A O 1
ATOM 2828 N N . PRO A 1 375 ? 5.313 -10.769 -26.831 1.00 94.38 375 PRO A N 1
ATOM 2829 C CA . PRO A 1 375 ? 4.771 -10.023 -25.700 1.00 94.38 375 PRO A CA 1
ATOM 2830 C C . PRO A 1 375 ? 4.698 -8.521 -26.006 1.00 94.38 375 PRO A C 1
ATOM 2832 O O . PRO A 1 375 ? 5.515 -7.997 -26.763 1.00 94.38 375 PRO A O 1
ATOM 2835 N N . ALA A 1 376 ? 3.727 -7.826 -25.413 1.00 93.38 376 ALA A N 1
ATOM 2836 C CA . ALA A 1 376 ? 3.556 -6.390 -25.616 1.00 93.38 376 ALA A CA 1
ATOM 2837 C C . ALA A 1 376 ? 4.784 -5.584 -25.155 1.00 93.38 376 ALA A C 1
ATOM 2839 O O . ALA A 1 376 ? 5.528 -6.008 -24.269 1.00 93.38 376 ALA A O 1
ATOM 2840 N N . HIS A 1 377 ? 4.974 -4.403 -25.748 1.00 93.94 377 HIS A N 1
ATOM 2841 C CA . HIS A 1 377 ? 5.948 -3.410 -25.279 1.00 93.94 377 HIS A CA 1
ATOM 2842 C C . HIS A 1 377 ? 5.583 -2.979 -23.867 1.00 93.94 377 HIS A C 1
ATOM 2844 O O . HIS A 1 377 ? 4.411 -2.710 -23.606 1.00 93.94 377 HIS A O 1
ATOM 2850 N N . ARG A 1 378 ? 6.562 -2.913 -22.965 1.00 95.06 378 ARG A N 1
ATOM 2851 C CA . ARG A 1 378 ? 6.303 -2.634 -21.548 1.00 95.06 378 ARG A CA 1
ATOM 2852 C C . ARG A 1 378 ? 7.432 -1.861 -20.885 1.00 95.06 378 ARG A C 1
ATOM 2854 O O . ARG A 1 378 ? 8.526 -1.727 -21.442 1.00 95.06 378 ARG A O 1
ATOM 2861 N N . CYS A 1 379 ? 7.149 -1.363 -19.690 1.00 97.25 379 CYS A N 1
ATOM 2862 C CA . CYS A 1 379 ? 8.123 -0.816 -18.760 1.00 97.25 379 CYS A CA 1
ATOM 2863 C C . CYS A 1 379 ? 8.178 -1.664 -17.486 1.00 97.25 379 CYS A C 1
ATOM 2865 O O . CYS A 1 379 ? 7.177 -2.245 -17.086 1.00 97.25 379 CYS A O 1
ATOM 2867 N N . PHE A 1 380 ? 9.340 -1.701 -16.836 1.00 97.75 380 PHE A N 1
ATOM 2868 C CA . PHE A 1 380 ? 9.524 -2.390 -15.559 1.00 97.75 380 PHE A CA 1
ATOM 2869 C C . PHE A 1 380 ? 10.160 -1.471 -14.522 1.00 97.75 380 PHE A C 1
ATOM 2871 O O . PHE A 1 380 ? 11.019 -0.649 -14.855 1.00 97.75 380 PHE A O 1
ATOM 2878 N N . LEU A 1 381 ? 9.786 -1.642 -13.253 1.00 97.88 381 LEU A N 1
ATOM 2879 C CA . LEU A 1 381 ? 10.435 -0.967 -12.130 1.00 97.88 381 LEU A CA 1
ATOM 2880 C C . LEU A 1 381 ? 11.910 -1.376 -12.011 1.00 97.88 381 LEU A C 1
ATOM 2882 O O . LEU A 1 381 ? 12.312 -2.474 -12.401 1.00 97.88 381 LEU A O 1
ATOM 2886 N N . GLY A 1 382 ? 12.730 -0.495 -11.436 1.00 96.81 382 GLY A N 1
ATOM 2887 C CA . GLY A 1 382 ? 14.151 -0.774 -11.231 1.00 96.81 382 GLY A CA 1
ATOM 2888 C C . GLY A 1 382 ? 14.387 -2.063 -10.430 1.00 96.81 382 GLY A C 1
ATOM 2889 O O . GLY A 1 382 ? 13.672 -2.353 -9.466 1.00 96.81 382 GLY A O 1
ATOM 2890 N N . GLY A 1 383 ? 15.400 -2.831 -10.838 1.00 94.88 383 GLY A N 1
ATOM 2891 C CA . GLY A 1 383 ? 15.739 -4.132 -10.254 1.00 94.88 383 GLY A CA 1
ATOM 2892 C C . GLY A 1 383 ? 14.997 -5.328 -10.861 1.00 94.88 383 GLY A C 1
ATOM 2893 O O . GLY A 1 383 ? 15.346 -6.465 -10.537 1.00 94.88 383 GLY A O 1
ATOM 2894 N N . ASP A 1 384 ? 14.006 -5.110 -11.734 1.00 96.31 384 ASP A N 1
ATOM 2895 C CA . ASP A 1 384 ? 13.280 -6.203 -12.384 1.00 96.31 384 ASP A CA 1
ATOM 2896 C C . ASP A 1 384 ? 14.210 -7.094 -13.242 1.00 96.31 384 ASP A C 1
ATOM 2898 O O . ASP A 1 384 ? 15.065 -6.569 -13.969 1.00 96.31 384 ASP A O 1
ATOM 2902 N N . PRO A 1 385 ? 14.059 -8.436 -13.204 1.00 94.25 385 PRO A N 1
ATOM 2903 C CA . PRO A 1 385 ? 14.867 -9.364 -13.997 1.00 94.25 385 PRO A CA 1
ATOM 2904 C C . PRO A 1 385 ? 14.921 -9.063 -15.503 1.00 94.25 385 PRO A C 1
ATOM 2906 O O . PRO A 1 385 ? 15.961 -9.299 -16.125 1.00 94.25 385 PRO A O 1
ATOM 2909 N N . HIS A 1 386 ? 13.865 -8.493 -16.092 1.00 95.25 386 HIS A N 1
ATOM 2910 C CA . HIS A 1 386 ? 13.829 -8.130 -17.511 1.00 95.25 386 HIS A CA 1
ATOM 2911 C C . HIS A 1 386 ? 14.840 -7.034 -17.870 1.00 95.25 386 HIS A C 1
ATOM 2913 O O . HIS A 1 386 ? 15.268 -6.933 -19.021 1.00 95.25 386 HIS A O 1
ATOM 2919 N N . LEU A 1 387 ? 15.290 -6.243 -16.895 1.00 94.88 387 LEU A N 1
ATOM 2920 C CA . LEU A 1 387 ? 16.189 -5.112 -17.116 1.00 94.88 387 LEU A CA 1
ATOM 2921 C C . LEU A 1 387 ? 17.681 -5.482 -17.080 1.00 94.88 387 LEU A C 1
ATOM 2923 O O . LEU A 1 387 ? 18.543 -4.598 -17.062 1.00 94.88 387 LEU A O 1
ATOM 2927 N N . VAL A 1 388 ? 18.012 -6.778 -17.129 1.00 92.31 388 VAL A N 1
ATOM 2928 C CA . VAL A 1 388 ? 19.394 -7.295 -17.103 1.00 92.31 388 VAL A CA 1
ATOM 2929 C C . VAL A 1 388 ? 20.321 -6.643 -18.141 1.00 92.31 388 VAL A C 1
ATOM 2931 O O . VAL A 1 388 ? 21.492 -6.389 -17.855 1.00 92.31 388 VAL A O 1
ATOM 2934 N N . ALA A 1 389 ? 19.775 -6.316 -19.319 1.00 90.81 389 ALA A N 1
ATOM 2935 C CA . ALA A 1 389 ? 20.470 -5.685 -20.442 1.00 90.81 389 ALA A CA 1
ATOM 2936 C C . ALA A 1 389 ? 21.008 -4.282 -20.119 1.00 90.81 389 ALA A C 1
ATOM 2938 O O . ALA A 1 389 ? 21.848 -3.757 -20.851 1.00 90.81 389 ALA A O 1
ATOM 2939 N N . ILE A 1 390 ? 20.488 -3.664 -19.057 1.00 91.31 390 ILE A N 1
ATOM 2940 C CA . ILE A 1 390 ? 20.942 -2.388 -18.510 1.00 91.31 390 ILE A CA 1
ATOM 2941 C C . ILE A 1 390 ? 21.678 -2.616 -17.194 1.00 91.31 390 ILE A C 1
ATOM 2943 O O . ILE A 1 390 ? 22.777 -2.099 -17.028 1.00 91.31 390 ILE A O 1
ATOM 2947 N N . GLU A 1 391 ? 21.100 -3.402 -16.281 1.00 88.69 391 GLU A N 1
ATOM 2948 C CA . GLU A 1 391 ? 21.663 -3.703 -14.957 1.00 88.69 391 GLU A CA 1
ATOM 2949 C C . GLU A 1 391 ? 23.122 -4.163 -15.044 1.00 88.69 391 GLU A C 1
ATOM 2951 O O . GLU A 1 391 ? 23.969 -3.629 -14.327 1.00 88.69 391 GLU A O 1
ATOM 2956 N N . ARG A 1 392 ? 23.428 -5.091 -15.964 1.00 87.19 392 ARG A N 1
ATOM 2957 C CA . ARG A 1 392 ? 24.763 -5.697 -16.126 1.00 87.19 392 ARG A CA 1
ATOM 2958 C C . ARG A 1 392 ? 25.629 -5.047 -17.201 1.00 87.19 392 ARG A C 1
ATOM 2960 O O . ARG A 1 392 ? 26.802 -5.404 -17.353 1.00 87.19 392 ARG A O 1
ATOM 2967 N N . ASN A 1 393 ? 25.064 -4.128 -17.978 1.00 72.50 393 ASN A N 1
ATOM 2968 C CA . ASN A 1 393 ? 25.726 -3.551 -19.138 1.00 72.50 393 ASN A CA 1
ATOM 2969 C C . ASN A 1 393 ? 26.324 -2.188 -18.788 1.00 72.50 393 ASN A C 1
ATOM 2971 O O . ASN A 1 393 ? 25.688 -1.144 -18.921 1.00 72.50 393 ASN A O 1
ATOM 2975 N N . ALA A 1 394 ? 27.585 -2.199 -18.363 1.00 55.78 394 ALA A N 1
ATOM 2976 C CA . ALA A 1 394 ? 28.405 -1.003 -18.438 1.00 55.78 394 ALA A CA 1
ATOM 2977 C C . ALA A 1 394 ? 28.813 -0.799 -19.904 1.00 55.78 394 ALA A C 1
ATOM 2979 O O . ALA A 1 394 ? 29.324 -1.726 -20.537 1.00 55.78 394 ALA A O 1
ATOM 2980 N N . THR A 1 395 ? 28.608 0.408 -20.439 1.00 49.09 395 THR A N 1
ATOM 2981 C CA . THR A 1 395 ? 29.152 0.865 -21.728 1.00 49.09 395 THR A CA 1
ATOM 2982 C C . THR A 1 395 ? 30.654 0.557 -21.798 1.00 49.09 395 THR A C 1
ATOM 2984 O O . THR A 1 395 ? 31.457 1.349 -21.314 1.00 49.09 395 THR A O 1
ATOM 2987 N N . GLY A 1 396 ? 31.043 -0.611 -22.330 1.00 45.50 396 GLY A N 1
ATOM 2988 C CA . GLY A 1 396 ? 32.450 -1.035 -22.302 1.00 45.50 396 GLY A CA 1
ATOM 2989 C C . GLY A 1 396 ? 32.787 -2.534 -22.331 1.00 45.50 396 GLY A C 1
ATOM 2990 O O . GLY A 1 396 ? 33.935 -2.861 -22.058 1.00 45.50 396 GLY A O 1
ATOM 2991 N N . GLY A 1 397 ? 31.874 -3.451 -22.678 1.00 47.84 397 GLY A N 1
ATOM 2992 C CA . GLY A 1 397 ? 32.272 -4.828 -23.035 1.00 47.84 397 GLY A CA 1
ATOM 2993 C C . GLY A 1 397 ? 32.146 -5.905 -21.949 1.00 47.84 397 GLY A C 1
ATOM 2994 O O . GLY A 1 397 ? 32.852 -6.909 -22.011 1.00 47.84 397 GLY A O 1
ATOM 2995 N N . ASN A 1 398 ? 31.222 -5.764 -20.991 1.00 52.84 398 ASN A N 1
ATOM 2996 C CA . ASN A 1 398 ? 30.817 -6.912 -20.173 1.00 52.84 398 ASN A CA 1
ATOM 2997 C C . ASN A 1 398 ? 29.931 -7.863 -21.002 1.00 52.84 398 ASN A C 1
ATOM 2999 O O . ASN A 1 398 ? 28.734 -7.625 -21.153 1.00 52.84 398 ASN A O 1
ATOM 3003 N N . VAL A 1 399 ? 30.513 -8.949 -21.524 1.00 60.62 399 VAL A N 1
ATOM 3004 C CA . VAL A 1 399 ? 29.804 -9.971 -22.325 1.00 60.62 399 VAL A CA 1
ATOM 3005 C C . VAL A 1 399 ? 28.634 -10.594 -21.544 1.00 60.62 399 VAL A C 1
ATOM 3007 O O . VAL A 1 399 ? 27.606 -10.927 -22.122 1.00 60.62 399 VAL A O 1
ATOM 3010 N N . THR A 1 400 ? 28.733 -10.663 -20.212 1.00 65.69 400 THR A N 1
ATOM 3011 C CA . THR A 1 400 ? 27.693 -11.210 -19.318 1.00 65.69 400 THR A CA 1
ATOM 3012 C C . THR A 1 400 ? 26.414 -10.363 -19.283 1.00 65.69 400 THR A C 1
ATOM 3014 O O . THR A 1 400 ? 25.347 -10.873 -18.944 1.00 65.69 400 THR A O 1
ATOM 3017 N N . GLY A 1 401 ? 26.509 -9.068 -19.611 1.00 64.75 401 GLY A N 1
ATOM 3018 C CA . GLY A 1 401 ? 25.374 -8.139 -19.675 1.00 64.75 401 GLY A CA 1
ATOM 3019 C C . GLY A 1 401 ? 24.806 -7.930 -21.079 1.00 64.75 401 GLY A C 1
ATOM 3020 O O . GLY A 1 401 ? 23.779 -7.276 -21.229 1.00 64.75 401 GLY A O 1
ATOM 3021 N N . GLN A 1 402 ? 25.441 -8.498 -22.107 1.00 81.12 402 GLN A N 1
ATOM 3022 C CA . GLN A 1 402 ? 24.992 -8.437 -23.500 1.00 81.12 402 GLN A CA 1
ATOM 3023 C C . GLN A 1 402 ? 23.933 -9.510 -23.789 1.00 81.12 402 GLN A C 1
ATOM 3025 O O . GLN A 1 402 ? 24.066 -10.321 -24.704 1.00 81.12 402 GLN A O 1
ATOM 3030 N N . ILE A 1 403 ? 22.878 -9.519 -22.979 1.00 85.06 403 ILE A N 1
ATOM 3031 C CA . ILE A 1 403 ? 21.740 -10.432 -23.081 1.00 85.06 403 ILE A CA 1
ATOM 3032 C C . ILE A 1 403 ? 20.442 -9.632 -22.962 1.00 85.06 403 ILE A C 1
ATOM 3034 O O . ILE A 1 403 ? 20.422 -8.579 -22.329 1.00 85.06 403 ILE A O 1
ATOM 3038 N N . GLY A 1 404 ? 19.361 -10.125 -23.560 1.00 88.50 404 GLY A N 1
ATOM 3039 C CA . GLY A 1 404 ? 18.020 -9.644 -23.226 1.00 88.50 404 GLY A CA 1
ATOM 3040 C C . GLY A 1 404 ? 17.510 -10.312 -21.946 1.00 88.50 404 GLY A C 1
ATOM 3041 O O . GLY A 1 404 ? 17.982 -11.394 -21.582 1.00 88.50 404 GLY A O 1
ATOM 3042 N N . GLY A 1 405 ? 16.547 -9.682 -21.278 1.00 91.38 405 GLY A N 1
ATOM 3043 C CA . GLY A 1 405 ? 16.035 -10.153 -19.991 1.00 91.38 405 GLY A CA 1
ATOM 3044 C C . GLY A 1 405 ? 14.752 -10.966 -20.056 1.00 91.38 405 GLY A C 1
ATOM 3045 O O . GLY A 1 405 ? 13.960 -10.841 -20.984 1.00 91.38 405 GLY A O 1
ATOM 3046 N N . ASP A 1 406 ? 14.545 -11.792 -19.043 1.00 91.31 406 ASP A N 1
ATOM 3047 C CA . ASP A 1 406 ? 13.264 -12.397 -18.690 1.00 91.31 406 ASP A CA 1
ATOM 3048 C C . ASP A 1 406 ? 13.192 -12.621 -17.171 1.00 91.31 406 ASP A C 1
ATOM 3050 O O . ASP A 1 406 ? 14.098 -12.239 -16.430 1.00 91.31 406 ASP A O 1
ATOM 3054 N N . ALA A 1 407 ? 12.145 -13.291 -16.694 1.00 87.25 407 ALA A N 1
ATOM 3055 C CA . ALA A 1 407 ? 11.970 -13.603 -15.275 1.00 87.25 407 ALA A CA 1
ATOM 3056 C C . ALA A 1 407 ? 13.135 -14.395 -14.632 1.00 87.25 407 ALA A C 1
ATOM 3058 O O . ALA A 1 407 ? 13.246 -14.421 -13.406 1.00 87.25 407 ALA A O 1
ATOM 3059 N N . THR A 1 408 ? 14.012 -15.031 -15.419 1.00 87.62 408 THR A N 1
ATOM 3060 C CA . THR A 1 408 ? 15.144 -15.841 -14.934 1.00 87.62 408 THR A CA 1
ATOM 3061 C C . THR A 1 408 ? 16.462 -15.068 -14.869 1.00 87.62 408 THR A C 1
ATOM 3063 O O . THR A 1 408 ? 17.420 -15.530 -14.251 1.00 87.62 408 THR A O 1
ATOM 3066 N N . THR A 1 409 ? 16.544 -13.868 -15.452 1.00 89.75 409 THR A N 1
ATOM 3067 C CA . THR A 1 409 ? 17.791 -13.087 -15.534 1.00 89.75 409 THR A CA 1
ATOM 3068 C C . THR A 1 409 ? 18.037 -12.184 -14.321 1.00 89.75 409 THR A C 1
ATOM 3070 O O . THR A 1 409 ? 18.546 -11.068 -14.443 1.00 89.75 409 THR A O 1
ATOM 3073 N N . PHE A 1 410 ? 17.707 -12.676 -13.126 1.00 92.06 410 PHE A N 1
ATOM 3074 C CA . PHE A 1 410 ? 17.831 -11.936 -11.870 1.00 92.06 410 PHE A CA 1
ATOM 3075 C C . PHE A 1 410 ? 19.254 -11.406 -11.638 1.00 92.06 410 PHE A C 1
ATOM 3077 O O . PHE A 1 410 ? 20.232 -12.147 -11.741 1.00 92.06 410 PHE A O 1
ATOM 3084 N N . THR A 1 411 ? 19.387 -10.116 -11.320 1.00 92.31 411 THR A N 1
ATOM 3085 C CA . THR A 1 411 ? 20.684 -9.465 -11.079 1.00 92.31 411 THR A CA 1
ATOM 3086 C C . THR A 1 411 ? 20.759 -8.992 -9.639 1.00 92.31 411 THR A C 1
ATOM 3088 O O . THR A 1 411 ? 20.209 -7.958 -9.286 1.00 92.31 411 THR A O 1
ATOM 3091 N N . ALA A 1 412 ? 21.424 -9.790 -8.810 1.00 92.44 412 ALA A N 1
ATOM 3092 C CA . ALA A 1 412 ? 21.431 -9.621 -7.367 1.00 92.44 412 ALA A CA 1
ATOM 3093 C C . ALA A 1 412 ? 22.123 -8.338 -6.882 1.00 92.44 412 ALA A C 1
ATOM 3095 O O . ALA A 1 412 ? 21.540 -7.551 -6.146 1.00 92.44 412 ALA A O 1
ATOM 3096 N N . ASP A 1 413 ? 23.391 -8.160 -7.239 1.00 91.00 413 ASP A N 1
ATOM 3097 C CA . ASP A 1 413 ? 24.268 -7.125 -6.697 1.00 91.00 413 ASP A CA 1
ATOM 3098 C C . ASP A 1 413 ? 25.474 -6.897 -7.627 1.00 91.00 413 ASP A C 1
ATOM 3100 O O . ASP A 1 413 ? 25.547 -7.456 -8.726 1.00 91.00 413 ASP A O 1
ATOM 3104 N N . ALA A 1 414 ? 26.437 -6.079 -7.193 1.00 87.44 414 ALA A N 1
ATOM 3105 C CA . ALA A 1 414 ? 27.628 -5.751 -7.973 1.00 87.44 414 ALA A CA 1
ATOM 3106 C C . ALA A 1 414 ? 28.465 -6.983 -8.377 1.00 87.44 414 ALA A C 1
ATOM 3108 O O . ALA A 1 414 ? 29.074 -6.969 -9.445 1.00 87.44 414 ALA A O 1
ATOM 3109 N N . THR A 1 415 ? 28.473 -8.066 -7.586 1.00 85.81 415 THR A N 1
ATOM 3110 C CA . THR A 1 415 ? 29.181 -9.311 -7.948 1.00 85.81 415 THR A CA 1
ATOM 3111 C C . THR A 1 415 ? 28.489 -10.045 -9.096 1.00 85.81 415 THR A C 1
ATOM 3113 O O . THR A 1 415 ? 29.155 -10.654 -9.930 1.00 85.81 415 THR A O 1
ATOM 3116 N N . ALA A 1 416 ? 27.164 -9.902 -9.200 1.00 82.31 416 ALA A N 1
ATOM 3117 C CA . ALA A 1 416 ? 26.363 -10.337 -10.343 1.00 82.31 416 ALA A CA 1
ATOM 3118 C C . ALA A 1 416 ? 26.348 -9.312 -11.500 1.00 82.31 416 ALA A C 1
ATOM 3120 O O . ALA A 1 416 ? 25.669 -9.522 -12.507 1.00 82.31 416 ALA A O 1
ATOM 3121 N N . GLY A 1 417 ? 27.091 -8.208 -11.368 1.00 84.00 417 GLY A N 1
ATOM 3122 C CA . GLY A 1 417 ? 27.223 -7.156 -12.372 1.00 84.00 417 GLY A CA 1
ATOM 3123 C C . GLY A 1 417 ? 26.245 -5.989 -12.236 1.00 84.00 417 GLY A C 1
ATOM 3124 O O . GLY A 1 417 ? 26.240 -5.155 -13.132 1.00 84.00 417 GLY A O 1
ATOM 3125 N N . ALA A 1 418 ? 25.444 -5.897 -11.168 1.00 88.00 418 ALA A N 1
ATOM 3126 C CA . ALA A 1 418 ? 24.488 -4.802 -10.978 1.00 88.00 418 ALA A CA 1
ATOM 3127 C C . ALA A 1 418 ? 25.191 -3.433 -10.910 1.00 88.00 418 ALA A C 1
ATOM 3129 O O . ALA A 1 418 ? 26.024 -3.183 -10.035 1.00 88.00 418 ALA A O 1
ATOM 3130 N N . THR A 1 419 ? 24.837 -2.526 -11.820 1.00 90.12 419 THR A N 1
ATOM 3131 C CA . THR A 1 419 ? 25.418 -1.171 -11.907 1.00 90.12 419 THR A CA 1
ATOM 3132 C C . THR A 1 419 ? 24.494 -0.076 -11.373 1.00 90.12 419 THR A C 1
ATOM 3134 O O . THR A 1 419 ? 24.957 1.019 -11.040 1.00 90.12 419 THR A O 1
ATOM 3137 N N . ARG A 1 420 ? 23.189 -0.350 -11.254 1.00 92.69 420 ARG A N 1
ATOM 3138 C CA . ARG A 1 420 ? 22.168 0.645 -10.873 1.00 92.69 420 ARG A CA 1
ATOM 3139 C C . ARG A 1 420 ? 21.599 0.461 -9.474 1.00 92.69 420 ARG A C 1
ATOM 3141 O O . ARG A 1 420 ? 20.956 1.380 -8.966 1.00 92.69 420 ARG A O 1
ATOM 3148 N N . GLY A 1 421 ? 21.878 -0.659 -8.824 1.00 95.19 421 GLY A N 1
ATOM 3149 C CA . GLY A 1 421 ? 21.469 -0.933 -7.453 1.00 95.19 421 GLY A CA 1
ATOM 3150 C C . GLY A 1 421 ? 21.809 -2.353 -7.041 1.00 95.19 421 GLY A C 1
ATOM 3151 O O . GLY A 1 421 ? 22.697 -2.972 -7.617 1.00 95.19 421 GLY A O 1
ATOM 3152 N N . HIS A 1 422 ? 21.149 -2.839 -5.998 1.00 96.50 422 HIS A N 1
ATOM 3153 C CA . HIS A 1 422 ? 21.316 -4.197 -5.494 1.00 96.50 422 HIS A CA 1
ATOM 3154 C C . HIS A 1 422 ? 20.098 -4.633 -4.678 1.00 96.50 422 HIS A C 1
ATOM 3156 O O . HIS A 1 422 ? 19.455 -3.828 -4.000 1.00 96.50 422 HIS A O 1
ATOM 3162 N N . TRP A 1 423 ? 19.829 -5.930 -4.685 1.00 98.06 423 TRP A N 1
ATOM 3163 C CA . TRP A 1 423 ? 18.880 -6.590 -3.804 1.00 98.06 423 TRP A CA 1
ATOM 3164 C C . TRP A 1 423 ? 19.514 -6.865 -2.437 1.00 98.06 423 TRP A C 1
ATOM 3166 O O . TRP A 1 423 ? 20.676 -7.262 -2.326 1.00 98.06 423 TRP A O 1
ATOM 3176 N N . LYS A 1 424 ? 18.750 -6.660 -1.363 1.00 97.88 424 LYS A N 1
ATOM 3177 C CA . LYS A 1 424 ? 19.155 -7.051 -0.010 1.00 97.88 424 LYS A CA 1
ATOM 3178 C C . LYS A 1 424 ? 19.071 -8.566 0.120 1.00 97.88 424 LYS A C 1
ATOM 3180 O O . LYS A 1 424 ? 18.063 -9.167 -0.231 1.00 97.88 424 LYS A O 1
ATOM 3185 N N . LYS A 1 425 ? 20.135 -9.174 0.636 1.00 96.94 425 LYS A N 1
ATOM 3186 C CA . LYS A 1 425 ? 20.204 -10.617 0.856 1.00 96.94 425 LYS A CA 1
ATOM 3187 C C . LYS A 1 425 ? 19.525 -10.995 2.174 1.00 96.94 425 LYS A C 1
ATOM 3189 O O . LYS A 1 425 ? 19.750 -10.341 3.194 1.00 96.94 425 LYS A O 1
ATOM 3194 N N . TRP A 1 426 ? 18.741 -12.067 2.153 1.00 96.69 426 TRP A N 1
ATOM 3195 C CA . TRP A 1 426 ? 18.258 -12.738 3.354 1.00 96.69 426 TRP A CA 1
ATOM 3196 C C . TRP A 1 426 ? 19.401 -13.562 3.961 1.00 96.69 426 TRP A C 1
ATOM 3198 O O . TRP A 1 426 ? 19.973 -14.432 3.306 1.00 96.69 426 TRP A O 1
ATOM 3208 N N . ASN A 1 427 ? 19.755 -13.270 5.214 1.00 94.44 427 ASN A N 1
ATOM 3209 C CA . ASN A 1 427 ? 20.867 -13.933 5.909 1.00 94.44 427 ASN A CA 1
ATOM 3210 C C . ASN A 1 427 ? 20.439 -15.175 6.708 1.00 94.44 427 ASN A C 1
ATOM 3212 O O . ASN A 1 427 ? 21.293 -15.858 7.271 1.00 94.44 427 ASN A O 1
ATOM 3216 N N . GLY A 1 428 ? 19.135 -15.445 6.806 1.00 93.81 428 GLY A N 1
ATOM 3217 C CA . GLY A 1 428 ? 18.627 -16.648 7.458 1.00 93.81 428 GLY A CA 1
ATOM 3218 C C . GLY A 1 428 ? 18.639 -17.869 6.538 1.00 93.81 428 GLY A C 1
ATOM 3219 O O . GLY A 1 428 ? 19.115 -17.828 5.403 1.00 93.81 428 GLY A O 1
ATOM 3220 N N . ALA A 1 429 ? 18.090 -18.976 7.036 1.00 94.44 429 ALA A N 1
ATOM 3221 C CA . ALA A 1 429 ? 17.933 -20.189 6.243 1.00 94.44 429 ALA A CA 1
ATOM 3222 C C . ALA A 1 429 ? 16.945 -19.958 5.086 1.00 94.44 429 ALA A C 1
ATOM 3224 O O . ALA A 1 429 ? 15.895 -19.339 5.271 1.00 94.44 429 ALA A O 1
ATOM 3225 N N . VAL A 1 430 ? 17.291 -20.460 3.901 1.00 96.88 430 VAL A N 1
ATOM 3226 C CA . VAL A 1 430 ? 16.432 -20.450 2.710 1.00 96.88 430 VAL A CA 1
ATOM 3227 C C . VAL A 1 430 ? 15.701 -21.789 2.636 1.00 96.88 430 VAL A C 1
ATOM 3229 O O . VAL A 1 430 ? 16.337 -22.837 2.760 1.00 96.88 430 VAL A O 1
ATOM 3232 N N . ASP A 1 431 ? 14.382 -21.761 2.432 1.00 95.44 431 ASP A N 1
ATOM 3233 C CA . ASP A 1 431 ? 13.577 -22.977 2.270 1.00 95.44 431 ASP A CA 1
ATOM 3234 C C . ASP A 1 431 ? 14.064 -23.776 1.038 1.00 95.44 431 ASP A C 1
ATOM 3236 O O . ASP A 1 431 ? 14.160 -23.211 -0.058 1.00 95.44 431 ASP A O 1
ATOM 3240 N N . PRO A 1 432 ? 14.376 -25.079 1.166 1.00 96.06 432 PRO A N 1
ATOM 3241 C CA . PRO A 1 432 ? 14.818 -25.892 0.034 1.00 96.06 432 PRO A CA 1
ATOM 3242 C C . PRO A 1 432 ? 13.821 -25.936 -1.133 1.00 96.06 432 PRO A C 1
ATOM 3244 O O . PRO A 1 432 ? 14.244 -25.987 -2.290 1.00 96.06 432 PRO A O 1
ATOM 3247 N N . ARG A 1 433 ? 12.508 -25.881 -0.857 1.00 96.81 433 ARG A N 1
ATOM 3248 C CA . ARG A 1 433 ? 11.463 -25.833 -1.897 1.00 96.81 433 ARG A CA 1
ATOM 3249 C C . ARG A 1 433 ? 11.545 -24.529 -2.683 1.00 96.81 433 ARG A C 1
ATOM 3251 O O . ARG A 1 433 ? 11.457 -24.540 -3.909 1.00 96.81 433 ARG A O 1
ATOM 3258 N N . LEU A 1 434 ? 11.800 -23.420 -1.986 1.00 96.81 434 LEU A N 1
ATOM 3259 C CA . LEU A 1 434 ? 11.996 -22.120 -2.619 1.00 96.81 434 LEU A CA 1
ATOM 3260 C C . LEU A 1 434 ? 13.241 -22.125 -3.507 1.00 96.81 434 LEU A C 1
ATOM 3262 O O . LEU A 1 434 ? 13.184 -21.642 -4.633 1.00 96.81 434 LEU A O 1
ATOM 3266 N N . LEU A 1 435 ? 14.349 -22.705 -3.036 1.00 95.62 435 LEU A N 1
ATOM 3267 C CA . LEU A 1 435 ? 15.580 -22.803 -3.824 1.00 95.62 435 LEU A CA 1
ATOM 3268 C C . LEU A 1 435 ? 15.378 -23.603 -5.121 1.00 95.62 435 LEU A C 1
ATOM 3270 O O . LEU A 1 435 ? 15.932 -23.233 -6.154 1.00 95.62 435 LEU A O 1
ATOM 3274 N N . LEU A 1 436 ? 14.565 -24.663 -5.087 1.00 94.62 436 LEU A N 1
ATOM 3275 C CA . LEU A 1 436 ? 14.231 -25.452 -6.274 1.00 94.62 436 LEU A CA 1
ATOM 3276 C C . LEU A 1 436 ? 13.411 -24.646 -7.294 1.00 94.62 436 LEU A C 1
ATOM 3278 O O . LEU A 1 436 ? 13.668 -24.724 -8.494 1.00 94.62 436 LEU A O 1
ATOM 3282 N N . LYS A 1 437 ? 12.435 -23.865 -6.820 1.00 93.81 437 LYS A N 1
ATOM 3283 C CA . LYS A 1 437 ? 11.536 -23.055 -7.659 1.00 93.81 437 LYS A CA 1
ATOM 3284 C C . LYS A 1 437 ? 12.195 -21.789 -8.198 1.00 93.81 437 LYS A C 1
ATOM 3286 O O . LYS A 1 437 ? 11.907 -21.356 -9.311 1.00 93.81 437 LYS A O 1
ATOM 3291 N N . ARG A 1 438 ? 13.049 -21.173 -7.385 1.00 94.56 438 ARG A N 1
ATOM 3292 C CA . ARG A 1 438 ? 13.602 -19.834 -7.592 1.00 94.56 438 ARG A CA 1
ATOM 3293 C C . ARG A 1 438 ? 15.119 -19.809 -7.369 1.00 94.56 438 ARG A C 1
ATOM 3295 O O . ARG A 1 438 ? 15.614 -19.037 -6.548 1.00 94.56 438 ARG A O 1
ATOM 3302 N N . PRO A 1 439 ? 15.899 -20.624 -8.104 1.00 93.06 439 PRO A N 1
ATOM 3303 C CA . PRO A 1 439 ? 17.324 -20.819 -7.823 1.00 93.06 439 PRO A CA 1
ATOM 3304 C C . PRO A 1 439 ? 18.161 -19.537 -7.927 1.00 93.06 439 PRO A C 1
ATOM 3306 O O . PRO A 1 439 ? 19.221 -19.445 -7.311 1.00 93.06 439 PRO A O 1
ATOM 3309 N N . TYR A 1 440 ? 17.694 -18.545 -8.688 1.00 90.62 440 TYR A N 1
ATOM 3310 C CA . TYR A 1 440 ? 18.432 -17.309 -8.945 1.00 90.62 440 TYR A CA 1
ATOM 3311 C C . TYR A 1 440 ? 18.201 -16.217 -7.894 1.00 90.62 440 TYR A C 1
ATOM 3313 O O . TYR A 1 440 ? 19.087 -15.388 -7.701 1.00 90.62 440 TYR A O 1
ATOM 3321 N N . ASP A 1 441 ? 17.055 -16.207 -7.203 1.00 94.75 441 ASP A N 1
ATOM 3322 C CA . ASP A 1 441 ? 16.695 -15.141 -6.258 1.00 94.75 441 ASP A CA 1
ATOM 3323 C C . ASP A 1 441 ? 16.163 -15.620 -4.897 1.00 94.75 441 ASP A C 1
ATOM 3325 O O . ASP A 1 441 ? 15.897 -14.789 -4.031 1.00 94.75 441 ASP A O 1
ATOM 3329 N N . ALA A 1 442 ? 16.110 -16.932 -4.636 1.00 96.81 442 ALA A N 1
ATOM 3330 C CA . ALA A 1 442 ? 15.681 -17.493 -3.348 1.00 96.81 442 ALA A 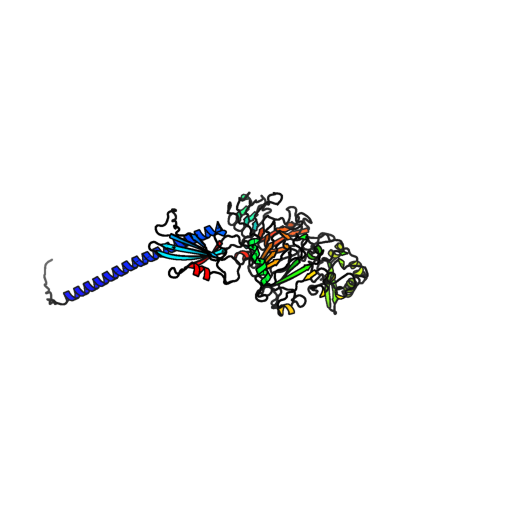CA 1
ATOM 3331 C C . ALA A 1 442 ? 16.427 -16.904 -2.135 1.00 96.81 442 ALA A C 1
ATOM 3333 O O . ALA A 1 442 ? 15.831 -16.687 -1.085 1.00 96.81 442 ALA A O 1
ATOM 3334 N N . SER A 1 443 ? 17.721 -16.586 -2.271 1.00 96.81 443 SER A N 1
ATOM 3335 C CA . SER A 1 443 ? 18.515 -15.959 -1.196 1.00 96.81 443 SER A CA 1
ATOM 3336 C C . SER A 1 443 ? 18.198 -14.478 -0.940 1.00 96.81 443 SER A C 1
ATOM 3338 O O . SER A 1 443 ? 18.786 -13.879 -0.044 1.00 96.81 443 SER A O 1
ATOM 3340 N N . TYR A 1 444 ? 17.310 -13.868 -1.722 1.00 97.69 444 TYR A N 1
ATOM 3341 C CA . TYR A 1 444 ? 16.912 -12.459 -1.616 1.00 97.69 444 TYR A CA 1
ATOM 3342 C C . TYR A 1 444 ? 15.433 -12.303 -1.233 1.00 97.69 444 TYR A C 1
ATOM 3344 O O . TYR A 1 444 ? 14.939 -11.183 -1.110 1.00 97.69 444 TYR A O 1
ATOM 3352 N N . LEU A 1 445 ? 14.736 -13.423 -1.018 1.00 98.00 445 LEU A N 1
ATOM 3353 C CA . LEU A 1 445 ? 13.347 -13.482 -0.585 1.00 98.00 445 LEU A CA 1
ATOM 3354 C C . LEU A 1 445 ? 13.292 -13.670 0.933 1.00 98.00 445 LEU A C 1
ATOM 3356 O O . LEU A 1 445 ? 13.673 -14.708 1.467 1.00 98.00 445 LEU A O 1
ATOM 3360 N N . PHE A 1 446 ? 12.822 -12.639 1.626 1.00 98.38 446 PHE A N 1
ATOM 3361 C CA . PHE A 1 446 ? 12.624 -12.629 3.068 1.00 98.38 446 PHE A CA 1
ATOM 3362 C C . PHE A 1 446 ? 11.273 -13.288 3.373 1.00 98.38 446 PHE A C 1
ATOM 3364 O O . PHE A 1 446 ? 10.244 -12.764 2.931 1.00 98.38 446 PHE A O 1
ATOM 3371 N N . PRO A 1 447 ? 11.234 -14.406 4.122 1.00 97.12 447 PRO A N 1
ATOM 3372 C CA . PRO A 1 447 ? 9.972 -15.048 4.465 1.00 97.12 447 PRO A CA 1
ATOM 3373 C C . PRO A 1 447 ? 9.152 -14.170 5.413 1.00 97.12 447 PRO A C 1
ATOM 3375 O O . PRO A 1 447 ? 9.656 -13.706 6.445 1.00 97.12 447 PRO A O 1
ATOM 3378 N N . ILE A 1 448 ? 7.877 -13.967 5.079 1.00 92.12 448 ILE A N 1
ATOM 3379 C CA . ILE A 1 448 ? 6.918 -13.236 5.923 1.00 92.12 448 ILE A CA 1
ATOM 3380 C C . ILE A 1 448 ? 6.340 -14.181 6.983 1.00 92.12 448 ILE A C 1
ATOM 3382 O O . ILE A 1 448 ? 6.103 -13.779 8.128 1.00 92.12 448 ILE A O 1
ATOM 3386 N N . TYR A 1 449 ? 6.162 -15.455 6.624 1.00 88.88 449 TYR A N 1
ATOM 3387 C CA . TYR A 1 449 ? 5.603 -16.484 7.489 1.00 88.88 449 TYR A CA 1
ATOM 3388 C C . TYR A 1 449 ? 6.533 -16.859 8.648 1.00 88.88 449 TYR A C 1
ATOM 3390 O O . TYR A 1 449 ? 7.719 -17.148 8.472 1.00 88.88 449 TYR A O 1
ATOM 3398 N N . ARG A 1 450 ? 5.969 -16.937 9.859 1.00 84.31 450 ARG A N 1
ATOM 3399 C CA . ARG A 1 450 ? 6.732 -17.231 11.080 1.00 84.31 450 ARG A CA 1
ATOM 3400 C C . ARG A 1 450 ? 7.357 -18.630 11.092 1.00 84.31 450 ARG A C 1
ATOM 3402 O O . ARG A 1 450 ? 8.393 -18.814 11.723 1.00 84.31 450 ARG A O 1
ATOM 3409 N N . GLY A 1 451 ? 6.755 -19.612 10.419 1.00 79.69 451 GLY A N 1
ATOM 3410 C CA . GLY A 1 451 ? 7.318 -20.966 10.367 1.00 79.69 451 GLY A CA 1
ATOM 3411 C C . GLY A 1 451 ? 8.641 -21.047 9.598 1.00 79.69 451 GLY A C 1
ATOM 3412 O O . GLY A 1 451 ? 9.453 -21.913 9.897 1.00 79.69 451 GLY A O 1
ATOM 3413 N N . GLN A 1 452 ? 8.892 -20.114 8.673 1.00 88.25 452 GLN A N 1
ATOM 3414 C CA . GLN A 1 452 ? 10.156 -19.998 7.933 1.00 88.25 452 GLN A CA 1
ATOM 3415 C C . GLN A 1 452 ? 11.076 -18.913 8.516 1.00 88.25 452 GLN A C 1
ATOM 3417 O O . GLN A 1 452 ? 12.297 -19.051 8.501 1.00 88.25 452 GLN A O 1
ATOM 3422 N N . ASN A 1 453 ? 10.501 -17.844 9.073 1.00 88.94 453 ASN A N 1
ATOM 3423 C CA . ASN A 1 453 ? 11.212 -16.774 9.767 1.00 88.94 453 ASN A CA 1
ATOM 3424 C C . ASN A 1 453 ? 10.659 -16.631 11.192 1.00 88.94 453 ASN A C 1
ATOM 3426 O O . ASN A 1 453 ? 9.740 -15.851 11.438 1.00 88.94 453 ASN A O 1
ATOM 3430 N N . THR A 1 454 ? 11.222 -17.370 12.152 1.00 82.38 454 THR A N 1
ATOM 3431 C CA . THR A 1 454 ? 10.734 -17.412 13.550 1.00 82.38 454 THR A CA 1
ATOM 3432 C C . THR A 1 454 ? 10.721 -16.042 14.234 1.00 82.38 454 THR A C 1
ATOM 3434 O O . THR A 1 454 ? 9.913 -15.791 15.135 1.00 82.38 454 THR A O 1
ATOM 3437 N N . GLY A 1 455 ? 11.580 -15.136 13.769 1.00 78.50 455 GLY A N 1
ATOM 3438 C CA . GLY A 1 455 ? 11.656 -13.750 14.200 1.00 78.50 455 GLY A CA 1
ATOM 3439 C C . GLY A 1 455 ? 10.548 -12.849 13.649 1.00 78.50 455 GLY A C 1
ATOM 3440 O O . GLY A 1 455 ? 10.292 -11.793 14.231 1.00 78.50 455 GLY A O 1
ATOM 3441 N N . SER A 1 456 ? 9.859 -13.254 12.577 1.00 85.06 456 SER A N 1
ATOM 3442 C CA . SER A 1 456 ? 8.779 -12.475 11.970 1.00 85.06 456 SER A CA 1
ATOM 3443 C C . SER A 1 456 ? 7.627 -12.254 12.952 1.00 85.06 456 SER A C 1
ATOM 3445 O O . SER A 1 456 ? 7.146 -13.161 13.654 1.00 85.06 456 SER A O 1
ATOM 3447 N N . LYS A 1 457 ? 7.181 -10.999 12.996 1.00 80.81 457 LYS A N 1
ATOM 3448 C CA . LYS A 1 457 ? 5.989 -10.537 13.712 1.00 80.81 457 LYS A CA 1
ATOM 3449 C C . LYS A 1 457 ? 4.930 -9.995 12.743 1.00 80.81 457 LYS A C 1
ATOM 3451 O O . LYS A 1 457 ? 3.953 -9.429 13.196 1.00 80.81 457 LYS A O 1
ATOM 3456 N N . GLY A 1 458 ? 5.104 -10.132 11.426 1.00 84.62 458 GLY A N 1
ATOM 3457 C CA . GLY A 1 458 ? 4.192 -9.503 10.460 1.00 84.62 458 GLY A CA 1
ATOM 3458 C C . GLY A 1 458 ? 4.303 -7.974 10.437 1.00 84.62 458 GLY A C 1
ATOM 3459 O O . GLY A 1 458 ? 3.320 -7.290 10.174 1.00 84.62 458 GLY A O 1
ATOM 3460 N N . VAL A 1 459 ? 5.490 -7.430 10.725 1.00 92.56 459 VAL A N 1
ATOM 3461 C CA . VAL A 1 459 ? 5.801 -6.003 10.570 1.00 92.56 459 VAL A CA 1
ATOM 3462 C C . VAL A 1 459 ? 7.028 -5.874 9.679 1.00 92.56 459 VAL A C 1
ATOM 3464 O O . VAL A 1 459 ? 8.041 -6.525 9.936 1.00 92.56 459 VAL A O 1
ATOM 3467 N N . ILE A 1 460 ? 6.940 -5.026 8.658 1.00 98.44 460 ILE A N 1
ATOM 3468 C CA . ILE A 1 460 ? 8.074 -4.611 7.832 1.00 98.44 460 ILE A CA 1
ATOM 3469 C C . ILE A 1 460 ? 8.251 -3.112 8.037 1.00 98.44 460 ILE A C 1
ATOM 3471 O O . ILE A 1 460 ? 7.304 -2.344 7.877 1.00 98.44 460 ILE A O 1
ATOM 3475 N N . TYR A 1 461 ? 9.455 -2.694 8.413 1.00 98.56 461 TYR A N 1
ATOM 3476 C CA . TYR A 1 461 ? 9.749 -1.302 8.726 1.00 98.56 461 TYR A CA 1
ATOM 3477 C C . TYR A 1 461 ? 10.775 -0.715 7.763 1.00 98.56 461 TYR A C 1
ATOM 3479 O O . TYR A 1 461 ? 11.804 -1.331 7.483 1.00 98.56 461 TYR A O 1
ATOM 3487 N N . PHE A 1 462 ? 10.513 0.510 7.318 1.00 98.69 462 PHE A N 1
ATOM 3488 C CA . PHE A 1 462 ? 11.400 1.313 6.491 1.00 98.69 462 PHE A CA 1
ATOM 3489 C C . PHE A 1 462 ? 11.669 2.650 7.181 1.00 98.69 462 PHE A C 1
ATOM 3491 O O . PHE A 1 462 ? 10.777 3.485 7.317 1.00 98.69 462 PHE A O 1
ATOM 3498 N N . ASN A 1 463 ? 12.915 2.884 7.597 1.00 98.12 463 ASN A N 1
ATOM 3499 C CA . ASN A 1 463 ? 13.335 4.177 8.130 1.00 98.12 463 ASN A CA 1
ATOM 3500 C C . ASN A 1 463 ? 13.644 5.178 7.000 1.00 98.12 463 ASN A C 1
ATOM 3502 O O . ASN A 1 463 ? 14.801 5.526 6.767 1.00 98.12 463 ASN A O 1
ATOM 3506 N N . GLY A 1 464 ? 12.619 5.540 6.235 1.00 98.06 464 GLY A N 1
ATOM 3507 C CA . GLY A 1 464 ? 12.691 6.416 5.073 1.00 98.06 464 GLY A CA 1
ATOM 3508 C C . GLY A 1 464 ? 11.661 6.030 4.017 1.00 98.06 464 GLY A C 1
ATOM 3509 O O . GLY A 1 464 ? 10.819 5.159 4.237 1.00 98.06 464 GLY A O 1
ATOM 3510 N N . THR A 1 465 ? 11.747 6.666 2.855 1.00 98.50 465 THR A N 1
ATOM 3511 C CA . THR A 1 465 ? 10.776 6.525 1.769 1.00 98.50 465 THR A CA 1
ATOM 3512 C C . THR A 1 465 ? 10.952 5.202 1.036 1.00 98.50 465 THR A C 1
ATOM 3514 O O . THR A 1 465 ? 12.059 4.869 0.602 1.00 98.50 465 THR A O 1
ATOM 3517 N N . VAL A 1 466 ? 9.856 4.462 0.867 1.00 98.75 466 VAL A N 1
ATOM 3518 C CA . VAL A 1 466 ? 9.843 3.141 0.224 1.00 98.75 466 VAL A CA 1
ATOM 3519 C C . VAL A 1 466 ? 8.790 3.072 -0.872 1.00 98.75 466 VAL A C 1
ATOM 3521 O O . VAL A 1 466 ? 7.700 3.615 -0.729 1.00 98.75 466 VAL A O 1
ATOM 3524 N N . MET A 1 467 ? 9.113 2.377 -1.959 1.00 98.69 467 MET A N 1
ATOM 3525 C CA . MET A 1 467 ? 8.170 2.044 -3.018 1.00 98.69 467 MET A CA 1
ATOM 3526 C C . MET A 1 467 ? 7.661 0.607 -2.861 1.00 98.69 467 MET A C 1
ATOM 3528 O O . MET A 1 467 ? 8.469 -0.286 -2.626 1.00 98.69 467 MET A O 1
ATOM 3532 N N . LEU A 1 468 ? 6.362 0.367 -3.009 1.00 98.75 468 LEU A N 1
ATOM 3533 C CA . LEU A 1 468 ? 5.717 -0.941 -2.889 1.00 98.75 468 LEU A CA 1
ATOM 3534 C C . LEU A 1 468 ? 5.161 -1.411 -4.239 1.00 98.75 468 LEU A C 1
ATOM 3536 O O . LEU A 1 468 ? 4.781 -0.591 -5.076 1.00 98.75 468 LEU A O 1
ATOM 3540 N N . SER A 1 469 ? 5.144 -2.732 -4.429 1.00 98.38 469 SER A N 1
ATOM 3541 C CA . SER A 1 469 ? 4.542 -3.433 -5.576 1.00 98.38 469 SER A CA 1
ATOM 3542 C C . SER A 1 469 ? 4.451 -4.942 -5.294 1.00 98.38 469 SER A C 1
ATOM 3544 O O . SER A 1 469 ? 5.064 -5.428 -4.336 1.00 98.38 469 SER A O 1
ATOM 3546 N N . GLY A 1 470 ? 3.765 -5.690 -6.153 1.00 97.44 470 GLY A N 1
ATOM 3547 C CA . GLY A 1 470 ? 3.788 -7.150 -6.206 1.00 97.44 470 GLY A CA 1
ATOM 3548 C C . GLY A 1 470 ? 2.539 -7.821 -5.638 1.00 97.44 470 GLY A C 1
ATOM 3549 O O . GLY A 1 470 ? 1.455 -7.243 -5.583 1.00 97.44 470 GLY A O 1
ATOM 3550 N N . VAL A 1 471 ? 2.691 -9.077 -5.224 1.00 97.38 471 VAL A N 1
ATOM 3551 C CA . VAL A 1 471 ? 1.591 -9.918 -4.739 1.00 97.38 471 VAL A CA 1
ATOM 3552 C C . VAL A 1 471 ? 1.881 -10.365 -3.314 1.00 97.38 471 VAL A C 1
ATOM 3554 O O . VAL A 1 471 ? 2.803 -11.144 -3.065 1.00 97.38 471 VAL A O 1
ATOM 3557 N N . LEU A 1 472 ? 1.094 -9.862 -2.367 1.00 97.38 472 LEU A N 1
ATOM 3558 C CA . LEU A 1 472 ? 1.165 -10.240 -0.965 1.00 97.38 472 LEU A CA 1
ATOM 3559 C C . LEU A 1 472 ? 0.463 -11.574 -0.737 1.00 97.38 472 LEU A C 1
ATOM 3561 O O . LEU A 1 472 ? -0.748 -11.689 -0.914 1.00 97.38 472 LEU A O 1
ATOM 3565 N N . ARG A 1 473 ? 1.220 -12.525 -0.197 1.00 96.00 473 ARG A N 1
ATOM 3566 C CA . ARG A 1 473 ? 0.682 -13.671 0.524 1.00 96.00 473 ARG A CA 1
ATOM 3567 C C . ARG A 1 473 ? 1.039 -13.556 2.007 1.00 96.00 473 ARG A C 1
ATOM 3569 O O . ARG A 1 473 ? 2.203 -13.375 2.361 1.00 96.00 473 ARG A O 1
ATOM 3576 N N . GLY A 1 474 ? 0.042 -13.650 2.879 1.00 91.75 474 GLY A N 1
ATOM 3577 C CA . GLY A 1 474 ? 0.167 -13.529 4.326 1.00 91.75 474 GLY A CA 1
ATOM 3578 C C . GLY A 1 474 ? -0.342 -12.202 4.894 1.00 91.75 474 GLY A C 1
ATOM 3579 O O . GLY A 1 474 ? -1.054 -11.429 4.256 1.00 91.75 474 GLY A O 1
ATOM 3580 N N . ARG A 1 475 ? 0.005 -11.958 6.161 1.00 90.06 475 ARG A N 1
ATOM 3581 C CA . ARG A 1 475 ? -0.513 -10.833 6.949 1.00 90.06 475 ARG A CA 1
ATOM 3582 C C . ARG A 1 475 ? 0.624 -9.950 7.418 1.00 90.06 475 ARG A C 1
ATOM 3584 O O . ARG A 1 475 ? 1.515 -10.428 8.124 1.00 90.06 475 ARG A O 1
ATOM 3591 N N . VAL A 1 476 ? 0.592 -8.675 7.049 1.00 93.88 476 VAL A N 1
ATOM 3592 C CA . VAL A 1 476 ? 1.695 -7.759 7.327 1.00 93.88 476 VAL A CA 1
ATOM 3593 C C . VAL A 1 476 ? 1.232 -6.316 7.489 1.00 93.88 476 VAL A C 1
ATOM 3595 O O . VAL A 1 476 ? 0.309 -5.866 6.818 1.00 93.88 476 VAL A O 1
ATOM 3598 N N . THR A 1 477 ? 1.910 -5.579 8.363 1.00 96.38 477 THR A N 1
ATOM 3599 C CA . THR A 1 477 ? 1.897 -4.115 8.364 1.00 96.38 477 THR A CA 1
ATOM 3600 C C . THR A 1 477 ? 3.24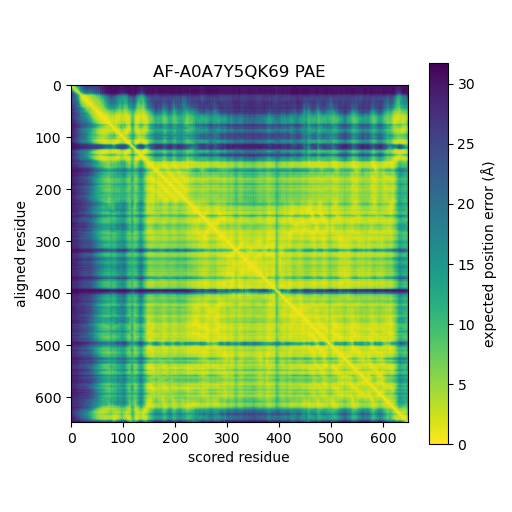0 -3.601 7.872 1.00 96.38 477 THR A C 1
ATOM 3602 O O . THR A 1 477 ? 4.283 -3.892 8.460 1.00 96.38 477 THR A O 1
ATOM 3605 N N . VAL A 1 478 ? 3.212 -2.823 6.798 1.00 98.62 478 VAL A N 1
ATOM 3606 C CA . VAL A 1 478 ? 4.338 -2.033 6.314 1.00 98.62 478 VAL A CA 1
ATOM 3607 C C . VAL A 1 478 ? 4.273 -0.659 6.965 1.00 98.62 478 VAL A C 1
ATOM 3609 O O . VAL A 1 478 ? 3.261 0.027 6.863 1.00 98.62 478 VAL A O 1
ATOM 3612 N N . TYR A 1 479 ? 5.358 -0.247 7.610 1.00 98.19 479 TYR A N 1
ATOM 3613 C CA . TYR A 1 479 ? 5.492 1.083 8.193 1.00 98.19 479 TYR A CA 1
ATOM 3614 C C . TYR A 1 479 ? 6.714 1.795 7.615 1.00 98.19 479 TYR A C 1
ATOM 3616 O O . TYR A 1 479 ? 7.833 1.296 7.728 1.00 98.19 479 TYR A O 1
ATOM 3624 N N . SER A 1 480 ? 6.503 2.964 7.015 1.00 98.31 480 SER A N 1
ATOM 3625 C CA . SER A 1 480 ? 7.557 3.893 6.616 1.00 98.31 480 SER A CA 1
ATOM 3626 C C . SER A 1 480 ? 7.576 5.101 7.548 1.00 98.31 480 SER A C 1
ATOM 3628 O O . SER A 1 480 ? 6.540 5.720 7.783 1.00 98.31 480 SER A O 1
ATOM 3630 N N . SER A 1 481 ? 8.765 5.478 8.027 1.00 97.06 481 SER A N 1
ATOM 3631 C CA . SER A 1 481 ? 8.955 6.728 8.776 1.00 97.06 481 SER A CA 1
ATOM 3632 C C . SER A 1 481 ? 8.863 7.993 7.911 1.00 97.06 481 SER A C 1
ATOM 3634 O O . SER A 1 481 ? 8.970 9.089 8.455 1.00 97.06 481 SER A O 1
ATOM 3636 N N . ALA A 1 482 ? 8.674 7.849 6.595 1.00 97.06 482 ALA A N 1
ATOM 3637 C CA . ALA A 1 482 ? 8.507 8.931 5.633 1.00 97.06 482 ALA A CA 1
ATOM 3638 C C . ALA A 1 482 ? 7.337 8.604 4.679 1.00 97.06 482 ALA A C 1
ATOM 3640 O O . ALA A 1 482 ? 6.246 8.260 5.140 1.00 97.06 482 ALA A O 1
ATOM 3641 N N . PHE A 1 483 ? 7.553 8.709 3.363 1.00 98.19 483 PHE A N 1
ATOM 3642 C CA . PHE A 1 483 ? 6.542 8.440 2.341 1.00 98.19 483 PHE A CA 1
ATOM 3643 C C . PHE A 1 483 ? 6.473 6.952 1.981 1.00 98.19 483 PHE A C 1
ATOM 3645 O O . PHE A 1 483 ? 7.495 6.263 1.883 1.00 98.19 483 PHE A O 1
ATOM 3652 N N . VAL A 1 484 ? 5.271 6.482 1.656 1.00 98.75 484 VAL A N 1
ATOM 3653 C CA . VAL A 1 484 ? 5.089 5.232 0.909 1.00 98.75 484 VAL A CA 1
ATOM 3654 C C . VAL A 1 484 ? 4.695 5.569 -0.521 1.00 98.75 484 VAL A C 1
ATOM 3656 O O . VAL A 1 484 ? 3.830 6.406 -0.751 1.00 98.75 484 VAL A O 1
ATOM 3659 N N . VAL A 1 485 ? 5.326 4.916 -1.491 1.00 98.69 485 VAL A N 1
ATOM 3660 C CA . VAL A 1 485 ? 5.055 5.114 -2.915 1.00 98.69 485 VAL A CA 1
ATOM 3661 C C . VAL A 1 485 ? 4.507 3.823 -3.510 1.00 98.69 485 VAL A C 1
ATOM 3663 O O . VAL A 1 485 ? 5.127 2.782 -3.343 1.00 98.69 485 VAL A O 1
ATOM 3666 N N . TYR A 1 486 ? 3.401 3.849 -4.245 1.00 98.62 486 TYR A N 1
ATOM 3667 C CA . TYR A 1 486 ? 3.036 2.720 -5.107 1.00 98.62 486 TYR A CA 1
ATOM 3668 C C . TYR A 1 486 ? 3.673 2.917 -6.472 1.00 98.62 486 TYR A C 1
ATOM 3670 O O . TYR A 1 486 ? 3.386 3.898 -7.160 1.00 98.62 486 TYR A O 1
ATOM 3678 N N . GLY A 1 487 ? 4.589 2.015 -6.821 1.00 97.56 487 GLY A N 1
ATOM 3679 C CA . GLY A 1 487 ? 5.255 2.037 -8.123 1.00 97.56 487 GLY A CA 1
ATOM 3680 C C . GLY A 1 487 ? 4.455 1.327 -9.207 1.00 97.56 487 GLY A C 1
ATOM 3681 O O . GLY A 1 487 ? 4.588 1.672 -10.375 1.00 97.56 487 GLY A O 1
ATOM 3682 N N . ASP A 1 488 ? 3.655 0.354 -8.796 1.00 97.56 488 ASP A N 1
ATOM 3683 C CA . ASP A 1 488 ? 2.895 -0.570 -9.628 1.00 97.56 488 ASP A CA 1
ATOM 3684 C C . ASP A 1 488 ? 1.829 -1.230 -8.730 1.00 97.56 488 ASP A C 1
ATOM 3686 O O . ASP A 1 488 ? 1.722 -0.901 -7.538 1.00 97.56 488 ASP A O 1
ATOM 3690 N N . ASP A 1 489 ? 1.084 -2.178 -9.279 1.00 97.44 489 ASP A N 1
ATOM 3691 C CA . ASP A 1 489 ? 0.119 -3.011 -8.586 1.00 97.44 489 ASP A CA 1
ATOM 3692 C C . ASP A 1 489 ? 0.641 -3.583 -7.268 1.00 97.44 489 ASP A C 1
ATOM 3694 O O . ASP A 1 489 ? 1.773 -4.064 -7.153 1.00 97.44 489 ASP A O 1
ATOM 3698 N N . LEU A 1 490 ? -0.240 -3.596 -6.271 1.00 97.38 490 LEU A N 1
ATOM 3699 C CA . LEU A 1 490 ? -0.053 -4.310 -5.021 1.00 97.38 490 LEU A CA 1
ATOM 3700 C C . LEU A 1 490 ? -1.322 -5.085 -4.691 1.00 97.38 490 LEU A C 1
ATOM 3702 O O . LEU A 1 490 ? -2.293 -4.523 -4.189 1.00 97.38 490 LEU A O 1
ATOM 3706 N N . ARG A 1 491 ? -1.312 -6.388 -4.962 1.00 95.38 491 ARG A N 1
ATOM 3707 C CA . ARG A 1 491 ? -2.489 -7.256 -4.828 1.00 95.38 491 ARG A CA 1
ATOM 3708 C C . ARG A 1 491 ? -2.284 -8.303 -3.742 1.00 95.38 491 ARG A C 1
ATOM 3710 O O . ARG A 1 491 ? -1.164 -8.561 -3.312 1.00 95.38 491 ARG A O 1
ATOM 3717 N N . TYR A 1 492 ? -3.368 -8.930 -3.310 1.00 95.12 492 TYR A N 1
ATOM 3718 C CA . TYR A 1 492 ? -3.299 -10.146 -2.497 1.00 95.12 492 TYR A CA 1
ATOM 3719 C C . TYR A 1 492 ? -3.218 -11.370 -3.405 1.00 95.12 492 TYR A C 1
ATOM 3721 O O . TYR A 1 492 ? -3.773 -11.354 -4.502 1.00 95.12 492 TYR A O 1
ATOM 3729 N N . ALA A 1 493 ? -2.549 -12.425 -2.945 1.00 94.44 493 ALA A N 1
ATOM 3730 C CA . ALA A 1 493 ? -2.532 -13.716 -3.627 1.00 94.44 493 ALA A CA 1
ATOM 3731 C C . ALA A 1 493 ? -3.929 -14.354 -3.630 1.00 94.44 493 ALA A C 1
ATOM 3733 O O . ALA A 1 493 ? -4.339 -14.963 -4.613 1.00 94.44 493 ALA A O 1
ATOM 3734 N N . THR A 1 494 ? -4.676 -14.160 -2.542 1.00 89.06 494 THR A N 1
ATOM 3735 C CA . THR A 1 494 ? -6.073 -14.570 -2.405 1.00 89.06 494 THR A CA 1
ATOM 3736 C C . THR A 1 494 ? -6.971 -13.353 -2.585 1.00 89.06 494 THR A C 1
ATOM 3738 O O . THR A 1 494 ? -6.929 -12.429 -1.773 1.00 89.06 494 THR A O 1
ATOM 3741 N N . ASP A 1 495 ? -7.807 -13.346 -3.622 1.00 74.88 495 ASP A N 1
ATOM 3742 C CA . ASP A 1 495 ? -8.756 -12.253 -3.847 1.00 74.88 495 ASP A CA 1
ATOM 3743 C C . ASP A 1 495 ? -9.804 -12.186 -2.705 1.00 74.88 495 ASP A C 1
ATOM 3745 O O . ASP A 1 495 ? -10.586 -13.133 -2.530 1.00 74.88 495 ASP A O 1
ATOM 3749 N N . PRO A 1 496 ? -9.883 -11.077 -1.938 1.00 69.25 496 PRO A N 1
ATOM 3750 C CA . PRO A 1 496 ? -10.867 -10.922 -0.864 1.00 69.25 496 PRO A CA 1
ATOM 3751 C C . PRO A 1 496 ? -12.318 -10.931 -1.349 1.00 69.25 496 PRO A C 1
ATOM 3753 O O . PRO A 1 496 ? -13.226 -11.187 -0.547 1.00 69.25 496 PRO A O 1
ATOM 3756 N N . ALA A 1 497 ? -12.575 -10.685 -2.641 1.00 67.75 497 ALA A N 1
ATOM 3757 C CA . ALA A 1 497 ? -13.912 -10.792 -3.223 1.00 67.75 497 ALA A CA 1
ATOM 3758 C C . ALA A 1 497 ? -14.505 -12.200 -3.033 1.00 67.75 497 ALA A C 1
ATOM 3760 O O . ALA A 1 497 ? -15.716 -12.341 -2.845 1.00 67.75 497 ALA A O 1
ATOM 3761 N N . GLY A 1 498 ? -13.651 -13.231 -2.962 1.00 68.62 498 GLY A N 1
ATOM 3762 C CA . GLY A 1 498 ? -14.037 -14.606 -2.636 1.00 68.62 498 GLY A CA 1
ATOM 3763 C C . GLY A 1 498 ? -14.489 -14.819 -1.183 1.00 68.62 498 GLY A C 1
ATOM 3764 O O . GLY A 1 498 ? -14.993 -15.888 -0.852 1.00 68.62 498 GLY A O 1
ATOM 3765 N N . GLY A 1 499 ? -14.342 -13.820 -0.303 1.00 68.94 499 GLY A N 1
ATOM 3766 C CA . GLY A 1 499 ? -14.699 -13.908 1.118 1.00 68.94 499 GLY A CA 1
ATOM 3767 C C . GLY A 1 499 ? -13.701 -14.687 1.977 1.00 68.94 499 GLY A C 1
ATOM 3768 O O . GLY A 1 499 ? -14.030 -15.053 3.104 1.00 68.94 499 GLY A O 1
ATOM 3769 N N . VAL A 1 500 ? -12.497 -14.934 1.457 1.00 79.44 500 VAL A N 1
ATOM 3770 C CA . VAL A 1 500 ? -11.436 -15.675 2.142 1.00 79.44 500 VAL A CA 1
ATOM 3771 C C . VAL A 1 500 ? -10.425 -14.692 2.737 1.00 79.44 500 VAL A C 1
ATOM 3773 O O . VAL A 1 500 ? -9.725 -13.990 2.016 1.00 79.44 500 VAL A O 1
ATOM 3776 N N . CYS A 1 501 ? -10.332 -14.656 4.066 1.00 82.69 501 CYS A N 1
ATOM 3777 C CA . CYS A 1 501 ? -9.515 -13.693 4.814 1.00 82.69 501 CYS A CA 1
ATOM 3778 C C . CYS A 1 501 ? -8.096 -14.215 5.122 1.00 82.69 501 CYS A C 1
ATOM 3780 O O . CYS A 1 501 ? -7.651 -14.241 6.280 1.00 82.69 501 CYS A O 1
ATOM 3782 N N . ASN A 1 502 ? -7.395 -14.702 4.098 1.00 85.94 502 ASN A N 1
ATOM 3783 C CA . ASN A 1 502 ? -6.042 -15.240 4.257 1.00 85.94 502 ASN A CA 1
ATOM 3784 C C . ASN A 1 502 ? -4.995 -14.126 4.331 1.00 85.94 502 ASN A C 1
ATOM 3786 O O . ASN A 1 502 ? -4.172 -14.108 5.255 1.00 85.94 502 ASN A O 1
ATOM 3790 N N . ASP A 1 503 ? -5.099 -13.179 3.403 1.00 92.88 503 ASP A N 1
ATOM 3791 C CA . ASP A 1 503 ? -4.145 -12.098 3.201 1.00 92.88 503 ASP A CA 1
ATOM 3792 C C . ASP A 1 503 ? -4.662 -10.801 3.820 1.00 92.88 503 ASP A C 1
ATOM 3794 O O . ASP A 1 503 ? -5.862 -10.533 3.817 1.00 92.88 503 ASP A O 1
ATOM 3798 N N . MET A 1 504 ? -3.759 -10.021 4.415 1.00 92.06 504 MET A N 1
ATOM 3799 C CA . MET A 1 504 ? -4.111 -8.737 5.021 1.00 92.06 504 MET A CA 1
ATOM 3800 C C . MET A 1 504 ? -2.904 -7.805 5.046 1.00 92.06 504 MET A C 1
ATOM 3802 O O . MET A 1 504 ? -1.869 -8.132 5.632 1.00 92.06 504 MET A O 1
ATOM 3806 N N . LEU A 1 505 ? -3.062 -6.620 4.464 1.00 96.00 505 LEU A N 1
ATOM 3807 C CA . LEU A 1 505 ? -2.037 -5.584 4.408 1.00 96.00 505 LEU A CA 1
ATOM 3808 C C . LEU A 1 505 ? -2.484 -4.327 5.143 1.00 96.00 505 LEU A C 1
ATOM 3810 O O . LEU A 1 505 ? -3.533 -3.763 4.840 1.00 96.00 505 LEU A O 1
ATOM 3814 N N . GLY A 1 506 ? -1.633 -3.852 6.042 1.00 97.06 506 GLY A N 1
ATOM 3815 C CA . GLY A 1 506 ? -1.647 -2.485 6.542 1.00 97.06 506 GLY A CA 1
ATOM 3816 C C . GLY A 1 506 ? -0.474 -1.715 5.950 1.00 97.06 506 GLY A C 1
ATOM 3817 O O . GLY A 1 506 ? 0.645 -2.220 5.950 1.00 97.06 506 GLY A O 1
ATOM 3818 N N . VAL A 1 507 ? -0.700 -0.500 5.468 1.00 98.56 507 VAL A N 1
ATOM 3819 C CA . VAL A 1 507 ? 0.351 0.405 4.991 1.00 98.56 507 VAL A CA 1
ATOM 3820 C C . VAL A 1 507 ? 0.266 1.693 5.787 1.00 98.56 507 VAL A C 1
ATOM 3822 O O . VAL A 1 507 ? -0.772 2.343 5.794 1.00 98.56 507 VAL A O 1
ATOM 3825 N N . ILE A 1 508 ? 1.353 2.057 6.458 1.00 98.19 508 ILE A N 1
ATOM 3826 C CA . ILE A 1 508 ? 1.452 3.268 7.269 1.00 98.19 508 ILE A CA 1
ATOM 3827 C C . ILE A 1 508 ? 2.597 4.112 6.716 1.00 98.19 508 ILE A C 1
ATOM 3829 O O . ILE A 1 508 ? 3.749 3.670 6.723 1.00 98.19 508 ILE A O 1
ATOM 3833 N N . GLY A 1 509 ? 2.283 5.320 6.262 1.00 97.31 509 GLY A N 1
ATOM 3834 C CA . GLY A 1 509 ? 3.261 6.374 6.012 1.00 97.31 509 GLY A CA 1
ATOM 3835 C C . GLY A 1 509 ? 3.168 7.416 7.119 1.00 97.31 509 GLY A C 1
ATOM 3836 O O . GLY A 1 509 ? 2.076 7.911 7.400 1.00 97.31 509 GLY A O 1
ATOM 3837 N N . THR A 1 510 ? 4.293 7.748 7.758 1.00 96.06 510 THR A N 1
ATOM 3838 C CA . THR A 1 510 ? 4.341 8.935 8.629 1.00 96.06 510 THR A CA 1
ATOM 3839 C C . THR A 1 510 ? 4.033 10.196 7.831 1.00 96.06 510 THR A C 1
ATOM 3841 O O . THR A 1 510 ? 3.366 11.082 8.351 1.00 96.06 510 THR A O 1
ATOM 3844 N N . GLU A 1 511 ? 4.491 10.248 6.579 1.00 95.62 511 GLU A N 1
ATOM 3845 C CA . GLU A 1 511 ? 4.153 11.308 5.633 1.00 95.62 511 GLU A CA 1
ATOM 3846 C C . GLU A 1 511 ? 2.937 10.894 4.785 1.00 95.62 511 GLU A C 1
ATOM 3848 O O . GLU A 1 511 ? 1.929 10.427 5.325 1.00 95.62 511 GLU A O 1
ATOM 3853 N N . ASP A 1 512 ? 3.037 11.027 3.462 1.00 96.44 512 ASP A N 1
ATOM 3854 C CA . ASP A 1 512 ? 1.968 10.667 2.537 1.00 96.44 512 ASP A CA 1
ATOM 3855 C C . ASP A 1 512 ? 2.148 9.281 1.936 1.00 96.44 512 ASP A C 1
ATOM 3857 O O . ASP A 1 512 ? 3.249 8.719 1.854 1.00 96.44 512 ASP A O 1
ATOM 3861 N N . ILE A 1 513 ? 1.030 8.766 1.435 1.00 98.31 513 ILE A N 1
ATOM 3862 C CA . ILE A 1 513 ? 1.001 7.589 0.582 1.00 98.31 513 ILE A CA 1
ATOM 3863 C C . ILE A 1 513 ? 0.677 8.046 -0.840 1.00 98.31 513 ILE A C 1
ATOM 3865 O O . ILE A 1 513 ? -0.345 8.681 -1.089 1.00 98.31 513 ILE A O 1
ATOM 3869 N N . VAL A 1 514 ? 1.557 7.746 -1.789 1.00 98.12 514 VAL A N 1
ATOM 3870 C CA . VAL A 1 514 ? 1.525 8.371 -3.112 1.00 98.12 514 VAL A CA 1
ATOM 3871 C C . VAL A 1 514 ? 1.596 7.323 -4.214 1.00 98.12 514 VAL A C 1
ATOM 3873 O O . VAL A 1 514 ? 2.536 6.539 -4.271 1.00 98.12 514 VAL A O 1
ATOM 3876 N N . VAL A 1 515 ? 0.655 7.336 -5.151 1.00 98.25 515 VAL A N 1
ATOM 3877 C CA . VAL A 1 515 ? 0.806 6.597 -6.414 1.00 98.25 515 VAL A CA 1
ATOM 3878 C C . VAL A 1 515 ? 1.757 7.368 -7.326 1.00 98.25 515 VAL A C 1
ATOM 3880 O O . VAL A 1 515 ? 1.528 8.551 -7.607 1.00 98.25 515 VAL A O 1
ATOM 3883 N N . ALA A 1 516 ? 2.826 6.710 -7.776 1.00 97.50 516 ALA A N 1
ATOM 3884 C CA . ALA A 1 516 ? 3.829 7.326 -8.632 1.00 97.50 516 ALA A CA 1
ATOM 3885 C C . ALA A 1 516 ? 3.252 7.685 -10.006 1.00 97.50 516 ALA A C 1
ATOM 3887 O O . ALA A 1 516 ? 2.560 6.879 -10.626 1.00 97.50 516 ALA A O 1
ATOM 3888 N N . ASP A 1 517 ? 3.607 8.867 -10.509 1.00 96.25 517 ASP A N 1
ATOM 3889 C CA . ASP A 1 517 ? 3.486 9.174 -11.932 1.00 96.25 517 ASP A CA 1
ATOM 3890 C C . ASP A 1 517 ? 4.742 8.655 -12.632 1.00 96.25 517 ASP A C 1
ATOM 3892 O O . ASP A 1 517 ? 5.837 9.209 -12.480 1.00 96.25 517 ASP A O 1
ATOM 3896 N N . ASN A 1 518 ? 4.589 7.526 -13.312 1.00 96.38 518 ASN A N 1
ATOM 3897 C CA . ASN A 1 518 ? 5.649 6.821 -14.014 1.00 96.38 518 ASN A CA 1
ATOM 3898 C C . ASN A 1 518 ? 5.106 6.193 -15.305 1.00 96.38 518 ASN A C 1
ATOM 3900 O O . ASN A 1 518 ? 3.921 6.299 -15.623 1.00 96.38 518 ASN A O 1
ATOM 3904 N N . ALA A 1 519 ? 5.977 5.537 -16.072 1.00 96.06 519 ALA A N 1
ATOM 3905 C CA . ALA A 1 519 ? 5.578 4.942 -17.342 1.00 96.06 519 ALA A CA 1
ATOM 3906 C C . ALA A 1 519 ? 4.582 3.775 -17.196 1.00 96.06 519 ALA A C 1
ATOM 3908 O O . ALA A 1 519 ? 3.935 3.425 -18.177 1.00 96.06 519 ALA A O 1
ATOM 3909 N N . ILE A 1 520 ? 4.473 3.191 -16.000 1.00 96.25 520 ILE A N 1
ATOM 3910 C CA . ILE A 1 520 ? 3.623 2.035 -15.692 1.00 96.25 520 ILE A CA 1
ATOM 3911 C C . ILE A 1 520 ? 2.194 2.511 -15.391 1.00 96.25 520 ILE A C 1
ATOM 3913 O O . ILE A 1 520 ? 1.263 2.161 -16.106 1.00 96.25 520 ILE A O 1
ATOM 3917 N N . ASN A 1 521 ? 2.039 3.409 -14.413 1.00 95.75 521 ASN A N 1
ATOM 3918 C CA . ASN A 1 521 ? 0.743 3.881 -13.915 1.00 95.75 521 ASN A CA 1
ATOM 3919 C C . ASN A 1 521 ? 0.098 4.978 -14.778 1.00 95.75 521 ASN A C 1
ATOM 3921 O O . ASN A 1 521 ? -1.064 5.329 -14.571 1.00 95.75 521 ASN A O 1
ATOM 3925 N N . THR A 1 522 ? 0.846 5.587 -15.699 1.00 94.75 522 THR A N 1
ATOM 3926 C CA . THR A 1 522 ? 0.350 6.691 -16.529 1.00 94.75 522 THR A CA 1
ATOM 3927 C C . THR A 1 522 ? 0.546 6.359 -18.006 1.00 94.75 522 THR A C 1
ATOM 3929 O O . THR A 1 522 ? 1.667 6.029 -18.402 1.00 94.75 522 THR A O 1
ATOM 3932 N N . PRO A 1 523 ? -0.486 6.507 -18.859 1.00 94.75 523 PRO A N 1
ATOM 3933 C CA . PRO A 1 523 ? -0.327 6.324 -20.296 1.00 94.75 523 PRO A CA 1
ATOM 3934 C C . PRO A 1 523 ? 0.660 7.333 -20.892 1.00 94.75 523 PRO A C 1
ATOM 3936 O O . PRO A 1 523 ? 0.606 8.529 -20.598 1.00 94.75 523 PRO A O 1
ATOM 3939 N N . GLN A 1 524 ? 1.544 6.863 -21.769 1.00 93.31 524 GLN A N 1
ATOM 3940 C CA . GLN A 1 524 ? 2.655 7.644 -22.309 1.00 93.31 524 GLN A CA 1
ATOM 3941 C C . GLN A 1 524 ? 2.489 7.965 -23.794 1.00 93.31 524 GLN A C 1
ATOM 3943 O O . GLN A 1 524 ? 1.850 7.233 -24.553 1.00 93.31 524 GLN A O 1
ATOM 3948 N N . SER A 1 525 ? 3.113 9.063 -24.225 1.00 89.25 525 SER A N 1
ATOM 394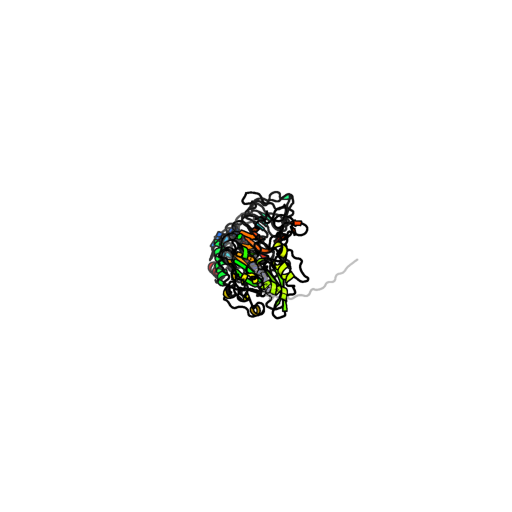9 C CA . SER A 1 525 ? 3.126 9.493 -25.627 1.00 89.25 525 SER A CA 1
ATOM 3950 C C . SER A 1 525 ? 4.151 8.695 -26.446 1.00 89.25 525 SER A C 1
ATOM 3952 O O . SER A 1 525 ? 5.341 9.020 -26.488 1.00 89.25 525 SER A O 1
ATOM 3954 N N . ALA A 1 526 ? 3.678 7.644 -27.114 1.00 88.56 526 ALA A N 1
ATOM 3955 C CA . ALA A 1 526 ? 4.436 6.741 -27.974 1.00 88.56 526 ALA A CA 1
ATOM 3956 C C . ALA A 1 526 ? 3.716 6.544 -29.323 1.00 88.56 526 ALA A C 1
ATOM 3958 O O . ALA A 1 526 ? 3.087 5.513 -29.571 1.00 88.56 526 ALA A O 1
ATOM 3959 N N . ASN A 1 527 ? 3.796 7.562 -30.194 1.00 87.69 527 ASN A N 1
ATOM 3960 C CA . ASN A 1 527 ? 3.041 7.651 -31.456 1.00 87.69 527 ASN A CA 1
ATOM 3961 C C . ASN A 1 527 ? 1.538 7.415 -31.245 1.00 87.69 527 ASN A C 1
ATOM 3963 O O . ASN A 1 527 ? 0.940 6.492 -31.802 1.00 87.69 527 ASN A O 1
ATOM 3967 N N . GLY A 1 528 ? 0.968 8.243 -30.372 1.00 88.88 528 GLY A N 1
ATOM 3968 C CA . GLY A 1 528 ? -0.328 8.026 -29.735 1.00 88.88 528 GLY A CA 1
ATOM 3969 C C . GLY A 1 528 ? -0.157 7.821 -28.233 1.00 88.88 528 GLY A C 1
ATOM 3970 O O . GLY A 1 528 ? 0.968 7.706 -27.745 1.00 88.88 528 GLY A O 1
ATOM 3971 N N . ILE A 1 529 ? -1.264 7.803 -27.497 1.00 90.88 529 ILE A N 1
ATOM 3972 C CA . ILE A 1 529 ? -1.244 7.521 -26.062 1.00 90.88 529 ILE A CA 1
ATOM 3973 C C . ILE A 1 529 ? -1.337 6.007 -25.855 1.00 90.88 529 ILE A C 1
ATOM 3975 O O . ILE A 1 529 ? -2.181 5.355 -26.468 1.00 90.88 529 ILE A O 1
ATOM 3979 N N . ARG A 1 530 ? -0.435 5.439 -25.047 1.00 91.56 530 ARG A N 1
ATOM 3980 C CA . ARG A 1 530 ? -0.336 3.990 -24.818 1.00 91.56 530 ARG A CA 1
ATOM 3981 C C . ARG A 1 530 ? -0.042 3.671 -23.359 1.00 91.56 530 ARG A C 1
ATOM 3983 O O . ARG A 1 530 ? 0.782 4.341 -22.741 1.00 91.56 530 ARG A O 1
ATOM 3990 N N . ASN A 1 531 ? -0.658 2.609 -22.853 1.00 93.44 531 ASN A N 1
ATOM 3991 C CA . ASN A 1 531 ? -0.264 1.987 -21.590 1.00 93.44 531 ASN A CA 1
ATOM 3992 C C . ASN A 1 531 ? 1.031 1.198 -21.796 1.00 93.44 531 ASN A C 1
ATOM 3994 O O . ASN A 1 531 ? 1.194 0.564 -22.842 1.00 93.44 531 ASN A O 1
ATOM 3998 N N . MET A 1 532 ? 1.931 1.247 -20.815 1.00 92.44 532 MET A N 1
ATOM 3999 C CA . MET A 1 532 ? 3.188 0.485 -20.840 1.00 92.44 532 MET A CA 1
ATOM 4000 C C . MET A 1 532 ? 3.234 -0.609 -19.771 1.00 92.44 532 MET A C 1
ATOM 4002 O O . MET A 1 532 ? 4.277 -1.232 -19.566 1.00 92.44 532 MET A O 1
ATOM 4006 N N . ASP A 1 533 ? 2.114 -0.836 -19.101 1.00 92.25 533 ASP A N 1
ATOM 4007 C CA . ASP A 1 533 ? 1.924 -1.918 -18.152 1.00 92.25 533 ASP A CA 1
ATOM 4008 C C . ASP A 1 533 ? 1.119 -3.084 -18.779 1.00 92.25 533 ASP A C 1
ATOM 4010 O O . ASP A 1 533 ? 0.692 -2.987 -19.933 1.00 92.25 533 ASP A O 1
ATOM 4014 N N . ASP A 1 534 ? 0.972 -4.227 -18.096 1.00 87.88 534 ASP A N 1
ATOM 4015 C CA . ASP A 1 534 ? 0.154 -5.351 -18.593 1.00 87.88 534 ASP A CA 1
ATOM 4016 C C . ASP A 1 534 ? -1.326 -5.040 -18.526 1.00 87.88 534 ASP A C 1
ATOM 4018 O O . ASP A 1 534 ? -2.094 -5.537 -19.356 1.00 87.88 534 ASP A O 1
ATOM 4022 N N . THR A 1 535 ? -1.722 -4.227 -17.558 1.00 91.31 535 THR A N 1
ATOM 4023 C CA . THR A 1 535 ? -3.076 -3.729 -17.446 1.00 91.31 535 THR A CA 1
ATOM 4024 C C . THR A 1 535 ? -3.081 -2.209 -17.486 1.00 91.31 535 THR A C 1
ATOM 4026 O O . THR A 1 535 ? -2.070 -1.540 -17.326 1.00 91.31 535 THR A O 1
ATOM 4029 N N . LYS A 1 536 ? -4.238 -1.640 -17.814 1.00 90.94 536 LYS A N 1
ATOM 4030 C CA . LYS A 1 536 ? -4.423 -0.183 -17.826 1.00 90.94 536 LYS A CA 1
ATOM 4031 C C . LYS A 1 536 ? -4.843 0.364 -16.459 1.00 90.94 536 LYS A C 1
ATOM 4033 O O . LYS A 1 536 ? -4.897 1.573 -16.289 1.00 90.94 536 LYS A O 1
ATOM 4038 N N . ASP A 1 537 ? -5.274 -0.515 -15.557 1.00 95.19 537 ASP A N 1
ATOM 4039 C CA . ASP A 1 537 ? -5.896 -0.163 -14.284 1.00 95.19 537 ASP A CA 1
ATOM 4040 C C . ASP A 1 537 ? -4.909 -0.469 -13.157 1.00 95.19 537 ASP A C 1
ATOM 4042 O O . ASP A 1 537 ? -4.174 -1.443 -13.244 1.00 95.19 537 ASP A O 1
ATOM 4046 N N . LEU A 1 538 ? -4.929 0.329 -12.090 1.00 96.44 538 LEU A N 1
ATOM 4047 C CA . LEU A 1 538 ? -4.064 0.133 -10.928 1.00 96.44 538 LEU A CA 1
ATOM 4048 C C . LEU A 1 538 ? -4.840 -0.551 -9.801 1.00 96.44 538 LEU A C 1
ATOM 4050 O O . LEU A 1 538 ? -5.921 -0.089 -9.418 1.00 96.44 538 LEU A O 1
ATOM 4054 N N . TYR A 1 539 ? -4.269 -1.608 -9.232 1.00 95.62 539 TYR A N 1
ATOM 4055 C CA . TYR A 1 539 ? -4.871 -2.417 -8.176 1.00 95.62 539 TYR A CA 1
ATOM 4056 C C . TYR A 1 539 ? -4.062 -2.328 -6.885 1.00 95.62 539 TYR A C 1
ATOM 4058 O O . TYR A 1 539 ? -2.928 -2.795 -6.807 1.00 95.62 539 TYR A O 1
ATOM 4066 N N . LEU A 1 540 ? -4.674 -1.766 -5.843 1.00 96.31 540 LEU A N 1
ATOM 4067 C CA . LEU A 1 540 ? -4.082 -1.577 -4.522 1.00 96.31 540 LEU A CA 1
ATOM 4068 C C . LEU A 1 540 ? -4.932 -2.270 -3.455 1.00 96.31 540 LEU A C 1
ATOM 4070 O O . LEU A 1 540 ? -6.044 -1.840 -3.147 1.00 96.31 540 LEU A O 1
ATOM 4074 N N . HIS A 1 541 ? -4.412 -3.338 -2.866 1.00 95.31 541 HIS A N 1
ATOM 4075 C CA . HIS A 1 541 ? -5.055 -4.063 -1.778 1.00 95.31 541 HIS A CA 1
ATOM 4076 C C . HIS A 1 541 ? -4.389 -3.711 -0.449 1.00 95.31 541 HIS A C 1
ATOM 4078 O O . HIS A 1 541 ? -3.173 -3.823 -0.312 1.00 95.31 541 HIS A O 1
ATOM 4084 N N . GLY A 1 542 ? -5.173 -3.326 0.554 1.00 94.56 542 GLY A N 1
ATOM 4085 C CA . GLY A 1 542 ? -4.673 -2.966 1.876 1.00 94.56 542 GLY A CA 1
ATOM 4086 C C . GLY A 1 542 ? -5.390 -1.797 2.525 1.00 94.56 542 GLY A C 1
ATOM 4087 O O . GLY A 1 542 ? -6.005 -0.949 1.878 1.00 94.56 542 GLY A O 1
ATOM 4088 N N . VAL A 1 543 ? -5.276 -1.751 3.846 1.00 96.25 543 VAL A N 1
ATOM 4089 C CA . VAL A 1 543 ? -5.676 -0.606 4.653 1.00 96.25 543 VAL A CA 1
ATOM 4090 C C . VAL A 1 543 ? -4.518 0.382 4.696 1.00 96.25 543 VAL A C 1
ATOM 4092 O O . VAL A 1 543 ? -3.431 0.061 5.169 1.00 96.25 543 VAL A O 1
ATOM 4095 N N . GLN A 1 544 ? -4.759 1.589 4.207 1.00 97.19 544 GLN A N 1
ATOM 4096 C CA . GLN A 1 544 ? -3.759 2.627 4.013 1.00 97.19 544 GLN A CA 1
ATOM 4097 C C . GLN A 1 544 ? -3.941 3.728 5.049 1.00 97.19 544 GLN A C 1
ATOM 4099 O O . GLN A 1 544 ? -5.057 4.195 5.253 1.00 97.19 544 GLN A O 1
ATOM 4104 N N . MET A 1 545 ? -2.856 4.145 5.693 1.00 97.50 545 MET A N 1
ATOM 4105 C CA . MET A 1 545 ? -2.839 5.181 6.718 1.00 97.50 545 MET A CA 1
ATOM 4106 C C . MET A 1 545 ? -1.748 6.212 6.424 1.00 97.50 545 MET A C 1
ATOM 4108 O O . MET A 1 545 ? -0.566 5.929 6.620 1.00 97.50 545 MET A O 1
ATOM 4112 N N . ALA A 1 546 ? -2.153 7.397 5.968 1.00 96.75 546 ALA A N 1
ATOM 4113 C CA . ALA A 1 546 ? -1.282 8.556 5.770 1.00 96.75 546 ALA A CA 1
ATOM 4114 C C . ALA A 1 546 ? -1.432 9.520 6.956 1.00 96.75 546 ALA A C 1
ATOM 4116 O O . ALA A 1 546 ? -2.528 10.029 7.204 1.00 96.75 546 ALA A O 1
ATOM 4117 N N . LEU A 1 547 ? -0.359 9.728 7.721 1.00 94.62 547 LEU A N 1
ATOM 4118 C CA . LEU A 1 547 ? -0.430 10.462 8.991 1.00 94.62 547 LEU A CA 1
ATOM 4119 C C . LEU A 1 547 ? -0.177 11.965 8.861 1.00 94.62 547 LEU A C 1
ATOM 4121 O O . LEU A 1 547 ? -0.659 12.713 9.709 1.00 94.62 547 LEU A O 1
ATOM 4125 N N . SER A 1 548 ? 0.566 12.401 7.841 1.00 91.81 548 SER A N 1
ATOM 4126 C CA . SER A 1 548 ? 0.911 13.817 7.652 1.00 91.81 548 SER A CA 1
ATOM 4127 C C . SER A 1 548 ? -0.152 14.551 6.849 1.00 91.81 548 SER A C 1
ATOM 4129 O O . SER A 1 548 ? -0.754 15.498 7.356 1.00 91.81 548 SER A O 1
ATOM 4131 N N . GLU A 1 549 ? -0.441 14.093 5.628 1.00 91.19 549 GLU A N 1
ATOM 4132 C CA . GLU A 1 549 ? -1.441 14.734 4.786 1.00 91.19 549 GLU A CA 1
ATOM 4133 C C . GLU A 1 549 ? -2.390 13.720 4.160 1.00 91.19 549 GLU A C 1
ATOM 4135 O O . GLU A 1 549 ? -3.530 13.629 4.608 1.00 91.19 549 GLU A O 1
ATOM 4140 N N . SER A 1 550 ? -1.983 12.957 3.143 1.00 94.31 550 SER A N 1
ATOM 4141 C CA . SER A 1 550 ? -2.977 12.242 2.333 1.00 94.31 550 SER A CA 1
ATOM 4142 C C . SER A 1 550 ? -2.506 10.977 1.627 1.00 94.31 550 SER A C 1
ATOM 4144 O O . SER A 1 550 ? -1.317 10.714 1.450 1.00 94.31 550 SER A O 1
ATOM 4146 N N . PHE A 1 551 ? -3.491 10.198 1.175 1.00 96.06 551 PHE A N 1
ATOM 4147 C CA . PHE A 1 551 ? -3.308 9.307 0.037 1.00 96.06 551 PHE A CA 1
ATOM 4148 C C . PHE A 1 551 ? -3.610 10.065 -1.262 1.00 96.06 551 PHE A C 1
ATOM 4150 O O . PHE A 1 551 ? -4.723 10.568 -1.430 1.00 96.06 551 PHE A O 1
ATOM 4157 N N . THR A 1 552 ? -2.661 10.119 -2.198 1.00 95.56 552 THR A N 1
ATOM 4158 C CA . THR A 1 552 ? -2.776 10.928 -3.427 1.00 95.56 552 THR A CA 1
ATOM 4159 C C . THR A 1 552 ? -2.120 10.263 -4.642 1.00 95.56 552 THR A C 1
ATOM 4161 O O . THR A 1 552 ? -1.396 9.273 -4.522 1.00 95.56 552 THR A O 1
ATOM 4164 N N . VAL A 1 553 ? -2.360 10.806 -5.835 1.00 96.25 553 VAL A N 1
ATOM 4165 C CA . VAL A 1 553 ? -1.679 10.417 -7.082 1.00 96.25 553 VAL A CA 1
ATOM 4166 C C . VAL A 1 553 ? -0.815 11.583 -7.557 1.00 96.25 553 VAL A C 1
ATOM 4168 O O . VAL A 1 553 ? -1.282 12.720 -7.630 1.00 96.25 553 VAL A O 1
ATOM 4171 N N . GLN A 1 554 ? 0.445 11.327 -7.920 1.00 96.12 554 GLN A N 1
ATOM 4172 C CA . GLN A 1 554 ? 1.284 12.380 -8.501 1.00 96.12 554 GLN A CA 1
ATOM 4173 C C . GLN A 1 554 ? 0.702 12.872 -9.825 1.00 96.12 554 GLN A C 1
ATOM 4175 O O . GLN A 1 554 ? 0.310 12.069 -10.676 1.00 96.12 554 GLN A O 1
ATOM 4180 N N . ASN A 1 555 ? 0.709 14.193 -10.022 1.00 95.31 555 ASN A N 1
ATOM 4181 C CA . ASN A 1 555 ? 0.267 14.831 -11.263 1.00 95.31 555 ASN A CA 1
ATOM 4182 C C . ASN A 1 555 ? -1.165 14.427 -11.668 1.00 95.31 555 ASN A C 1
ATOM 4184 O O . ASN A 1 555 ? -1.466 14.323 -12.856 1.00 95.31 555 ASN A O 1
ATOM 4188 N N . TYR A 1 556 ? -2.036 14.154 -10.688 1.00 93.38 556 TYR A N 1
ATOM 4189 C CA . TYR A 1 556 ? -3.411 13.684 -10.902 1.00 93.38 556 TYR A CA 1
ATOM 4190 C C . TYR A 1 556 ? -4.263 14.624 -11.768 1.00 93.38 556 TYR A C 1
ATOM 4192 O O . TYR A 1 556 ? -5.261 14.204 -12.342 1.00 93.38 556 TYR A O 1
ATOM 4200 N N . ASP A 1 557 ? -3.888 15.898 -11.826 1.00 93.12 557 ASP A N 1
ATOM 4201 C CA . ASP A 1 557 ? -4.560 16.986 -12.527 1.00 93.12 557 ASP A CA 1
ATOM 4202 C C . ASP A 1 557 ? -4.012 17.230 -13.940 1.00 93.12 557 ASP A C 1
ATOM 4204 O O . ASP A 1 557 ? -4.575 18.033 -14.685 1.00 93.12 557 ASP A O 1
ATOM 4208 N N . THR A 1 558 ? -2.964 16.508 -14.340 1.00 92.00 558 THR A N 1
ATOM 4209 C CA . THR A 1 558 ? -2.331 16.621 -15.659 1.00 92.00 558 THR A CA 1
ATOM 4210 C C . THR A 1 558 ? -2.275 15.270 -16.379 1.00 92.00 558 THR A C 1
ATOM 4212 O O . THR A 1 558 ? -2.572 14.215 -15.813 1.00 92.00 558 THR A O 1
ATOM 4215 N N . GLY A 1 559 ? -1.894 15.303 -17.658 1.00 87.75 559 GLY A N 1
ATOM 4216 C CA . GLY A 1 559 ? -1.823 14.119 -18.513 1.00 87.75 559 GLY A CA 1
ATOM 4217 C C . GLY A 1 559 ? -3.081 13.920 -19.368 1.00 87.75 559 GLY A C 1
ATOM 4218 O O . GLY A 1 559 ? -3.847 14.870 -19.560 1.00 87.75 559 GLY A O 1
ATOM 4219 N N . PRO A 1 560 ? -3.271 12.719 -19.945 1.00 91.06 560 PRO A N 1
ATOM 4220 C CA . PRO A 1 560 ? -4.448 12.424 -20.755 1.00 91.06 560 PRO A CA 1
ATOM 4221 C C . PRO A 1 560 ? -5.735 12.517 -19.925 1.00 91.06 560 PRO A C 1
ATOM 4223 O O . PRO A 1 560 ? -5.704 12.346 -18.707 1.00 91.06 560 PRO A O 1
ATOM 4226 N N . ILE A 1 561 ? -6.864 12.759 -20.593 1.00 93.81 561 ILE A N 1
ATOM 4227 C CA . ILE A 1 561 ? -8.197 12.832 -19.966 1.00 93.81 561 ILE A CA 1
ATOM 4228 C C . ILE A 1 561 ? -9.145 11.717 -20.432 1.00 93.81 561 ILE A C 1
ATOM 4230 O O . ILE A 1 561 ? -10.187 11.505 -19.823 1.00 93.81 561 ILE A O 1
ATOM 4234 N N . ASP A 1 562 ? -8.784 11.004 -21.499 1.00 94.38 562 ASP A N 1
ATOM 4235 C CA . ASP A 1 562 ? -9.631 10.033 -22.199 1.00 94.38 562 ASP A CA 1
ATOM 4236 C C . ASP A 1 562 ? -8.825 8.883 -22.836 1.00 94.38 562 ASP A C 1
ATOM 4238 O O . ASP A 1 562 ? -9.290 8.233 -23.771 1.00 94.38 562 ASP A O 1
ATOM 4242 N N . ALA A 1 563 ? -7.604 8.632 -22.354 1.00 94.50 563 ALA A N 1
ATOM 4243 C CA . ALA A 1 563 ? -6.740 7.595 -22.918 1.00 94.50 563 ALA A CA 1
ATOM 4244 C C . ALA A 1 563 ? -7.155 6.172 -22.531 1.00 94.50 563 ALA A C 1
ATOM 4246 O O . ALA A 1 563 ? -6.832 5.230 -23.253 1.00 94.50 563 ALA A O 1
ATOM 4247 N N . ASN A 1 564 ? -7.859 6.028 -21.410 1.00 95.31 564 ASN A N 1
ATOM 4248 C CA . ASN A 1 564 ? -8.351 4.767 -20.885 1.00 95.31 564 ASN A CA 1
ATOM 4249 C C . ASN A 1 564 ? -9.849 4.875 -20.577 1.00 95.31 564 ASN A C 1
ATOM 4251 O O . ASN A 1 564 ? -10.433 5.953 -20.504 1.00 95.31 564 ASN A O 1
ATOM 4255 N N . ASP A 1 565 ? -10.487 3.737 -20.358 1.00 92.56 565 ASP A N 1
ATOM 4256 C CA . ASP A 1 565 ? -11.834 3.635 -19.815 1.00 92.56 565 ASP A CA 1
ATOM 4257 C C . ASP A 1 565 ? -11.794 3.120 -18.369 1.00 92.56 565 ASP A C 1
ATOM 4259 O O . ASP A 1 565 ? -10.815 2.535 -17.910 1.00 92.56 565 ASP A O 1
ATOM 4263 N N . CYS A 1 566 ? -12.871 3.327 -17.621 1.00 90.75 566 CYS A N 1
ATOM 4264 C CA . CYS A 1 566 ? -13.107 2.700 -16.329 1.00 90.75 566 CYS A CA 1
ATOM 4265 C C . CYS A 1 566 ? -14.562 2.225 -16.242 1.00 90.75 566 CYS A C 1
ATOM 4267 O O . CYS A 1 566 ? -15.443 2.883 -15.671 1.00 90.75 566 CYS A O 1
ATOM 4269 N N . GLY A 1 567 ? -14.824 1.069 -16.856 1.00 88.38 567 GLY A N 1
ATOM 4270 C CA . GLY A 1 567 ? -16.176 0.636 -17.191 1.00 88.38 567 GLY A CA 1
ATOM 4271 C C . GLY A 1 567 ? -16.654 1.399 -18.423 1.00 88.38 567 GLY A C 1
ATOM 4272 O O . GLY A 1 567 ? -16.014 1.356 -19.460 1.00 88.38 567 GLY A O 1
ATOM 4273 N N . THR A 1 568 ? -17.756 2.135 -18.319 1.00 88.50 568 THR A N 1
ATOM 4274 C CA . THR A 1 568 ? -18.306 2.912 -19.447 1.00 88.50 568 THR A CA 1
ATOM 4275 C C . THR A 1 568 ? -17.854 4.376 -19.469 1.00 88.50 568 THR A C 1
ATOM 4277 O O . THR A 1 568 ? -18.415 5.174 -20.216 1.00 88.50 568 THR A O 1
ATOM 4280 N N . VAL A 1 569 ? -16.917 4.765 -18.600 1.00 88.94 569 VAL A N 1
ATOM 4281 C CA . VAL A 1 569 ? -16.475 6.158 -18.424 1.00 88.94 569 VAL A CA 1
ATOM 4282 C C . VAL A 1 569 ? -15.050 6.301 -18.938 1.00 88.94 569 VAL A C 1
ATOM 4284 O O . VAL A 1 569 ? -14.168 5.608 -18.441 1.00 88.94 569 VAL A O 1
ATOM 4287 N N . ASN A 1 570 ? -14.818 7.210 -19.883 1.00 91.75 570 ASN A N 1
ATOM 4288 C CA . ASN A 1 570 ? -13.470 7.533 -20.352 1.00 91.75 570 ASN A CA 1
ATOM 4289 C C . ASN A 1 570 ? -12.751 8.416 -19.329 1.00 91.75 570 ASN A C 1
ATOM 4291 O O . ASN A 1 570 ? -13.341 9.363 -18.808 1.00 91.75 570 ASN A O 1
ATOM 4295 N N . VAL A 1 571 ? -11.492 8.091 -19.055 1.00 92.31 571 VAL A N 1
ATOM 4296 C CA . VAL A 1 571 ? -10.618 8.767 -18.096 1.00 92.31 571 VAL A CA 1
ATOM 4297 C C . VAL A 1 571 ? -9.158 8.715 -18.543 1.00 92.31 571 VAL A C 1
ATOM 4299 O O . VAL A 1 571 ? -8.766 7.972 -19.439 1.00 92.31 571 VAL A O 1
ATOM 4302 N N . GLY A 1 572 ? -8.324 9.517 -17.898 1.00 94.12 572 GLY A N 1
ATOM 4303 C CA . GLY A 1 572 ? -6.923 9.687 -18.225 1.00 94.12 572 GLY A CA 1
ATOM 4304 C C . GLY A 1 572 ? -6.101 8.436 -17.998 1.00 94.12 572 GLY A C 1
ATOM 4305 O O . GLY A 1 572 ? -5.481 7.939 -18.929 1.00 94.12 572 GLY A O 1
ATOM 4306 N N . ARG A 1 573 ? -6.079 7.939 -16.758 1.00 95.00 573 ARG A N 1
ATOM 4307 C CA . ARG A 1 573 ? -5.179 6.852 -16.344 1.00 95.00 573 ARG A CA 1
ATOM 4308 C C . ARG A 1 573 ? -5.857 5.498 -16.174 1.00 95.00 573 ARG A C 1
ATOM 4310 O O . ARG A 1 573 ? -5.156 4.505 -16.151 1.00 95.00 573 ARG A O 1
ATOM 4317 N N . GLY A 1 574 ? -7.188 5.431 -16.153 1.00 94.81 574 GLY A N 1
ATOM 4318 C CA . GLY A 1 574 ? -7.949 4.190 -15.945 1.00 94.81 574 GLY A CA 1
ATOM 4319 C C . GLY A 1 574 ? -8.622 4.144 -14.573 1.00 94.81 574 GLY A C 1
ATOM 4320 O O . GLY A 1 574 ? -8.845 5.182 -13.939 1.00 94.81 574 GLY A O 1
ATOM 4321 N N . CYS A 1 575 ? -8.981 2.948 -14.113 1.00 94.56 575 CYS A N 1
ATOM 4322 C CA . CYS A 1 575 ? -9.503 2.735 -12.768 1.00 94.56 575 CYS A CA 1
ATOM 4323 C C . CYS A 1 575 ? -8.372 2.646 -11.735 1.00 94.56 575 CYS A C 1
ATOM 4325 O O . CYS A 1 575 ? -7.382 1.953 -11.947 1.00 94.56 575 CYS A O 1
ATOM 4327 N N . LEU A 1 576 ? -8.581 3.264 -10.572 1.00 95.31 576 LEU A N 1
ATOM 4328 C CA . LEU A 1 576 ? -7.848 2.959 -9.346 1.00 95.31 576 LEU A CA 1
ATOM 4329 C C . LEU A 1 576 ? -8.710 2.042 -8.476 1.00 95.31 576 LEU A C 1
ATOM 4331 O O . LEU A 1 576 ? -9.595 2.517 -7.753 1.00 95.31 576 LEU A O 1
ATOM 4335 N N . TYR A 1 577 ? -8.463 0.739 -8.568 1.00 93.31 577 TYR A N 1
ATOM 4336 C CA . TYR A 1 577 ? -9.091 -0.266 -7.722 1.00 93.31 577 TYR A CA 1
ATOM 4337 C C . TYR A 1 577 ? -8.384 -0.310 -6.375 1.00 93.31 577 TYR A C 1
ATOM 4339 O O . TYR A 1 577 ? -7.262 -0.790 -6.270 1.00 93.31 577 TYR A O 1
ATOM 4347 N N . MET A 1 578 ? -9.051 0.182 -5.336 1.00 91.69 578 MET A N 1
ATOM 4348 C CA . MET A 1 578 ? -8.558 0.070 -3.968 1.00 91.69 578 MET A CA 1
ATOM 4349 C C . MET A 1 578 ? -9.452 -0.883 -3.191 1.00 91.69 578 MET A C 1
ATOM 4351 O O . MET A 1 578 ? -10.637 -0.603 -3.034 1.00 91.69 578 MET A O 1
ATOM 4355 N N . LEU A 1 579 ? -8.896 -1.980 -2.689 1.00 92.00 579 LEU A N 1
ATOM 4356 C CA . LEU A 1 579 ? -9.605 -2.933 -1.840 1.00 92.00 579 LEU A CA 1
ATOM 4357 C C . LEU A 1 579 ? -8.987 -2.935 -0.446 1.00 92.00 579 LEU A C 1
ATOM 4359 O O . LEU A 1 579 ? -7.868 -3.400 -0.260 1.00 92.00 579 LEU A O 1
ATOM 4363 N N . GLY A 1 580 ? -9.696 -2.399 0.539 1.00 92.12 580 GLY A N 1
ATOM 4364 C CA . GLY A 1 580 ? -9.158 -2.242 1.885 1.00 92.12 580 GLY A CA 1
ATOM 4365 C C . GLY A 1 580 ? -9.799 -1.075 2.606 1.00 92.12 580 GLY A C 1
ATOM 4366 O O . GLY A 1 580 ? -11.017 -1.027 2.715 1.00 92.12 580 GLY A O 1
ATOM 4367 N N . GLY A 1 581 ? -8.994 -0.141 3.100 1.00 93.75 581 GLY A N 1
ATOM 4368 C CA . GLY A 1 581 ? -9.484 1.035 3.815 1.00 93.75 581 GLY A CA 1
ATOM 4369 C C . GLY A 1 581 ? -8.562 2.225 3.616 1.00 93.75 581 GLY A C 1
ATOM 4370 O O . GLY A 1 581 ? -7.371 2.053 3.369 1.00 93.75 581 GLY A O 1
ATOM 4371 N N . LEU A 1 582 ? -9.110 3.431 3.718 1.00 95.69 582 LEU A N 1
ATOM 4372 C CA . LEU A 1 582 ? -8.360 4.667 3.547 1.00 95.69 582 LEU A CA 1
ATOM 4373 C C . LEU A 1 582 ? -8.466 5.526 4.802 1.00 95.69 582 LEU A C 1
ATOM 4375 O O . LEU A 1 582 ? -9.543 6.022 5.109 1.00 95.69 582 LEU A O 1
ATOM 4379 N N . ILE A 1 583 ? -7.354 5.705 5.506 1.00 97.06 583 ILE A N 1
ATOM 4380 C CA . ILE A 1 583 ? -7.216 6.536 6.702 1.00 97.06 583 ILE A CA 1
ATOM 4381 C C . ILE A 1 583 ? -6.217 7.652 6.390 1.00 97.06 583 ILE A C 1
ATOM 4383 O O . ILE A 1 583 ? -5.087 7.384 5.990 1.00 97.06 583 ILE A O 1
ATOM 4387 N N . GLN A 1 584 ? -6.621 8.908 6.546 1.00 95.81 584 GLN A N 1
ATOM 4388 C CA . GLN A 1 584 ? -5.783 10.050 6.167 1.00 95.81 584 GLN A CA 1
ATOM 4389 C C . GLN A 1 584 ? -6.054 11.284 7.025 1.00 95.81 584 GLN A C 1
ATOM 4391 O O . GLN A 1 584 ? -7.179 11.502 7.468 1.00 95.81 584 GLN A O 1
ATOM 4396 N N . GLU A 1 585 ? -5.041 12.118 7.250 1.00 94.81 585 GLU A N 1
ATOM 4397 C CA . GLU A 1 585 ? -5.227 13.425 7.898 1.00 94.81 585 GLU A CA 1
ATOM 4398 C C . GLU A 1 585 ? -6.106 14.348 7.038 1.00 94.81 585 GLU A C 1
ATOM 4400 O O . GLU A 1 585 ? -6.978 15.062 7.527 1.00 94.81 585 GLU A O 1
ATOM 4405 N N . ARG A 1 586 ? -5.918 14.317 5.726 1.00 92.75 586 ARG A N 1
ATOM 4406 C CA . ARG A 1 586 ? -6.656 15.114 4.761 1.00 92.75 586 ARG A CA 1
ATOM 4407 C C . ARG A 1 586 ? -6.935 14.278 3.528 1.00 92.75 586 ARG A C 1
ATOM 4409 O O . ARG A 1 586 ? -6.094 13.510 3.074 1.00 92.75 586 ARG A O 1
ATOM 4416 N N . ARG A 1 587 ? -8.116 14.455 2.943 1.00 88.50 587 ARG A N 1
ATOM 4417 C CA . ARG A 1 587 ? -8.466 13.760 1.705 1.00 88.50 587 ARG A CA 1
ATOM 4418 C C . ARG A 1 587 ? -7.579 14.199 0.534 1.00 88.50 587 ARG A C 1
ATOM 4420 O O . ARG A 1 587 ? -7.599 15.365 0.144 1.00 88.50 587 ARG A O 1
ATOM 4427 N N . GLY A 1 588 ? -6.856 13.249 -0.058 1.00 89.81 588 GLY A N 1
ATOM 4428 C CA . GLY A 1 588 ? -6.044 13.481 -1.255 1.00 89.81 588 GLY A CA 1
ATOM 4429 C C . GLY A 1 588 ? -6.796 13.250 -2.569 1.00 89.81 588 GLY A C 1
ATOM 4430 O O . GLY A 1 588 ? -7.792 12.517 -2.651 1.00 89.81 588 GLY A O 1
ATOM 4431 N N . ALA A 1 589 ? -6.328 13.921 -3.620 1.00 89.56 589 ALA A N 1
ATOM 4432 C CA . ALA A 1 589 ? -6.892 13.821 -4.958 1.00 89.56 589 ALA A CA 1
ATOM 4433 C C . ALA A 1 589 ? -6.188 12.729 -5.774 1.00 89.56 589 ALA A C 1
ATOM 4435 O O . ALA A 1 589 ? -4.987 12.509 -5.663 1.00 89.56 589 ALA A O 1
ATOM 4436 N N . VAL A 1 590 ? -6.956 12.038 -6.615 1.00 92.81 590 VAL A N 1
ATOM 4437 C CA . VAL A 1 590 ? -6.433 10.974 -7.496 1.00 92.81 590 VAL A CA 1
ATOM 4438 C C . VAL A 1 590 ? -6.802 11.189 -8.962 1.00 92.81 590 VAL A C 1
ATOM 4440 O O . VAL A 1 590 ? -6.312 10.478 -9.832 1.00 92.81 590 VAL A O 1
ATOM 4443 N N . GLY A 1 591 ? -7.650 12.184 -9.224 1.00 91.06 591 GLY A N 1
ATOM 4444 C CA . GLY A 1 591 ? -8.152 12.575 -10.533 1.00 91.06 591 GLY A CA 1
ATOM 4445 C C . GLY A 1 591 ? -9.171 13.708 -10.412 1.00 91.06 591 GLY A C 1
ATOM 4446 O O . GLY A 1 591 ? -9.596 14.055 -9.302 1.00 91.06 591 GLY A O 1
ATOM 4447 N N . LEU A 1 592 ? -9.548 14.288 -11.549 1.00 87.94 592 LEU A N 1
ATOM 4448 C CA . LEU A 1 592 ? -10.488 15.401 -11.665 1.00 87.94 592 LEU A CA 1
ATOM 4449 C C . LEU A 1 592 ? -11.733 15.007 -12.469 1.00 87.94 592 LEU A C 1
ATOM 4451 O O . LEU A 1 592 ? -11.760 14.026 -13.209 1.00 87.94 592 LEU A O 1
ATOM 4455 N N . THR A 1 593 ? -12.784 15.819 -12.365 1.00 84.38 593 THR A N 1
ATOM 4456 C CA . THR A 1 593 ? -14.046 15.612 -13.097 1.00 84.38 593 THR A CA 1
ATOM 4457 C C . THR A 1 593 ? -13.932 15.826 -14.607 1.00 84.38 593 THR A C 1
ATOM 4459 O O . THR A 1 593 ? -14.811 15.386 -15.340 1.00 84.38 593 THR A O 1
ATOM 4462 N N . ASN A 1 594 ? -12.863 16.473 -15.085 1.00 87.94 594 ASN A N 1
ATOM 4463 C CA . ASN A 1 594 ? -12.576 16.621 -16.516 1.00 87.94 594 ASN A CA 1
ATOM 4464 C C . ASN A 1 594 ? -11.953 15.357 -17.143 1.00 87.94 594 ASN A C 1
ATOM 4466 O O . ASN A 1 594 ? -11.670 15.371 -18.337 1.00 87.94 594 ASN A O 1
ATOM 4470 N N . GLY A 1 595 ? -11.722 14.306 -16.348 1.00 89.12 595 GLY A N 1
ATOM 4471 C CA . GLY A 1 595 ? -11.151 13.037 -16.785 1.00 89.12 595 GLY A CA 1
ATOM 4472 C C . GLY A 1 595 ? -9.667 12.859 -16.466 1.00 89.12 595 GLY A C 1
ATOM 4473 O O . GLY A 1 595 ? -9.191 11.737 -16.590 1.00 89.12 595 GLY A O 1
ATOM 4474 N N . SER A 1 596 ? -8.919 13.883 -16.031 1.00 92.81 596 SER A N 1
ATOM 4475 C CA . SER A 1 596 ? -7.505 13.681 -15.672 1.00 92.81 596 SER A CA 1
ATOM 4476 C C . SER A 1 596 ? -7.338 12.788 -14.434 1.00 92.81 596 SER A C 1
ATOM 4478 O O . SER A 1 596 ? -8.200 12.741 -13.553 1.00 92.81 596 SER A O 1
ATOM 4480 N N . GLY A 1 597 ? -6.223 12.054 -14.382 1.00 94.25 597 GLY A N 1
ATOM 4481 C CA . GLY A 1 597 ? -5.922 11.101 -13.310 1.00 94.25 597 GLY A CA 1
ATOM 4482 C C . GLY A 1 597 ? -6.727 9.799 -13.402 1.00 94.25 597 GLY A C 1
ATOM 4483 O O . GLY A 1 597 ? -7.099 9.357 -14.491 1.00 94.25 597 GLY A O 1
ATOM 4484 N N . PHE A 1 598 ? -6.945 9.154 -12.257 1.00 94.44 598 PHE A N 1
ATOM 4485 C CA . PHE A 1 598 ? -7.685 7.896 -12.141 1.00 94.44 598 PHE A CA 1
ATOM 4486 C C . PHE A 1 598 ? -9.145 8.113 -11.738 1.00 94.44 598 PHE A C 1
ATOM 4488 O O . PHE A 1 598 ? -9.463 8.977 -10.913 1.00 94.44 598 PHE A O 1
ATOM 4495 N N . LEU A 1 599 ? -10.028 7.236 -12.224 1.00 91.31 599 LEU A N 1
ATOM 4496 C CA . LEU A 1 599 ? -11.367 7.086 -11.660 1.00 91.31 599 LEU A CA 1
ATOM 4497 C C . LEU A 1 599 ? -11.324 6.160 -10.440 1.00 91.31 599 LEU A C 1
ATOM 4499 O O . LEU A 1 599 ? -10.807 5.046 -10.504 1.00 91.31 599 LEU A O 1
ATOM 4503 N N . LYS A 1 600 ? -11.912 6.596 -9.325 1.00 88.62 600 LYS A N 1
ATOM 4504 C CA . LYS A 1 600 ? -11.923 5.844 -8.062 1.00 88.62 600 LYS A CA 1
ATOM 4505 C C . LYS A 1 600 ? -12.824 4.609 -8.156 1.00 88.62 600 LYS A C 1
ATOM 4507 O O . LYS A 1 600 ? -14.003 4.722 -8.493 1.00 88.62 600 LYS A O 1
ATOM 4512 N N . ARG A 1 601 ? -12.299 3.442 -7.780 1.00 87.88 601 ARG A N 1
ATOM 4513 C CA . ARG A 1 601 ? -13.052 2.197 -7.563 1.00 87.88 601 ARG A CA 1
ATOM 4514 C C . ARG A 1 601 ? -12.676 1.615 -6.206 1.00 87.88 601 ARG A C 1
ATOM 4516 O O . ARG A 1 601 ? -11.884 0.684 -6.106 1.00 87.88 601 ARG A O 1
ATOM 4523 N N . TYR A 1 602 ? -13.196 2.225 -5.147 1.00 88.00 602 TYR A N 1
ATOM 4524 C CA . TYR A 1 602 ? -12.854 1.838 -3.781 1.00 88.00 602 TYR A CA 1
ATOM 4525 C C . TYR A 1 602 ? -13.862 0.826 -3.248 1.00 88.00 602 TYR A C 1
ATOM 4527 O O . TYR A 1 602 ? -15.073 0.999 -3.378 1.00 88.00 602 TYR A O 1
ATOM 4535 N N . SER A 1 603 ? -13.348 -0.232 -2.642 1.00 87.12 603 SER A N 1
ATOM 4536 C CA . SER A 1 603 ? -14.107 -1.294 -2.007 1.00 87.12 603 SER A CA 1
ATOM 4537 C C . SER A 1 603 ? -13.511 -1.588 -0.641 1.00 87.12 603 SER A C 1
ATOM 4539 O O . SER A 1 603 ? -12.300 -1.501 -0.439 1.00 87.12 603 SER A O 1
ATOM 4541 N N . TYR A 1 604 ? -14.370 -1.960 0.300 1.00 89.69 604 TYR A N 1
ATOM 4542 C CA . TYR A 1 604 ? -13.940 -2.300 1.644 1.00 89.69 604 TYR A CA 1
ATOM 4543 C C . TYR A 1 604 ? -13.541 -3.760 1.758 1.00 89.69 604 TYR A C 1
ATOM 4545 O O . TYR A 1 604 ? -14.308 -4.649 1.375 1.00 89.69 604 TYR A O 1
ATOM 4553 N N . ASP A 1 605 ? -12.372 -4.006 2.343 1.00 88.62 605 ASP A N 1
ATOM 4554 C CA . ASP A 1 605 ? -12.026 -5.346 2.791 1.00 88.62 605 ASP A CA 1
ATOM 4555 C C . ASP A 1 605 ? -12.685 -5.633 4.148 1.00 88.62 605 ASP A C 1
ATOM 4557 O O . ASP A 1 605 ? -12.169 -5.300 5.215 1.00 88.62 605 ASP A O 1
ATOM 4561 N N . ARG A 1 606 ? -13.838 -6.307 4.107 1.00 86.06 606 ARG A N 1
ATOM 4562 C CA . ARG A 1 606 ? -14.580 -6.744 5.303 1.00 86.06 606 ARG A CA 1
ATOM 4563 C C . ARG A 1 606 ? -13.769 -7.628 6.250 1.00 86.06 606 ARG A C 1
ATOM 4565 O O . ARG A 1 606 ? -14.111 -7.712 7.432 1.00 86.06 606 ARG A O 1
ATOM 4572 N N . CYS A 1 607 ? -12.717 -8.285 5.759 1.00 85.44 607 CYS A N 1
ATOM 4573 C CA . CYS A 1 607 ? -11.838 -9.091 6.592 1.00 85.44 607 CYS A CA 1
ATOM 4574 C C . CYS A 1 607 ? -11.100 -8.235 7.623 1.00 85.44 607 CYS A C 1
ATOM 4576 O O . CYS A 1 607 ? -10.815 -8.729 8.711 1.00 85.44 607 CYS A O 1
ATOM 4578 N N . ALA A 1 608 ? -10.872 -6.949 7.343 1.00 85.94 608 ALA A N 1
ATOM 4579 C CA . ALA A 1 608 ? -10.137 -6.040 8.213 1.00 85.94 608 ALA A CA 1
ATOM 4580 C C . ALA A 1 608 ? -10.814 -5.793 9.579 1.00 85.94 608 ALA A C 1
ATOM 4582 O O . ALA A 1 608 ? -10.130 -5.450 10.543 1.00 85.94 608 ALA A O 1
ATOM 4583 N N . VAL A 1 609 ? -12.132 -6.025 9.708 1.00 81.56 609 VAL A N 1
ATOM 4584 C CA . VAL A 1 609 ? -12.829 -5.987 11.012 1.00 81.56 609 VAL A CA 1
ATOM 4585 C C . VAL A 1 609 ? -12.441 -7.174 11.892 1.00 81.56 609 VAL A C 1
ATOM 4587 O O . VAL A 1 609 ? -12.247 -7.023 13.095 1.00 81.56 609 VAL A O 1
ATOM 4590 N N . GLN A 1 610 ? -12.381 -8.372 11.307 1.00 78.00 610 GLN A N 1
ATOM 4591 C CA . GLN A 1 610 ? -12.168 -9.620 12.050 1.00 78.00 610 GLN A CA 1
ATOM 4592 C C . GLN A 1 610 ? -10.683 -9.957 12.194 1.00 78.00 610 GLN A C 1
ATOM 4594 O O . GLN A 1 610 ? -10.260 -10.579 13.167 1.00 78.00 610 GLN A O 1
ATOM 4599 N N . ILE A 1 611 ? -9.903 -9.573 11.191 1.00 80.25 611 ILE A N 1
ATOM 4600 C CA . ILE A 1 611 ? -8.497 -9.900 11.026 1.00 80.25 611 ILE A CA 1
ATOM 4601 C C . ILE A 1 611 ? -7.787 -8.622 10.567 1.00 80.25 611 ILE A C 1
ATOM 4603 O O . ILE A 1 611 ? -7.394 -8.522 9.406 1.00 80.25 611 ILE A O 1
ATOM 4607 N N . PRO A 1 612 ? -7.649 -7.611 11.442 1.00 86.00 612 PRO A N 1
ATOM 4608 C CA . PRO A 1 612 ? -6.927 -6.397 11.088 1.00 86.00 612 PRO A CA 1
ATOM 4609 C C . PRO A 1 612 ? -5.453 -6.711 10.782 1.00 86.00 612 PRO A C 1
ATOM 4611 O O . PRO A 1 612 ? -4.924 -7.729 11.258 1.00 86.00 612 PRO A O 1
ATOM 4614 N N . PRO A 1 613 ? -4.752 -5.840 10.029 1.00 89.81 613 PRO A N 1
ATOM 4615 C CA . PRO A 1 613 ? -3.331 -6.027 9.792 1.00 89.81 613 PRO A CA 1
ATOM 4616 C C . PRO A 1 613 ? -2.548 -6.129 11.115 1.00 89.81 613 PRO A C 1
ATOM 4618 O O . PRO A 1 613 ? -2.873 -5.433 12.087 1.00 89.81 613 PRO A O 1
ATOM 4621 N N . PRO A 1 614 ? -1.517 -6.991 11.202 1.00 82.62 614 PRO A N 1
ATOM 4622 C CA . PRO A 1 614 ? -0.772 -7.181 12.440 1.00 82.62 614 PRO A CA 1
ATOM 4623 C C . PRO A 1 614 ? -0.161 -5.866 12.914 1.00 82.62 614 PRO A C 1
ATOM 4625 O O . PRO A 1 614 ? 0.541 -5.204 12.163 1.00 82.62 614 PRO A O 1
ATOM 4628 N N . TYR A 1 615 ? -0.370 -5.497 14.172 1.00 81.06 615 TYR A N 1
ATOM 4629 C CA . TYR A 1 615 ? 0.188 -4.273 14.758 1.00 81.06 615 TYR A CA 1
ATOM 4630 C C . TYR A 1 615 ? -0.320 -2.960 14.138 1.00 81.06 615 TYR A C 1
ATOM 4632 O O . TYR A 1 615 ? 0.286 -1.910 14.352 1.00 81.06 615 TYR A O 1
ATOM 4640 N N . PHE A 1 616 ? -1.443 -2.993 13.412 1.00 88.00 616 PHE A N 1
ATOM 4641 C CA . PHE A 1 616 ? -2.043 -1.783 12.860 1.00 88.00 616 PHE A CA 1
ATOM 4642 C C . PHE A 1 616 ? -2.613 -0.874 13.965 1.00 88.00 616 PHE A C 1
ATOM 4644 O O . PHE A 1 616 ? -3.114 -1.388 14.973 1.00 88.00 616 PHE A O 1
ATOM 4651 N N . PRO A 1 617 ? -2.578 0.462 13.808 1.00 88.44 617 PRO A N 1
ATOM 4652 C CA . PRO A 1 617 ? -3.021 1.365 14.858 1.00 88.44 617 PRO A CA 1
ATOM 4653 C C . PRO A 1 617 ? -4.509 1.243 15.182 1.00 88.44 617 PRO A C 1
ATOM 4655 O O . PRO A 1 617 ? -5.348 0.876 14.355 1.00 88.44 617 PRO A O 1
ATOM 4658 N N . THR A 1 618 ? -4.830 1.593 16.420 1.00 85.88 618 THR A N 1
ATOM 4659 C CA . THR A 1 618 ? -6.176 1.536 16.989 1.00 85.88 618 THR A CA 1
ATOM 4660 C C . THR A 1 618 ? -6.759 2.927 17.166 1.00 85.88 618 THR A C 1
ATOM 4662 O O . THR A 1 618 ? -6.020 3.866 17.447 1.00 85.88 618 THR A O 1
ATOM 4665 N N . THR A 1 619 ? -8.083 3.039 17.123 1.00 86.69 619 THR A N 1
ATOM 4666 C CA . THR A 1 619 ? -8.831 4.296 17.301 1.00 86.69 619 THR A CA 1
ATOM 4667 C C . THR A 1 619 ? -8.806 4.818 18.741 1.00 86.69 619 THR A C 1
ATOM 4669 O O . THR A 1 619 ? -9.325 5.893 19.026 1.00 86.69 619 THR A O 1
ATOM 4672 N N . GLY A 1 620 ? -8.259 4.036 19.679 1.00 78.06 620 GLY A N 1
ATOM 4673 C CA . GLY A 1 620 ? -8.319 4.307 21.117 1.00 78.06 620 GLY A CA 1
ATOM 4674 C C . GLY A 1 620 ? -9.657 3.928 21.758 1.00 78.06 620 GLY A C 1
ATOM 4675 O O . GLY A 1 620 ? -9.757 3.922 22.981 1.00 78.06 620 GLY A O 1
ATOM 4676 N N . ARG A 1 621 ? -10.666 3.549 20.961 1.00 82.00 621 ARG A N 1
ATOM 4677 C CA . ARG A 1 621 ? -11.954 3.056 21.456 1.00 82.00 621 ARG A CA 1
ATOM 4678 C C . ARG A 1 621 ? -11.884 1.568 21.761 1.00 82.00 621 ARG A C 1
ATOM 4680 O O . ARG A 1 621 ? -11.258 0.798 21.040 1.00 82.00 621 ARG A O 1
ATOM 4687 N N . PHE A 1 622 ? -12.581 1.160 22.806 1.00 81.00 622 PHE A N 1
ATOM 4688 C CA . PHE A 1 622 ? -12.728 -0.209 23.257 1.00 81.00 622 PHE A CA 1
ATOM 4689 C C . PHE A 1 622 ? -14.110 -0.769 22.912 1.00 81.00 622 PHE A C 1
ATOM 4691 O O . PHE A 1 622 ? -15.152 -0.152 23.172 1.00 81.00 622 PHE A O 1
ATOM 4698 N N . LEU A 1 623 ? -14.100 -1.987 22.381 1.00 81.75 623 LEU A N 1
ATOM 4699 C CA . LEU A 1 623 ? -15.261 -2.822 22.100 1.00 81.75 623 LEU A CA 1
ATOM 4700 C C . LEU A 1 623 ? -15.294 -4.007 23.068 1.00 81.75 623 LEU A C 1
ATOM 4702 O O . LEU A 1 623 ? -14.258 -4.421 23.591 1.00 81.75 623 LEU A O 1
ATOM 4706 N N . ASP A 1 624 ? -16.484 -4.565 23.284 1.00 84.69 624 ASP A N 1
ATOM 4707 C CA . ASP A 1 624 ? -16.639 -5.753 24.127 1.00 84.69 624 ASP A CA 1
ATOM 4708 C C . ASP A 1 624 ? -16.033 -6.959 23.406 1.00 84.69 624 ASP A C 1
ATOM 4710 O O . ASP A 1 624 ? -16.285 -7.156 22.217 1.00 84.69 624 ASP A O 1
ATOM 4714 N N . ASN A 1 625 ? -15.235 -7.756 24.119 1.00 81.12 625 ASN A N 1
ATOM 4715 C CA . ASN A 1 625 ? -14.691 -9.011 23.607 1.00 81.12 625 ASN A CA 1
ATOM 4716 C C . ASN A 1 625 ? -15.328 -10.210 24.320 1.00 81.12 625 ASN A C 1
ATOM 4718 O O . ASN A 1 625 ? -16.099 -10.968 23.735 1.00 81.12 625 ASN A O 1
ATOM 4722 N N . ARG A 1 626 ? -15.040 -10.375 25.617 1.00 82.69 626 ARG A N 1
ATOM 4723 C CA . ARG A 1 626 ? -15.467 -11.553 26.3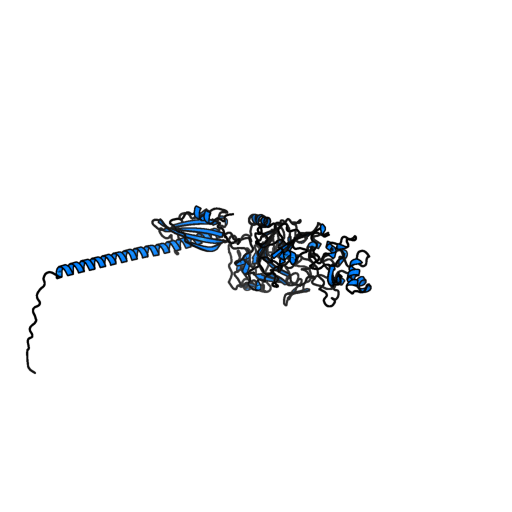84 1.00 82.69 626 ARG A CA 1
ATOM 4724 C C . ARG A 1 626 ? -15.805 -11.210 27.826 1.00 82.69 626 ARG A C 1
ATOM 4726 O O . ARG A 1 626 ? -15.092 -10.456 28.477 1.00 82.69 626 ARG A O 1
ATOM 4733 N N . TYR A 1 627 ? -16.837 -11.859 28.360 1.00 87.75 627 TYR A N 1
ATOM 4734 C CA . TYR A 1 627 ? -17.130 -11.840 29.791 1.00 87.75 627 TYR A CA 1
ATOM 4735 C C . TYR A 1 627 ? -16.567 -13.073 30.501 1.00 87.75 627 TYR A C 1
ATOM 4737 O O . TYR A 1 627 ? -16.607 -14.186 29.969 1.00 87.75 627 TYR A O 1
ATOM 4745 N N . ALA A 1 628 ? -16.093 -12.875 31.727 1.00 88.00 628 ALA A N 1
ATOM 4746 C CA . ALA A 1 628 ? -15.764 -13.943 32.661 1.00 88.00 628 ALA A CA 1
ATOM 4747 C C . ALA A 1 628 ? -16.327 -13.611 34.049 1.00 88.00 628 ALA A C 1
ATOM 4749 O O . ALA A 1 628 ? -16.176 -12.490 34.535 1.00 88.00 628 ALA A O 1
ATOM 4750 N N . GLU A 1 629 ? -16.976 -14.583 34.679 1.00 90.25 629 GLU A N 1
ATOM 4751 C CA . GLU A 1 629 ? -17.386 -14.505 36.083 1.00 90.25 629 GLU A CA 1
ATOM 4752 C C . GLU A 1 629 ? -16.232 -15.026 36.948 1.00 90.25 629 GLU A C 1
ATOM 4754 O O . GLU A 1 629 ? -15.584 -16.013 36.593 1.00 90.25 629 GLU A O 1
ATOM 4759 N N . LEU A 1 630 ? -15.922 -14.319 38.035 1.00 90.00 630 LEU A N 1
ATOM 4760 C CA . LEU A 1 630 ? -14.793 -14.630 38.912 1.00 90.00 630 LEU A CA 1
ATOM 4761 C C . LEU A 1 630 ? -15.304 -15.019 40.298 1.00 90.00 630 LEU A C 1
ATOM 4763 O O . LEU A 1 630 ? -16.214 -14.373 40.817 1.00 90.00 630 LEU A O 1
ATOM 4767 N N . ASP A 1 631 ? -14.692 -16.037 40.910 1.00 88.81 631 ASP A N 1
ATOM 4768 C CA . ASP A 1 631 ? -15.037 -16.464 42.268 1.00 88.81 631 ASP A CA 1
ATOM 4769 C C . ASP A 1 631 ? -14.697 -15.357 43.289 1.00 88.81 631 ASP A C 1
ATOM 4771 O O . ASP A 1 631 ? -13.517 -15.032 43.477 1.00 88.81 631 ASP A O 1
ATOM 4775 N N . PRO A 1 632 ? -15.695 -14.789 43.993 1.00 87.25 632 PRO A N 1
ATOM 4776 C CA . PRO A 1 632 ? -15.455 -13.763 44.999 1.00 87.25 632 PRO A CA 1
ATOM 4777 C C . PRO A 1 632 ? -14.623 -14.251 46.193 1.00 87.25 632 PRO A C 1
ATOM 4779 O O . PRO A 1 632 ? -13.958 -13.434 46.837 1.00 87.25 632 PRO A O 1
ATOM 4782 N N . GLY A 1 633 ? -14.650 -15.553 46.503 1.00 86.62 633 GLY A N 1
ATOM 4783 C CA . GLY A 1 633 ? -13.958 -16.140 47.653 1.00 86.62 633 GLY A CA 1
ATOM 4784 C C . GLY A 1 633 ? -12.432 -16.125 47.538 1.00 86.62 633 GLY A C 1
ATOM 4785 O O . GLY A 1 633 ? -11.746 -16.041 48.554 1.00 86.62 633 GLY A O 1
ATOM 4786 N N . GLN A 1 634 ? -11.903 -16.149 46.311 1.00 86.12 634 GLN A N 1
ATOM 4787 C CA . GLN A 1 634 ? -10.462 -16.158 46.021 1.00 86.12 634 GLN A CA 1
ATOM 4788 C C . GLN A 1 634 ? -9.988 -14.903 45.276 1.00 86.12 634 GLN A C 1
ATOM 4790 O O . GLN A 1 634 ? -8.860 -14.843 44.789 1.00 86.12 634 GLN A O 1
ATOM 4795 N N . PHE A 1 635 ? -10.843 -13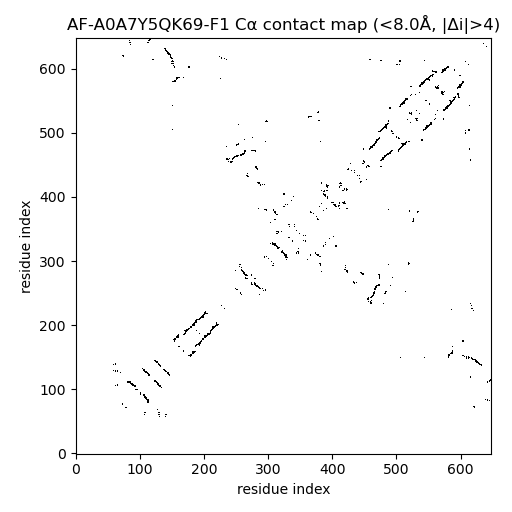.889 45.157 1.00 90.69 635 PHE A N 1
ATOM 4796 C CA . PHE A 1 635 ? -10.529 -12.728 44.341 1.00 90.69 635 PHE A CA 1
ATOM 4797 C C . PHE A 1 635 ? -9.444 -11.840 44.956 1.00 90.69 635 PHE A C 1
ATOM 4799 O O . PHE A 1 635 ? -9.629 -11.239 46.016 1.00 90.69 635 PHE A O 1
ATOM 4806 N N . ASN A 1 636 ? -8.352 -11.680 44.212 1.00 92.25 636 ASN A N 1
ATOM 4807 C CA . ASN A 1 636 ? -7.314 -10.690 44.442 1.00 92.25 636 ASN A CA 1
ATOM 4808 C C . ASN A 1 636 ? -7.005 -9.983 43.115 1.00 92.25 636 ASN A C 1
ATOM 4810 O O . ASN A 1 636 ? -6.548 -10.609 42.156 1.00 92.25 636 ASN A O 1
ATOM 4814 N N . ILE A 1 637 ? -7.251 -8.673 43.060 1.00 91.00 637 ILE A N 1
ATOM 4815 C CA . ILE A 1 637 ? -7.111 -7.888 41.828 1.00 91.00 637 ILE A CA 1
ATOM 4816 C C . ILE A 1 637 ? -5.671 -7.873 41.292 1.00 91.00 637 ILE A C 1
ATOM 4818 O O . ILE A 1 637 ? -5.464 -7.952 40.082 1.00 91.00 637 ILE A O 1
ATOM 4822 N N . SER A 1 638 ? -4.670 -7.834 42.177 1.00 89.88 638 SER A N 1
ATOM 4823 C CA . SER A 1 638 ? -3.258 -7.811 41.788 1.00 89.88 638 SER A CA 1
ATOM 4824 C C . SER A 1 638 ? -2.828 -9.140 41.175 1.00 89.88 638 SER A C 1
ATOM 4826 O O . SER A 1 638 ? -2.209 -9.147 40.115 1.00 89.88 638 SER A O 1
ATOM 4828 N N . GLN A 1 639 ? -3.200 -10.263 41.800 1.00 88.88 639 GLN A N 1
ATOM 4829 C CA . GLN A 1 639 ? -2.922 -11.602 41.267 1.00 88.88 639 GLN A CA 1
ATOM 4830 C C . GLN A 1 639 ? -3.644 -11.840 39.938 1.00 88.88 639 GLN A C 1
ATOM 4832 O O . GLN A 1 639 ? -3.061 -12.408 39.015 1.00 88.88 639 GLN A O 1
ATOM 4837 N N . LEU A 1 640 ? -4.886 -11.356 39.812 1.00 89.00 640 LEU A N 1
ATOM 4838 C CA . LEU A 1 640 ? -5.629 -11.429 38.560 1.00 89.00 640 LEU A CA 1
ATOM 4839 C C . LEU A 1 640 ? -4.862 -10.725 37.435 1.00 89.00 640 LEU A C 1
ATOM 4841 O O . LEU A 1 640 ? -4.528 -11.371 36.448 1.00 89.00 640 LEU A O 1
ATOM 4845 N N . PHE A 1 641 ? -4.521 -9.442 37.573 1.00 86.56 641 PHE A N 1
ATOM 4846 C CA . PHE A 1 641 ? -3.817 -8.725 36.502 1.00 86.56 641 PHE A CA 1
ATOM 4847 C C . PHE A 1 641 ? -2.388 -9.230 36.256 1.00 86.56 641 PHE A C 1
ATOM 4849 O O . PHE A 1 641 ? -1.932 -9.187 35.115 1.00 86.56 641 PHE A O 1
ATOM 4856 N N . GLN A 1 642 ? -1.707 -9.788 37.262 1.00 84.00 642 GLN A N 1
ATOM 4857 C CA . GLN A 1 642 ? -0.451 -10.521 37.050 1.00 84.00 642 GLN A CA 1
ATOM 4858 C C . GLN A 1 642 ? -0.654 -11.748 36.151 1.00 84.00 642 GLN A C 1
ATOM 4860 O O . GLN A 1 642 ? 0.121 -11.949 35.225 1.00 84.00 642 GLN A O 1
ATOM 4865 N N . SER A 1 643 ? -1.718 -12.529 36.370 1.00 81.75 643 SER A N 1
ATOM 4866 C CA . SER A 1 643 ? -2.034 -13.704 35.541 1.00 81.75 643 SER A CA 1
ATOM 4867 C C . SER A 1 643 ? -2.505 -13.360 34.122 1.00 81.75 643 SER A C 1
ATOM 4869 O O . SER A 1 643 ? -2.373 -14.176 33.214 1.00 81.75 643 SER A O 1
ATOM 4871 N N . LEU A 1 644 ? -3.068 -12.162 33.928 1.00 77.06 644 LEU A N 1
ATOM 4872 C CA . LEU A 1 644 ? -3.573 -11.690 32.633 1.00 77.06 644 LEU A CA 1
ATOM 4873 C C . LEU A 1 644 ? -2.537 -10.903 31.828 1.00 77.06 644 LEU A C 1
ATOM 4875 O O . LEU A 1 644 ? -2.755 -10.644 30.641 1.00 77.06 644 LEU A O 1
ATOM 4879 N N . SER A 1 645 ? -1.434 -10.501 32.458 1.00 64.06 645 SER A N 1
ATOM 4880 C CA . SER A 1 645 ? -0.341 -9.820 31.775 1.00 64.06 645 SER A CA 1
ATOM 4881 C C . SER A 1 645 ? 0.341 -10.802 30.815 1.00 64.06 645 SER A C 1
ATOM 4883 O O . SER A 1 645 ? 0.632 -11.931 31.212 1.00 64.06 645 SER A O 1
ATOM 4885 N N . PRO A 1 646 ? 0.594 -10.422 29.550 1.00 52.97 646 PRO A N 1
ATOM 4886 C CA . PRO A 1 646 ? 1.341 -11.280 28.642 1.00 52.97 646 PRO A CA 1
ATOM 4887 C C . PRO A 1 646 ? 2.745 -11.508 29.217 1.00 52.97 646 PRO A C 1
ATOM 4889 O O . PRO A 1 646 ? 3.448 -10.546 29.524 1.00 52.97 646 PRO A O 1
ATOM 4892 N N . ASN A 1 647 ? 3.153 -12.771 29.371 1.00 42.50 647 ASN A N 1
ATOM 4893 C CA . ASN A 1 647 ? 4.561 -13.103 29.588 1.00 42.50 647 ASN A CA 1
ATOM 4894 C C . ASN A 1 647 ? 5.315 -12.633 28.335 1.00 42.50 647 ASN A C 1
ATOM 4896 O O . ASN A 1 647 ? 5.099 -13.193 27.258 1.00 42.50 647 ASN A O 1
ATOM 4900 N N . PHE A 1 648 ? 6.078 -11.546 28.463 1.00 38.00 648 PHE A N 1
ATOM 4901 C CA . PHE A 1 648 ? 6.844 -10.946 27.369 1.00 38.00 648 PHE A CA 1
ATOM 4902 C C . PHE A 1 648 ? 7.977 -11.851 26.891 1.00 38.00 648 PHE A C 1
ATOM 4904 O O . PHE A 1 648 ? 8.651 -12.453 27.759 1.00 38.00 648 PHE A O 1
#

Solvent-accessible surface area (backbone atoms only — not comparable to full-atom values): 32937 Å² total; per-residue (Å²): 140,82,89,84,90,84,90,81,88,81,84,89,78,82,84,78,87,75,57,64,65,57,52,49,50,52,49,50,51,51,50,50,51,52,50,52,51,52,51,52,52,51,53,49,49,54,48,51,51,53,50,52,55,48,52,53,50,28,48,51,44,17,52,53,47,38,51,53,48,52,52,46,35,54,76,36,58,77,70,46,43,96,60,63,65,41,77,79,38,74,78,34,73,42,63,46,97,85,70,46,66,44,86,58,37,31,29,35,29,32,29,18,44,32,51,68,94,78,82,67,62,55,64,27,31,33,36,40,12,37,12,35,36,70,94,71,48,63,33,33,38,36,39,34,27,34,38,40,46,52,44,49,26,27,33,33,30,50,31,42,38,41,98,89,65,49,79,53,62,42,37,82,53,37,62,42,42,47,29,36,41,27,46,25,54,49,34,39,32,90,62,15,28,38,35,64,24,49,34,37,20,30,32,51,66,43,55,56,89,31,47,44,56,71,64,41,70,46,60,65,41,84,68,70,66,78,79,51,74,77,76,50,64,59,49,52,59,41,2,44,55,42,73,35,50,46,71,32,94,28,63,50,58,75,81,51,30,30,20,37,42,35,28,41,49,43,55,62,86,72,84,83,54,32,76,54,73,83,19,10,28,37,32,40,36,38,40,41,90,95,26,24,53,49,38,47,18,50,71,58,74,51,36,84,72,17,56,40,33,24,37,53,42,43,26,55,59,97,87,44,76,44,73,22,27,42,32,33,39,59,43,37,73,51,79,93,24,42,60,57,38,52,39,32,31,64,38,71,39,50,71,66,54,31,46,54,59,19,63,47,52,35,33,51,56,59,53,53,84,74,57,94,90,48,65,75,44,34,44,43,47,50,78,42,21,39,41,28,43,50,35,26,37,59,98,82,78,47,71,91,11,68,46,60,7,36,92,79,41,55,51,50,24,62,92,64,38,26,72,51,34,31,50,49,69,43,87,68,82,67,58,70,53,45,39,72,76,32,72,75,52,35,59,29,45,38,54,50,26,43,93,74,24,76,40,33,60,24,33,38,24,27,60,10,8,37,27,39,27,38,28,37,26,40,52,26,17,41,38,21,69,14,22,33,23,36,54,52,45,26,38,50,56,50,61,59,90,76,73,50,72,69,45,30,40,24,39,38,12,48,27,32,29,33,38,48,69,18,28,42,59,29,57,37,86,26,88,52,79,40,61,20,38,99,54,63,53,45,41,42,51,30,25,37,34,10,61,59,38,19,50,35,32,50,65,15,83,48,79,49,34,62,74,28,51,50,83,95,42,63,14,12,29,7,30,35,36,33,40,19,17,42,35,21,37,22,63,46,55,42,39,47,95,82,16,17,16,33,45,85,44,60,40,42,41,73,46,25,66,83,50,48,26,34,72,53,64,48,50,61,36,68,41,88,69,47,79,45,81,48,64,62,92,77,67,46,74,66,62,49,43,60,73,37,39,60,87,126

Secondary structure (DSSP, 8-state):
--------PPPPPP---SSHHHHHHHHHHHHHHHHHHHHHHHHHHHHHHHHHHHHHHHHHHHHHHHHHHHHHHHH-GGGS-SSS-EEEEEEEEEE-TTSPEEEEEEEEEEEEEE--TTS--S-EEEEEEEEE-TTS-EEEEEEEEEEEEGGG-SEEEEE-B-TTSPBPEE-TTEEE-S-EEESS-EEE-TT-EEE-S-EEESS-EESGGGEEESS-EE-SPPPPPPPPHHHHTTHHHHHHHTT-EE--S--S-GGG--EEEEEEE--SS-SS-S-STT-EEEEEEEEPTT-HHHHHT---S-GGG--SEEEEEEEEETTEEEEEEEEGGG--SSGGGHHHHHHHHHTT--HHHHHHHHT--HHHHTTSPPPTTPPPPEE--TT-GGGHHHHT--TTT-GGG-S-B-TT----SGGGT-SSEEEPPP-SPPPHHHHHH-TTTGGG-EE-STTT-TT--SEEEESS-EEEEEEE-SEEEEEESS-EEEEEEEEESS-GGGT----EEEEEESS-EEE--STTTS-EESSSEE--SSSSSEEEEEEEEESSS-EEETTTTSS-SSSEESSSSEESSEEEEEEEEEEEEEPPPSB-TTS-BEEEEEEE-THHHHSPPTT--EEEEEEEEEEEEE-GGG--HHHHHHHHS---

Mean predicted aligned error: 10.42 Å

Radius of gyration: 37.2 Å; Cα contacts (8 Å, |Δi|>4): 1592; chains: 1; bounding box: 135×82×118 Å

Sequence (648 aa):
MYRSRRSLRRPRLRARRGVALVLTLMLTFAMGALAMGAIYLNSNGQLVGRMAEREKELRYAADAALQVGKSRLNNDPFAMPDSGYTMLVSDGAVLGADGQAIAGVRYNLWAGPTGSTTGQFGRFGSVVAEAIGPRGARFIRRLELQQESFARYAYWTNKETTPAGGTIYFANGDVLWGPVWSNDYITIHSSGATFNDDVTTAELINSPNYGTFKKGYTENANPITLPTITALSKLPGYASSGSLSFTPPTTGGATTVRMRAEFVAVDLNNDGDSTDVDEGFVRVYQANAGQEAWTRADWTTTKTSAVNCGDFHRVVVGGVASWKFFPAAVHGTTAAYAWARNLWIAGGMTATQANNHAGLTVQNIMSAALAGGQPAHRCFLGGDPHLVAIERNATGGNVTGQIGGDATTFTADATAGATRGHWKKWNGAVDPRLLLKRPYDASYLFPIYRGQNTGSKGVIYFNGTVMLSGVLRGRVTVYSSAFVVYGDDLRYATDPAGGVCNDMLGVIGTEDIVVADNAINTPQSANGIRNMDDTKDLYLHGVQMALSESFTVQNYDTGPIDANDCGTVNVGRGCLYMLGGLIQERRGAVGLTNGSGFLKRYSYDRCAVQIPPPYFPTTGRFLDNRYAELDPGQFNISQLFQSLSPNF

pLDDT: mean 88.18, std 12.12, range [37.0, 98.75]